Protein AF-A0A7D9E524-F1 (afdb_monomer)

Nearest PDB structures (foldseek):
  8x22-assembly1_A  TM=7.231E-01  e=3.777E-11  Human immunodeficiency virus 1
  7u5z-assembly1_A  TM=5.961E-01  e=2.155E-10  Human immunodeficiency virus type 1 BH10
  1ikv-assembly1_A  TM=5.485E-01  e=2.525E-10  Human immunodeficiency virus 1
  4mfb-assembly1_B  TM=3.963E-01  e=2.525E-10  Human immunodeficiency virus type 1 BH10
  8tcm-assembly1_B  TM=4.619E-01  e=2.538E-07  HIV whole-genome vector AA1305#18

Radius of gyration: 46.39 Å; Cα contacts (8 Å, |Δi|>4): 852; chains: 1; bounding box: 160×66×128 Å

Mean predicted aligned error: 16.32 Å

Sequence (674 aa):
MVETTDGSERTMAEVEASKTNEDISRMENSIKKEISKLKYYLEPADELIESKDYEEMAIVAQRTATICETLTDIILNAVELKIELNMTPRGVRQWRNDVKSSYSTLLEEREKIIEALRERDQEIKQYEEMKAIEAEKRQQERVERQQDEARARQEEIDELADYERLYSLDVLGIEDRKENDQDEVLLEFTENITRKADGRYEVNIPWIEGSKLRETNLEQSRRRLRNVEKRLSRDAELSKGYEEIVEEQLDTGIVEFAPEEPTGKRIFYMPHKPVIRQGATTTKIRMVFDASAKPKPLESSVNECMHTGPPLLPHLWDIMIRTRMCTNILLADIQKAFHQIGIKEEDRDAFRFLFNINGKDEHLRFTRVPFGAEASPFILGATLQHHYNQQPPCYEETVQSLRDNTYVDNLMTVSEDIEGLERFKVEATCILEDAKFPLHKWESNVEELDGEDTPNPSKILGHGWDKREDTLEVTVPEFPQSKPVTKKTVLSHLGSIYDPMGILSPTLATGKHIYREICEEKASWNEEVSPELKQKWFRWTGQLRNVKVPRSILKECRRTKGIHIHQFADASNLACSTATIALVEGKTGVIRGLLCSKSRISKRNLSIARLELVSGHMAANMVKNLETVLMDVERHDNLEAEDERETRDQRPTRDAAKRAKELVKIIAMDEEDN

Secondary structure (DSSP, 8-state):
----S-SSHHHHHHHHHHHHHHHHHHHHHHHHHHHHHHHHHHTTHHHHHHHT-HHHHHHHHHHHHHHHHHHHHHHHHHHHHHHHTT--HHHHHHHHHHHHHTTHHHHHHHHHHHHHHHHHHHHHHHHHHHHHHHHHHHHHHHHHHHHHHHHHHHHHHHHHHHHHHHHHHTTTT-S-------HHHHHHHHHH-EE-TTS-EEE---BPTT----S--HHHHHHHHHHHHHHHTT-HHHHHHHHHHHHHHHHTTSEEEPPSS-SSS---B--EEEEE-TT-SS-SEEEEE-TT--SSTTSPPSGGGB------SPPHHHHHHHHHT-SEEEEEEETTGGGGSEEPGGGGGGGEEEEEETTEEEEEEESBPPTT-TTHHHHHHHHHHHHHTTS-GGGHHHHHHHHHHEETTEEEEEES-HHHHHHHHHHHHHHHHHTT--EEEEEESSTTTSPTT--SSEEETTEEEETTTTEEEE------TTS--BHHHHHHHHHHS--TT-TTHHHHHHHHHHHHHHHHT---TTSBPPHHHHHHHHHHHHH---EEEES-TTTT-SS-SEEEEEEEEEE-SSEEEEEEEEEEE-SS-EEEEEEEEEEEEPPTT--HHHHHHHHHHHHHHHHHHHHHHHHHHHHHHHHHHHHHHTTS-----TTSTTTTT---------TT--

InterPro domains:
  IPR000477 Reverse transcriptase domain [PF00078] (307-437)
  IPR008042 Retrotransposon Pao-like, RNAseH-like domain [PF05380] (486-630)
  IPR043128 Reverse transcriptase/Diguanylate cyclase domain [G3DSA:3.30.70.270] (310-420)
  IPR043502 DNA/RNA polymerase superfamily [SSF56672] (235-619)

Foldseek 3Di:
DDDDPPPPPVVVVVVVLVVLVVVLVVLVVVLVVLLVVLCVLLVCLVVCLVVVVLVSLVVSLVVNVVSVVVSVVSLVVSLVSCVVVVDDPVRSVVVSVVSCVSCVVSVVSSVSSVVSNVVVVVVVVVVVVVVVVVVVVVVVVVVVVVVVVVVVVVVVVVVVVLVVVVQVLLVPFDDPDPPPPLVVLLVVFLVAWDADPQLAIETEFAFDPPDAPPDELVVVLVVLQVVQVVVCVVPVVQVVLVVVVVVVCPVVVQKDFQDPDQLARHAYAWRWHWDADPPDPPRRIDIDTAQQDASDPPGGGLLNRGDLGDQQFADPLLLLLLLQAFAKKKKWFFPVQQSSYFYPSHRFNNAWHWDQDPNDTTIMTGRTGDPPRSNSNVSSSSVLVSLLVPDDPVCVLLSVQQSNADGRGMGMGGDNDPVVVVVSVVSVQVSCVSNVRHIDQIDILDPVRGDPPHDAQDDDPRWTAGSPQQKTKQDQDADDLPDAAFLQSLSVNLVPRDDSQCPVQVLSLQSVLLSVVRVVVPDDRPDGGDPVSSVSNCVSRVPDDMDMDRSYLCNVAPDFPDKDWDKDWAFDQFKTKIWIKIWTDHPVGIGIDTSGMHIDGDDPPDDRVVSRVVRVVVRVSVVVSVVVSVVVVVVSVVVVVVVVPVVDDDDDDPCPVVVVDDDPDDDDDDPDDD

pLDDT: mean 80.14, std 16.94, range [26.39, 96.44]

Solvent-accessible surface area (backbone atoms only — not comparable to full-atom values): 37983 Å² total; per-residue (Å²): 138,90,81,82,94,78,71,72,67,62,57,53,54,54,53,52,53,54,52,52,52,52,52,49,53,52,47,54,51,48,48,53,51,48,52,52,51,47,47,63,64,50,68,56,44,68,62,39,61,74,70,62,42,62,71,60,45,51,53,41,55,52,55,45,48,56,49,51,51,53,45,49,53,54,50,51,54,49,49,53,56,42,48,75,70,69,50,50,75,67,56,54,51,51,51,52,49,55,56,49,63,73,46,46,68,58,52,53,52,53,49,54,52,53,49,56,53,52,54,50,53,52,52,51,51,52,51,51,52,54,51,50,54,53,51,51,50,55,51,50,53,51,51,49,52,52,51,50,54,51,48,53,52,50,48,55,52,50,47,54,51,51,52,50,44,60,61,48,63,72,44,81,86,76,67,83,73,79,84,65,88,34,61,64,58,52,48,55,49,66,72,57,50,41,72,45,96,86,32,30,41,34,33,74,75,60,60,41,85,91,58,71,61,85,66,68,28,51,69,62,27,51,58,47,44,56,56,43,47,64,50,31,80,75,31,68,68,59,35,52,58,52,52,52,52,50,50,52,29,44,76,69,56,40,31,46,76,50,62,94,68,73,78,23,91,37,49,31,39,37,35,62,45,85,45,74,39,95,87,46,93,84,62,44,66,44,85,44,46,40,34,71,58,49,74,42,98,93,44,72,21,64,40,78,31,37,47,50,62,56,88,69,57,42,58,68,63,50,44,52,52,51,53,26,70,28,68,36,45,44,37,32,35,35,59,61,50,53,59,38,32,32,42,40,68,57,54,22,38,50,44,19,29,75,48,74,57,96,89,38,85,40,54,33,21,34,39,20,44,60,77,61,44,65,34,44,66,27,54,49,36,53,52,51,52,57,53,53,76,68,55,60,79,91,44,47,68,54,46,50,48,49,58,61,30,33,49,93,41,41,38,41,48,69,42,88,48,67,68,58,53,53,51,39,55,54,51,52,41,54,58,32,41,56,43,48,40,46,66,42,76,40,39,35,61,44,77,91,65,29,39,87,93,63,69,79,62,37,71,56,100,86,31,40,27,32,43,88,78,40,28,33,31,45,66,57,79,84,78,62,89,87,56,76,53,16,59,51,53,49,51,54,52,59,70,61,46,73,53,91,50,17,85,56,23,80,64,47,46,55,56,55,47,54,51,51,56,57,64,69,68,73,64,55,57,85,41,69,55,57,73,67,58,43,51,52,50,51,56,56,55,72,67,63,66,65,47,77,43,65,39,29,65,36,70,85,49,92,48,79,76,47,76,44,80,48,75,43,56,45,47,46,93,65,33,23,27,25,39,34,35,40,37,38,34,34,88,90,50,72,44,75,38,80,70,36,30,45,54,45,74,40,72,82,98,59,54,62,73,57,36,37,51,51,8,47,50,53,29,54,52,50,50,56,53,48,51,57,51,50,53,56,54,54,49,62,62,47,58,58,53,49,65,66,45,77,78,54,98,75,84,88,74,89,61,65,83,70,64,81,76,77,77,92,76,87,75,84,80,75,98,79,87,128

Structure (mmCIF, N/CA/C/O backbone):
data_AF-A0A7D9E524-F1
#
_entry.id   AF-A0A7D9E524-F1
#
loop_
_atom_site.group_PDB
_atom_site.id
_atom_site.type_symbol
_atom_site.label_atom_id
_atom_site.label_alt_id
_atom_site.label_comp_id
_atom_site.label_asym_id
_atom_site.label_entity_id
_atom_site.label_seq_id
_atom_site.pdbx_PDB_ins_code
_atom_site.Cartn_x
_atom_site.Cartn_y
_atom_site.Cartn_z
_atom_site.occupancy
_atom_site.B_iso_or_equiv
_atom_site.auth_seq_id
_atom_site.auth_comp_id
_atom_site.auth_asym_id
_atom_site.auth_atom_id
_atom_site.pdbx_PDB_model_num
ATOM 1 N N . MET A 1 1 ? 108.276 16.975 -89.228 1.00 37.69 1 MET A N 1
ATOM 2 C CA . MET A 1 1 ? 108.351 18.094 -88.274 1.00 37.69 1 MET A CA 1
ATOM 3 C C . MET A 1 1 ? 107.163 17.959 -87.354 1.00 37.69 1 MET A C 1
ATOM 5 O O . MET A 1 1 ? 106.046 17.826 -87.833 1.00 37.69 1 MET A O 1
ATOM 9 N N . VAL A 1 2 ? 107.482 17.794 -86.079 1.00 45.78 2 VAL A N 1
ATOM 10 C CA . VAL A 1 2 ? 106.587 17.585 -84.943 1.00 45.78 2 VAL A CA 1
ATOM 11 C C . VAL A 1 2 ? 106.121 18.959 -84.480 1.00 45.78 2 VAL A C 1
ATOM 13 O O . VAL A 1 2 ? 106.980 19.804 -84.283 1.00 45.78 2 VAL A O 1
ATOM 16 N N . GLU A 1 3 ? 104.816 19.155 -84.314 1.00 36.53 3 GLU A N 1
ATOM 17 C CA . GLU A 1 3 ? 104.192 20.237 -83.526 1.00 36.53 3 GLU A CA 1
ATOM 18 C C . GLU A 1 3 ? 102.715 19.829 -83.314 1.00 36.53 3 GLU A C 1
ATOM 20 O O . GLU A 1 3 ? 101.890 19.933 -84.214 1.00 36.53 3 GLU A O 1
ATOM 25 N N . THR A 1 4 ? 102.437 18.951 -82.344 1.00 40.22 4 THR A N 1
ATOM 26 C CA . THR A 1 4 ? 101.894 19.268 -81.002 1.00 40.22 4 THR A CA 1
ATOM 27 C C . THR A 1 4 ? 100.544 19.995 -81.012 1.00 40.22 4 THR A C 1
ATOM 29 O O . THR A 1 4 ? 100.455 21.186 -80.728 1.00 40.22 4 THR A O 1
ATOM 32 N N . THR A 1 5 ? 99.468 19.243 -81.245 1.00 49.75 5 THR A N 1
ATOM 33 C CA . THR A 1 5 ? 98.129 19.546 -80.719 1.00 49.75 5 THR A CA 1
ATOM 34 C C . THR A 1 5 ? 98.062 19.098 -79.255 1.00 49.75 5 THR A C 1
ATOM 36 O O . THR A 1 5 ? 97.623 17.988 -78.977 1.00 49.75 5 THR A O 1
ATOM 39 N N . ASP A 1 6 ? 98.569 19.919 -78.332 1.00 50.31 6 ASP A N 1
ATOM 40 C CA . ASP A 1 6 ? 98.450 19.682 -76.874 1.00 50.31 6 ASP A CA 1
ATOM 41 C C . ASP A 1 6 ? 98.311 21.003 -76.076 1.00 50.31 6 ASP A C 1
ATOM 43 O O . ASP A 1 6 ? 98.692 21.113 -74.913 1.00 50.31 6 ASP A O 1
ATOM 47 N N . GLY A 1 7 ? 97.809 22.065 -76.728 1.00 49.06 7 GLY A N 1
ATOM 48 C CA . GLY A 1 7 ? 97.798 23.434 -76.182 1.00 49.06 7 GLY A CA 1
ATOM 49 C C . GLY A 1 7 ? 96.424 24.051 -75.888 1.00 49.06 7 GLY A C 1
ATOM 50 O O . GLY A 1 7 ? 96.368 25.088 -75.230 1.00 49.06 7 GLY A O 1
ATOM 51 N N . SER A 1 8 ? 95.316 23.458 -76.351 1.00 50.44 8 SER A N 1
ATOM 52 C CA . SER A 1 8 ? 93.974 24.064 -76.232 1.00 50.44 8 SER A CA 1
ATOM 53 C C . SER A 1 8 ? 93.054 23.425 -75.186 1.00 50.44 8 SER A C 1
ATOM 55 O O . SER A 1 8 ? 92.067 24.047 -74.811 1.00 50.44 8 SER A O 1
ATOM 57 N N . GLU A 1 9 ? 93.360 22.228 -74.671 1.00 50.00 9 GLU A N 1
ATOM 58 C CA . GLU A 1 9 ? 92.567 21.603 -73.591 1.00 50.00 9 GLU A CA 1
ATOM 59 C C . GLU A 1 9 ? 93.086 21.954 -72.185 1.00 50.00 9 GLU A C 1
ATOM 61 O O . GLU A 1 9 ? 92.294 22.065 -71.251 1.00 50.00 9 GLU A O 1
ATOM 66 N N . ARG A 1 10 ? 94.387 22.247 -72.021 1.00 49.34 10 ARG A N 1
ATOM 67 C CA . ARG A 1 10 ? 94.943 22.704 -70.729 1.00 49.34 10 ARG A CA 1
ATOM 68 C C . ARG A 1 10 ? 94.486 24.109 -70.329 1.00 49.34 10 ARG A C 1
ATOM 70 O O . ARG A 1 10 ? 94.294 24.366 -69.148 1.00 49.34 10 ARG A O 1
ATOM 77 N N . THR A 1 11 ? 94.240 24.994 -71.294 1.00 54.06 11 THR A N 1
ATOM 78 C CA . THR A 1 11 ? 93.845 26.385 -71.025 1.00 54.06 11 THR A CA 1
ATOM 79 C C . THR A 1 11 ? 92.368 26.540 -70.655 1.00 54.06 11 THR A C 1
ATOM 81 O O . THR A 1 11 ? 92.050 27.427 -69.871 1.00 54.06 11 THR A O 1
ATOM 84 N N . MET A 1 12 ? 91.460 25.671 -71.124 1.00 52.09 12 MET A N 1
ATOM 85 C CA . MET A 1 12 ? 90.067 25.683 -70.643 1.00 52.09 12 MET A CA 1
ATOM 86 C C . MET A 1 12 ? 89.923 25.049 -69.253 1.00 52.09 12 MET A C 1
ATOM 88 O O . MET A 1 12 ? 89.231 25.622 -68.416 1.00 52.09 12 MET A O 1
ATOM 92 N N . ALA A 1 13 ? 90.641 23.958 -68.961 1.00 53.66 13 ALA A N 1
ATOM 93 C CA . ALA A 1 13 ? 90.619 23.321 -67.641 1.00 53.66 13 ALA A CA 1
ATOM 94 C C . ALA A 1 13 ? 91.225 24.208 -66.529 1.00 53.66 13 ALA A C 1
ATOM 96 O O . ALA A 1 13 ? 90.711 24.235 -65.413 1.00 53.66 13 ALA A O 1
ATOM 97 N N . GLU A 1 14 ? 92.278 24.983 -66.822 1.00 53.31 14 GLU A N 1
ATOM 98 C CA . GLU A 1 14 ? 92.863 25.943 -65.866 1.00 53.31 14 GLU A CA 1
ATOM 99 C C . GLU A 1 14 ? 91.965 27.174 -65.633 1.00 53.31 14 GLU A C 1
ATOM 101 O O . GLU A 1 14 ? 91.897 27.688 -64.514 1.00 53.31 14 GLU A O 1
ATOM 106 N N . VAL A 1 15 ? 91.217 27.620 -66.651 1.00 56.31 15 VAL A N 1
ATOM 107 C CA . VAL A 1 15 ? 90.255 28.730 -66.523 1.00 56.31 15 VAL A CA 1
ATOM 108 C C . VAL A 1 15 ? 88.978 28.291 -65.794 1.00 56.31 15 VAL A C 1
ATOM 110 O O . VAL A 1 15 ? 88.473 29.052 -64.968 1.00 56.31 15 VAL A O 1
ATOM 113 N N . GLU A 1 16 ? 88.481 27.069 -66.018 1.00 56.06 16 GLU A N 1
ATOM 114 C CA . GLU A 1 16 ? 87.358 26.499 -65.254 1.00 56.06 16 GLU A CA 1
ATOM 115 C C . GLU A 1 16 ? 87.723 26.242 -63.787 1.00 56.06 16 GLU A C 1
ATOM 117 O O . GLU A 1 16 ? 86.950 26.633 -62.910 1.00 56.06 16 GLU A O 1
ATOM 122 N N . ALA A 1 17 ? 88.913 25.694 -63.500 1.00 55.66 17 ALA A N 1
ATOM 123 C CA . ALA A 1 17 ? 89.406 25.462 -62.135 1.00 55.66 17 ALA A CA 1
ATOM 124 C C . ALA A 1 17 ? 89.660 26.766 -61.348 1.00 55.66 17 ALA A C 1
ATOM 126 O O . ALA A 1 17 ? 89.469 26.818 -60.130 1.00 55.66 17 ALA A O 1
ATOM 127 N N . SER A 1 18 ? 90.068 27.848 -62.027 1.00 58.47 18 SER A N 1
ATOM 128 C CA . SER A 1 18 ? 90.209 29.175 -61.409 1.00 58.47 18 SER A CA 1
ATOM 129 C C . SER A 1 18 ? 88.853 29.801 -61.063 1.00 58.47 18 SER A C 1
ATOM 131 O O . SER A 1 18 ? 88.725 30.434 -60.015 1.00 58.47 18 SER A O 1
ATOM 133 N N . LYS A 1 19 ? 87.834 29.615 -61.913 1.00 59.66 19 LYS A N 1
ATOM 134 C CA . LYS A 1 19 ? 86.472 30.134 -61.695 1.00 59.66 19 LYS A CA 1
ATOM 135 C C . LYS A 1 19 ? 85.752 29.410 -60.552 1.00 59.66 19 LYS A C 1
ATOM 137 O O . LYS A 1 19 ? 85.165 30.051 -59.688 1.00 59.66 19 LYS A O 1
ATOM 142 N N . THR A 1 20 ? 85.886 28.087 -60.486 1.00 61.53 20 THR A N 1
ATOM 143 C CA . THR A 1 20 ? 85.305 27.262 -59.410 1.00 61.53 20 THR A CA 1
ATOM 144 C C . THR A 1 20 ? 85.963 27.500 -58.045 1.00 61.53 20 THR A C 1
ATOM 146 O O . THR A 1 20 ? 85.273 27.488 -57.026 1.00 61.53 20 T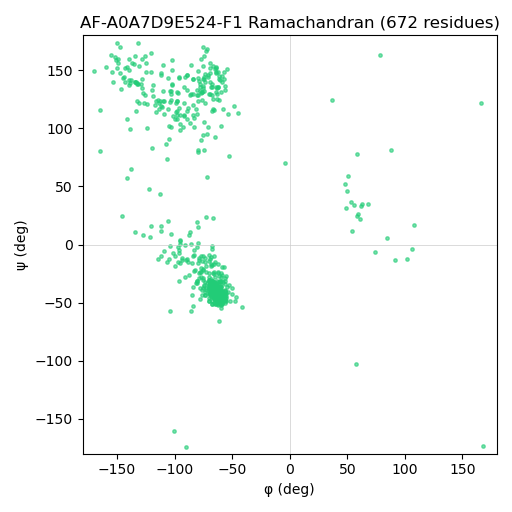HR A O 1
ATOM 149 N N . ASN A 1 21 ? 87.267 27.802 -57.989 1.00 65.12 21 ASN A N 1
ATOM 150 C CA . ASN A 1 21 ? 87.923 28.214 -56.737 1.00 65.12 21 ASN A CA 1
ATOM 151 C C . ASN A 1 21 ? 87.438 29.584 -56.222 1.00 65.12 21 ASN A C 1
ATOM 153 O O . ASN A 1 21 ? 87.295 29.769 -55.008 1.00 65.12 21 ASN A O 1
ATOM 157 N N . GLU A 1 22 ? 87.143 30.537 -57.114 1.00 68.69 22 GLU A N 1
ATOM 158 C CA . GLU A 1 22 ? 86.507 31.807 -56.728 1.00 68.69 22 GLU A CA 1
ATOM 159 C C . GLU A 1 22 ? 85.083 31.594 -56.192 1.00 68.69 22 GLU A C 1
ATOM 161 O O . GLU A 1 22 ? 84.702 32.214 -55.193 1.00 68.69 22 GLU A O 1
ATOM 166 N N . ASP A 1 23 ? 84.315 30.685 -56.795 1.00 70.44 23 ASP A N 1
ATOM 167 C CA . ASP A 1 23 ? 82.949 30.372 -56.365 1.00 70.44 23 ASP A CA 1
ATOM 168 C C . ASP A 1 23 ? 82.911 29.681 -54.987 1.00 70.44 23 ASP A C 1
ATOM 170 O O . ASP A 1 23 ? 82.072 30.022 -54.146 1.00 70.44 23 ASP A O 1
ATOM 174 N N . ILE A 1 24 ? 83.881 28.812 -54.672 1.00 71.44 24 ILE A N 1
ATOM 175 C CA . ILE A 1 24 ? 84.034 28.247 -53.318 1.00 71.44 24 ILE A CA 1
ATOM 176 C C . ILE A 1 24 ? 84.373 29.327 -52.293 1.00 71.44 24 ILE A C 1
ATOM 178 O O . ILE A 1 24 ? 83.778 29.354 -51.215 1.00 71.44 24 ILE A O 1
ATOM 182 N N . SER A 1 25 ? 85.277 30.253 -52.622 1.00 74.12 25 SER A N 1
ATOM 183 C CA . SER A 1 25 ? 85.619 31.360 -51.721 1.00 74.12 25 SER A CA 1
ATOM 184 C C . SER A 1 25 ? 84.412 32.273 -51.450 1.00 74.12 25 SER A C 1
ATOM 186 O O . SER A 1 25 ? 84.191 32.713 -50.318 1.00 74.12 25 SER A O 1
ATOM 188 N N . ARG A 1 26 ? 83.562 32.509 -52.460 1.00 78.69 26 ARG A N 1
ATOM 189 C CA . ARG A 1 26 ? 82.299 33.252 -52.302 1.00 78.69 26 ARG A CA 1
ATOM 190 C C . ARG A 1 26 ? 81.302 32.535 -51.394 1.00 78.69 26 ARG A C 1
ATOM 192 O O . ARG A 1 26 ? 80.674 33.191 -50.557 1.00 78.69 26 ARG A O 1
ATOM 199 N N . MET A 1 27 ? 81.169 31.216 -51.511 1.00 78.44 27 MET A N 1
ATOM 200 C CA . MET A 1 27 ? 80.306 30.435 -50.620 1.00 78.44 27 MET A CA 1
ATOM 201 C C . MET A 1 27 ? 80.846 30.392 -49.191 1.00 78.44 27 MET A C 1
ATOM 203 O O . MET A 1 27 ? 80.081 30.602 -48.259 1.00 78.44 27 MET A O 1
ATOM 207 N N . GLU A 1 28 ? 82.154 30.216 -48.990 1.00 79.19 28 GLU A N 1
ATOM 208 C CA . GLU A 1 28 ? 82.763 30.249 -47.652 1.00 79.19 28 GLU A CA 1
ATOM 209 C C . GLU A 1 28 ? 82.582 31.611 -46.967 1.00 79.19 28 GLU A C 1
ATOM 211 O O . GLU A 1 28 ? 82.301 31.677 -45.768 1.00 79.19 28 GLU A O 1
ATOM 216 N N . ASN A 1 29 ? 82.662 32.708 -47.724 1.00 82.06 29 ASN A N 1
ATOM 217 C CA . ASN A 1 29 ? 82.340 34.042 -47.216 1.00 82.06 29 ASN A CA 1
ATOM 218 C C . ASN A 1 29 ? 80.842 34.210 -46.914 1.00 82.06 29 ASN A C 1
ATOM 220 O O . ASN A 1 29 ? 80.486 34.879 -45.944 1.00 82.06 29 ASN A O 1
ATOM 224 N N . SER A 1 30 ? 79.965 33.573 -47.694 1.00 83.88 30 SER A N 1
ATOM 225 C CA . SER A 1 30 ? 78.519 33.562 -47.436 1.00 83.88 30 SER A CA 1
ATOM 226 C C . SER A 1 30 ? 78.175 32.763 -46.174 1.00 83.88 30 SER A C 1
ATOM 228 O O . SER A 1 30 ? 77.413 33.250 -45.346 1.00 83.88 30 SER A O 1
ATOM 230 N N . ILE A 1 31 ? 78.824 31.614 -45.951 1.00 84.69 31 ILE A N 1
ATOM 231 C CA . ILE A 1 31 ? 78.715 30.825 -44.712 1.00 84.69 31 ILE A CA 1
ATOM 232 C C . ILE A 1 31 ? 79.148 31.671 -43.511 1.00 84.69 31 ILE A C 1
ATOM 234 O O . ILE A 1 31 ? 78.406 31.787 -42.539 1.00 84.69 31 ILE A O 1
ATOM 238 N N . LYS A 1 32 ? 80.309 32.337 -43.583 1.00 83.94 32 LYS A N 1
ATOM 239 C CA . LYS A 1 32 ? 80.778 33.226 -42.503 1.00 83.94 32 LYS A CA 1
ATOM 240 C C . LYS A 1 32 ? 79.794 34.364 -42.214 1.00 83.94 32 LYS A C 1
ATOM 242 O O . LYS A 1 32 ? 79.567 34.696 -41.050 1.00 83.94 32 LYS A O 1
ATOM 247 N N . LYS A 1 33 ? 79.193 34.946 -43.258 1.00 86.44 33 LYS A N 1
ATOM 248 C CA . LYS A 1 33 ? 78.199 36.020 -43.136 1.00 86.44 33 LYS A CA 1
ATOM 249 C C . LYS A 1 33 ? 76.922 35.545 -42.444 1.00 86.44 33 LYS A C 1
ATOM 251 O O . LYS A 1 33 ? 76.428 36.242 -41.561 1.00 86.44 33 LYS A O 1
ATOM 256 N N . GLU A 1 34 ? 76.404 34.375 -42.808 1.00 86.81 34 GLU A N 1
ATOM 257 C CA . GLU A 1 34 ? 75.212 33.820 -42.161 1.00 86.81 34 GLU A CA 1
ATOM 258 C C . GLU A 1 34 ? 75.498 33.373 -40.716 1.00 86.81 34 GLU A C 1
ATOM 260 O O . GLU A 1 34 ? 74.679 33.629 -39.838 1.00 86.81 34 GLU A O 1
ATOM 265 N N . ILE A 1 35 ? 76.696 32.855 -40.410 1.00 85.81 35 ILE A N 1
ATOM 266 C CA . ILE A 1 35 ? 77.118 32.583 -39.020 1.00 85.81 35 ILE A CA 1
ATOM 267 C C . ILE A 1 35 ? 77.176 33.878 -38.193 1.00 85.81 35 ILE A C 1
ATOM 269 O O . ILE A 1 35 ? 76.741 33.898 -37.044 1.00 85.81 35 ILE A O 1
ATOM 273 N N . SER A 1 36 ? 77.661 34.987 -38.764 1.00 85.31 36 SER A N 1
ATOM 274 C CA . SER A 1 36 ? 77.656 36.286 -38.069 1.00 85.31 36 SER A CA 1
ATOM 275 C C . SER A 1 36 ? 76.245 36.813 -37.804 1.00 85.31 36 SER A C 1
ATOM 277 O O . SER A 1 36 ? 76.003 37.390 -36.747 1.00 85.31 36 SER A O 1
ATOM 279 N N . LYS A 1 37 ? 75.296 36.590 -38.721 1.00 86.31 37 LYS A N 1
ATOM 280 C CA . LYS A 1 37 ? 73.882 36.918 -38.481 1.00 86.31 37 LYS A CA 1
ATOM 281 C C . LYS A 1 37 ? 73.276 36.037 -37.395 1.00 86.31 37 LYS A C 1
ATOM 283 O O . LYS A 1 37 ? 72.564 36.551 -36.542 1.00 86.31 37 LYS A O 1
ATOM 288 N N . LEU A 1 38 ? 73.571 34.736 -37.415 1.00 86.38 38 LEU A N 1
ATOM 289 C CA . LEU A 1 38 ? 73.115 33.801 -36.390 1.00 86.38 38 LEU A CA 1
ATOM 290 C C . LEU A 1 38 ? 73.609 34.241 -35.004 1.00 86.38 38 LEU A C 1
ATOM 292 O O . LEU A 1 38 ? 72.822 34.298 -34.068 1.00 86.38 38 LEU A O 1
ATOM 296 N N . LYS A 1 39 ? 74.878 34.660 -34.910 1.00 86.94 39 LYS A N 1
ATOM 297 C CA . LYS A 1 39 ? 75.461 35.222 -33.688 1.00 86.94 39 LYS A CA 1
ATOM 298 C C . LYS A 1 39 ? 74.753 36.497 -33.223 1.00 86.94 39 LYS A C 1
ATOM 300 O O . LYS A 1 39 ? 74.468 36.616 -32.044 1.00 86.94 39 LYS A O 1
ATOM 305 N N . TYR A 1 40 ? 74.440 37.422 -34.130 1.00 88.38 40 TYR A N 1
ATOM 306 C CA . TYR A 1 40 ? 73.749 38.672 -33.785 1.00 88.38 40 TYR A CA 1
ATOM 307 C C . TYR A 1 40 ? 72.367 38.436 -33.159 1.00 88.38 40 TYR A C 1
ATOM 309 O O . TYR A 1 40 ? 72.014 39.081 -32.180 1.00 88.38 40 TYR A O 1
ATOM 317 N N . TYR A 1 41 ? 71.586 37.499 -33.704 1.00 86.25 41 TYR A N 1
ATOM 318 C CA . TYR A 1 41 ? 70.252 37.208 -33.168 1.00 86.25 41 TYR A CA 1
ATOM 319 C C . TYR A 1 41 ? 70.275 36.405 -31.864 1.00 86.25 41 TYR A C 1
ATOM 321 O O . TYR A 1 41 ? 69.293 36.443 -31.132 1.00 86.25 41 TYR A O 1
ATOM 329 N N . LEU A 1 42 ? 71.363 35.685 -31.581 1.00 86.75 42 LEU A N 1
ATOM 330 C CA . LEU A 1 42 ? 71.508 34.866 -30.374 1.00 86.75 42 LEU A CA 1
ATOM 331 C C . LEU A 1 42 ? 72.321 35.547 -29.266 1.00 86.75 42 LEU A C 1
ATOM 333 O O . LEU A 1 42 ? 72.295 35.084 -28.136 1.00 86.75 42 LEU A O 1
ATOM 337 N N . GLU A 1 43 ? 72.974 36.676 -29.547 1.00 84.44 43 GLU A N 1
ATOM 338 C CA . GLU A 1 43 ? 73.678 37.485 -28.545 1.00 84.44 43 GLU A CA 1
ATOM 339 C C . GLU A 1 43 ? 72.801 37.871 -27.332 1.00 84.44 43 GLU A C 1
ATOM 341 O O . GLU A 1 43 ? 73.291 37.741 -26.212 1.00 84.44 43 GLU A O 1
ATOM 346 N N . PRO A 1 44 ? 71.511 38.251 -27.485 1.00 84.50 44 PRO A N 1
ATOM 347 C CA . PRO A 1 44 ? 70.645 38.543 -26.341 1.00 84.50 44 PRO A CA 1
ATOM 348 C C . PRO A 1 44 ? 69.938 37.305 -25.750 1.00 84.50 44 PRO A C 1
ATOM 350 O O . PRO A 1 44 ? 69.023 37.464 -24.946 1.00 84.50 44 PRO A O 1
ATOM 353 N N . ALA A 1 45 ? 70.297 36.072 -26.137 1.00 80.19 45 ALA A N 1
ATOM 354 C CA . ALA A 1 45 ? 69.549 34.862 -25.769 1.00 80.19 45 ALA A CA 1
ATOM 355 C C . ALA A 1 45 ? 69.372 34.679 -24.254 1.00 80.19 45 ALA A C 1
ATOM 357 O O . ALA A 1 45 ? 68.257 34.445 -23.789 1.00 80.19 45 ALA A O 1
ATOM 358 N N . ASP A 1 46 ? 70.455 34.808 -23.484 1.00 82.00 46 ASP A N 1
ATOM 359 C CA . ASP A 1 46 ? 70.412 34.607 -22.033 1.00 82.00 46 ASP A CA 1
ATOM 360 C C . ASP A 1 46 ? 69.625 35.739 -21.327 1.00 82.00 46 ASP A C 1
ATOM 362 O O . ASP A 1 46 ? 68.853 35.465 -20.408 1.00 82.00 46 ASP A O 1
ATOM 366 N N . GLU A 1 47 ? 69.729 36.990 -21.801 1.00 84.81 47 GLU A N 1
ATOM 367 C CA . GLU A 1 47 ? 68.975 38.142 -21.263 1.00 84.81 47 GLU A CA 1
ATOM 368 C C . GLU A 1 47 ? 67.466 38.026 -21.532 1.00 84.81 47 GLU A C 1
ATOM 370 O O . GLU A 1 47 ? 66.638 38.337 -20.669 1.00 84.81 47 GLU A O 1
ATOM 375 N N . LEU A 1 48 ? 67.087 37.545 -22.720 1.00 85.25 48 LEU A N 1
ATOM 376 C CA . LEU A 1 48 ? 65.690 37.277 -23.057 1.00 85.25 48 LEU A CA 1
ATOM 377 C C . LEU A 1 48 ? 65.117 36.198 -22.135 1.00 85.25 48 LEU A C 1
ATOM 379 O O . LEU A 1 48 ? 64.030 36.379 -21.584 1.00 85.25 48 LEU A O 1
ATOM 383 N N . ILE A 1 4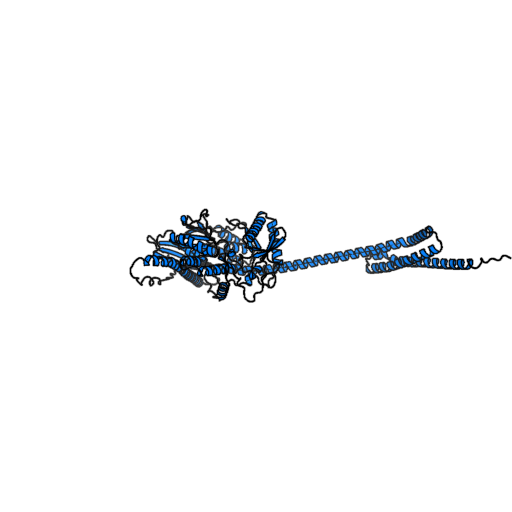9 ? 65.853 35.098 -21.929 1.00 85.25 49 ILE A N 1
ATOM 384 C CA . ILE A 1 49 ? 65.430 33.988 -21.059 1.00 85.25 49 ILE A CA 1
ATOM 385 C C . ILE A 1 49 ? 65.234 34.463 -19.614 1.00 85.25 49 ILE A C 1
ATOM 387 O O . ILE A 1 49 ? 64.221 34.128 -18.997 1.00 85.25 49 ILE A O 1
ATOM 391 N N . GLU A 1 50 ? 66.143 35.286 -19.086 1.00 85.69 50 GLU A N 1
ATOM 392 C CA . GLU A 1 50 ? 66.034 35.832 -17.727 1.00 85.69 50 GLU A CA 1
ATOM 393 C C . GLU A 1 50 ? 64.862 36.817 -17.580 1.00 85.69 50 GLU A C 1
ATOM 395 O O . GLU A 1 50 ? 64.133 36.783 -16.585 1.00 85.69 50 GLU A O 1
ATOM 400 N N . SER A 1 51 ? 64.632 37.658 -18.592 1.00 85.81 51 SER A N 1
ATOM 401 C CA . SER A 1 51 ? 63.525 38.627 -18.610 1.00 85.81 51 SER A CA 1
ATOM 402 C C . SER A 1 51 ? 62.157 38.014 -18.936 1.00 85.81 51 SER A C 1
ATOM 404 O O . SER A 1 51 ? 61.138 38.681 -18.748 1.00 85.81 51 SER A O 1
ATOM 406 N N . LYS A 1 52 ? 62.114 36.739 -19.357 1.00 83.62 52 LYS A N 1
ATOM 407 C CA . LYS A 1 52 ? 60.901 36.009 -19.769 1.00 83.62 52 LYS A CA 1
ATOM 408 C C . LYS A 1 52 ? 60.117 36.700 -20.891 1.00 83.62 52 LYS A C 1
ATOM 410 O O . LYS A 1 52 ? 58.887 36.614 -20.941 1.00 83.62 52 LYS A O 1
ATOM 415 N N . ASP A 1 53 ? 60.814 37.365 -21.806 1.00 86.12 53 ASP A N 1
ATOM 416 C CA . ASP A 1 53 ? 60.191 37.979 -22.981 1.00 86.12 53 ASP A CA 1
ATOM 417 C C . ASP A 1 53 ? 59.923 36.926 -24.071 1.00 86.12 53 ASP A C 1
ATOM 419 O O . ASP A 1 53 ? 60.691 36.732 -25.016 1.00 86.12 53 ASP A O 1
ATOM 423 N N . TYR A 1 54 ? 58.836 36.171 -23.893 1.00 86.56 54 TYR A N 1
ATOM 424 C CA . TYR A 1 54 ? 58.477 35.059 -24.776 1.00 86.56 54 TYR A CA 1
ATOM 425 C C . TYR A 1 54 ? 58.094 35.504 -26.199 1.00 86.56 54 TYR A C 1
ATOM 427 O O . TYR A 1 54 ? 58.226 34.713 -27.135 1.00 86.56 54 TYR A O 1
ATOM 435 N N . GLU A 1 55 ? 57.636 36.748 -26.387 1.00 84.19 55 GLU A N 1
ATOM 436 C CA . GLU A 1 55 ? 57.311 37.280 -27.717 1.00 84.19 55 GLU A CA 1
ATOM 437 C C . GLU A 1 55 ? 58.588 37.503 -28.532 1.00 84.19 55 GLU A C 1
ATOM 439 O O . GLU A 1 55 ? 58.702 37.001 -29.655 1.00 84.19 55 GLU A O 1
ATOM 444 N N . GLU A 1 56 ? 59.586 38.167 -27.944 1.00 84.50 56 GLU A N 1
ATOM 445 C CA . GLU A 1 56 ? 60.886 38.360 -28.591 1.00 84.50 56 GLU A CA 1
ATOM 446 C C . GLU A 1 56 ? 61.639 37.032 -28.770 1.00 84.50 56 GLU A C 1
ATOM 448 O O . GLU A 1 56 ? 62.196 36.779 -29.842 1.00 84.50 56 GLU A O 1
ATOM 453 N N . MET A 1 57 ? 61.576 36.109 -27.801 1.00 85.25 57 MET A N 1
ATOM 454 C CA . MET A 1 57 ? 62.125 34.754 -27.966 1.00 85.25 57 MET A CA 1
ATOM 455 C C . MET A 1 57 ? 61.543 34.019 -29.177 1.00 85.25 57 MET A C 1
ATOM 457 O O . MET A 1 57 ? 62.289 33.375 -29.918 1.00 85.25 57 MET A O 1
ATOM 461 N N . ALA A 1 58 ? 60.228 34.103 -29.406 1.00 85.94 58 ALA A N 1
ATOM 462 C CA . ALA A 1 58 ? 59.583 33.454 -30.545 1.00 85.94 58 ALA A CA 1
ATOM 463 C C . ALA A 1 58 ? 60.064 34.047 -31.881 1.00 85.94 58 ALA A C 1
ATOM 465 O O . ALA A 1 58 ? 60.347 33.308 -32.831 1.00 85.94 58 ALA A O 1
ATOM 466 N N . ILE A 1 59 ? 60.237 35.372 -31.938 1.00 86.88 59 ILE A N 1
ATOM 467 C CA . ILE A 1 59 ? 60.780 36.076 -33.108 1.00 86.88 59 ILE A CA 1
ATOM 468 C C . ILE A 1 59 ? 62.231 35.647 -33.370 1.00 86.88 59 ILE A C 1
ATOM 470 O O . ILE A 1 59 ? 62.591 35.338 -34.513 1.00 86.88 59 ILE A O 1
ATOM 474 N N . VAL A 1 60 ? 63.064 35.589 -32.327 1.00 86.75 60 VAL A N 1
ATOM 475 C CA . VAL A 1 60 ? 64.461 35.136 -32.407 1.00 86.75 60 VAL A CA 1
ATOM 476 C C . VAL A 1 60 ? 64.536 33.674 -32.858 1.00 86.75 60 VAL A C 1
ATOM 478 O O . VAL A 1 60 ? 65.297 33.350 -33.776 1.00 86.75 60 VAL A O 1
ATOM 481 N N . ALA A 1 61 ? 63.710 32.788 -32.301 1.00 87.31 61 ALA A N 1
ATOM 482 C CA . ALA A 1 61 ? 63.656 31.376 -32.680 1.00 87.31 61 ALA A CA 1
ATOM 483 C C . ALA A 1 61 ? 63.263 31.185 -34.156 1.00 87.31 61 ALA A C 1
ATOM 485 O O . ALA A 1 61 ? 63.876 30.374 -34.860 1.00 87.31 61 ALA A O 1
ATOM 486 N N . GLN A 1 62 ? 62.296 31.965 -34.652 1.00 88.50 62 GLN A N 1
ATOM 487 C CA . GLN A 1 62 ? 61.867 31.925 -36.051 1.00 88.50 62 GLN A CA 1
ATOM 488 C C . GLN A 1 62 ? 62.960 32.441 -36.996 1.00 88.50 62 GLN A C 1
ATOM 490 O O . GLN A 1 62 ? 63.302 31.774 -37.972 1.00 88.50 62 GLN A O 1
ATOM 495 N N . ARG A 1 63 ? 63.554 33.604 -36.700 1.00 88.44 63 ARG A N 1
ATOM 496 C CA . ARG A 1 63 ? 64.604 34.200 -37.543 1.00 88.44 63 ARG A CA 1
ATOM 497 C C . ARG A 1 63 ? 65.859 33.332 -37.594 1.00 88.44 63 ARG A C 1
ATOM 499 O O . ARG A 1 63 ? 66.430 33.144 -38.666 1.00 88.44 63 ARG A O 1
ATOM 506 N N . THR A 1 64 ? 66.269 32.768 -36.459 1.00 87.94 64 THR A N 1
ATOM 507 C CA . THR A 1 64 ? 67.420 31.854 -36.392 1.00 87.94 64 THR A CA 1
ATOM 508 C C . THR A 1 64 ? 67.138 30.521 -37.084 1.00 87.94 64 THR A C 1
ATOM 510 O O . THR A 1 64 ? 68.052 29.971 -37.688 1.00 87.94 64 THR A O 1
ATOM 513 N N . ALA A 1 65 ? 65.892 30.022 -37.084 1.00 87.44 65 ALA A N 1
ATOM 514 C CA . ALA A 1 65 ? 65.506 28.842 -37.866 1.00 87.44 65 ALA A CA 1
ATOM 515 C C . ALA A 1 65 ? 65.752 29.056 -39.366 1.00 87.44 65 ALA A C 1
ATOM 517 O O . ALA A 1 65 ? 66.441 28.257 -39.995 1.00 87.44 65 ALA A O 1
ATOM 518 N N . THR A 1 66 ? 65.274 30.178 -39.910 1.00 88.25 66 THR A N 1
ATOM 519 C CA . THR A 1 66 ? 65.463 30.522 -41.326 1.00 88.25 66 THR A CA 1
ATOM 520 C C . THR A 1 66 ? 66.942 30.681 -41.682 1.00 88.25 66 THR A C 1
ATOM 522 O O . THR A 1 66 ? 67.371 30.242 -42.743 1.00 88.25 66 THR A O 1
ATOM 525 N N . ILE A 1 67 ? 67.750 31.263 -40.788 1.00 86.50 67 ILE A N 1
ATOM 526 C CA . ILE A 1 67 ? 69.204 31.390 -40.993 1.00 86.50 67 ILE A CA 1
ATOM 527 C C . ILE A 1 67 ? 69.899 30.018 -40.941 1.00 86.50 67 ILE A C 1
ATOM 529 O O . ILE A 1 67 ? 70.834 29.768 -41.697 1.00 86.50 67 ILE A O 1
ATOM 533 N N . CYS A 1 68 ? 69.456 29.104 -40.075 1.00 85.62 68 CYS A N 1
ATOM 534 C CA . CYS A 1 68 ? 69.983 27.739 -40.025 1.00 85.62 68 CYS A CA 1
ATOM 535 C C . CYS A 1 68 ? 69.636 26.931 -41.287 1.00 85.62 68 CYS A C 1
ATOM 537 O O . CYS A 1 68 ? 70.470 26.154 -41.757 1.00 85.62 68 CYS A O 1
ATOM 539 N N . GLU A 1 69 ? 68.441 27.118 -41.852 1.00 85.88 69 GLU A N 1
ATOM 540 C CA . GLU A 1 69 ? 68.040 26.512 -43.130 1.00 85.88 69 GLU A CA 1
ATOM 541 C C . GLU A 1 69 ? 68.922 27.020 -44.276 1.00 85.88 69 GLU A C 1
ATOM 543 O O . GLU A 1 69 ? 69.554 26.217 -44.963 1.00 85.88 69 GLU A O 1
ATOM 548 N N . THR A 1 70 ? 69.090 28.341 -44.408 1.00 86.56 70 THR A N 1
ATOM 549 C CA . THR A 1 70 ? 69.959 28.915 -45.449 1.00 86.56 70 THR A CA 1
ATOM 550 C C . THR A 1 70 ? 71.423 28.512 -45.274 1.00 86.56 70 THR A C 1
ATOM 552 O O . THR A 1 70 ? 72.101 28.216 -46.257 1.00 86.56 70 THR A O 1
ATOM 555 N N . LEU A 1 71 ? 71.926 28.437 -44.036 1.00 85.31 71 LEU A N 1
ATOM 556 C CA . LEU A 1 71 ? 73.260 27.903 -43.741 1.00 85.31 71 LEU A CA 1
ATOM 557 C C . LEU A 1 71 ? 73.404 26.452 -44.194 1.00 85.31 71 LEU A C 1
ATOM 559 O O . LEU A 1 71 ? 74.437 26.090 -44.756 1.00 85.31 71 LEU A O 1
ATOM 563 N N . THR A 1 72 ? 72.385 25.627 -43.960 1.00 86.19 72 THR A N 1
ATOM 564 C CA . THR A 1 72 ? 72.393 24.215 -44.354 1.00 86.19 72 THR A CA 1
ATOM 565 C C . THR A 1 72 ? 72.465 24.077 -45.871 1.00 86.19 72 THR A C 1
ATOM 567 O O . THR A 1 72 ? 73.324 23.343 -46.362 1.00 86.19 72 THR A O 1
ATOM 570 N N . ASP A 1 73 ? 71.659 24.843 -46.605 1.00 85.12 73 ASP A N 1
ATOM 571 C CA . ASP A 1 73 ? 71.640 24.831 -48.071 1.00 85.12 73 ASP A CA 1
ATOM 572 C C . ASP A 1 73 ? 72.971 25.303 -48.669 1.00 85.12 73 ASP A C 1
ATOM 574 O O . ASP A 1 73 ? 73.530 24.655 -49.557 1.00 85.12 73 ASP A O 1
ATOM 578 N N . ILE A 1 74 ? 73.543 26.396 -48.146 1.00 84.44 74 ILE A N 1
ATOM 579 C CA . ILE A 1 74 ? 74.840 26.905 -48.618 1.00 84.44 74 ILE A CA 1
ATOM 580 C C . ILE A 1 74 ? 75.957 25.892 -48.323 1.00 84.44 74 ILE A C 1
ATOM 582 O O . ILE A 1 74 ? 76.839 25.689 -49.159 1.00 84.44 74 ILE A O 1
ATOM 586 N N . ILE A 1 75 ? 75.932 25.229 -47.161 1.00 84.56 75 ILE A N 1
ATOM 587 C CA . ILE A 1 75 ? 76.917 24.196 -46.809 1.00 84.56 75 ILE A CA 1
ATOM 588 C C . ILE A 1 75 ? 76.778 22.971 -47.721 1.00 84.56 75 ILE A C 1
ATOM 590 O O . ILE A 1 75 ? 77.801 22.420 -48.124 1.00 84.56 75 ILE A O 1
ATOM 594 N N . LEU A 1 76 ? 75.558 22.541 -48.058 1.00 84.19 76 LEU A N 1
ATOM 595 C CA . LEU A 1 76 ? 75.325 21.419 -48.976 1.00 84.19 76 LEU A CA 1
ATOM 596 C C . LEU A 1 76 ? 75.872 21.722 -50.376 1.00 84.19 76 LEU A C 1
ATOM 598 O O . LEU A 1 76 ? 76.683 20.947 -50.882 1.00 84.19 76 LEU A O 1
ATOM 602 N N . ASN A 1 77 ? 75.550 22.893 -50.929 1.00 83.38 77 ASN A N 1
ATOM 603 C CA . ASN A 1 77 ? 76.067 23.329 -52.230 1.00 83.38 77 ASN A CA 1
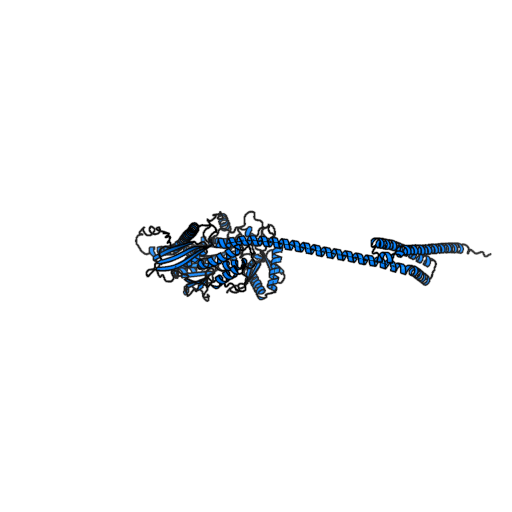ATOM 604 C C . ASN A 1 77 ? 77.603 23.455 -52.227 1.00 83.38 77 ASN A C 1
ATOM 606 O O . ASN A 1 77 ? 78.280 23.063 -53.177 1.00 83.38 77 ASN A O 1
ATOM 610 N N . ALA A 1 78 ? 78.185 23.946 -51.126 1.00 80.81 78 ALA A N 1
ATOM 611 C CA . ALA A 1 78 ? 79.635 24.034 -50.972 1.00 80.81 78 ALA A CA 1
ATOM 612 C C . ALA A 1 78 ? 80.313 22.658 -50.859 1.00 80.81 78 ALA A C 1
ATOM 614 O O . ALA A 1 78 ? 81.456 22.503 -51.292 1.00 80.81 78 ALA A O 1
ATOM 615 N N . VAL A 1 79 ? 79.634 21.658 -50.290 1.00 81.75 79 VAL A N 1
ATOM 616 C CA . VAL A 1 79 ? 80.112 20.269 -50.255 1.00 81.75 79 VAL A CA 1
ATOM 617 C C . VAL A 1 79 ? 80.118 19.664 -51.657 1.00 81.75 79 VAL A C 1
ATOM 619 O O . VAL A 1 79 ? 81.119 19.052 -52.021 1.00 81.75 79 VAL A O 1
ATOM 622 N N . GLU A 1 80 ? 79.053 19.852 -52.438 1.00 80.88 80 GLU A N 1
ATOM 623 C CA . GLU A 1 80 ? 78.953 19.341 -53.813 1.00 80.88 80 GLU A CA 1
ATOM 624 C C . GLU A 1 80 ? 80.072 19.900 -54.699 1.00 80.88 80 GLU A C 1
ATOM 626 O O . GLU A 1 80 ? 80.857 19.133 -55.258 1.00 80.88 80 GLU A O 1
ATOM 631 N N . LEU A 1 81 ? 80.259 21.222 -54.700 1.00 78.25 81 LEU A N 1
ATOM 632 C CA . LEU A 1 81 ? 81.319 21.879 -55.475 1.00 78.25 81 LEU A CA 1
ATOM 633 C C . LEU A 1 81 ? 82.735 21.475 -55.024 1.00 78.25 81 LEU A C 1
ATOM 635 O O . LEU A 1 81 ? 83.644 21.338 -55.842 1.00 78.25 81 LEU A O 1
ATOM 639 N N . LYS A 1 82 ? 82.949 21.222 -53.725 1.00 76.31 82 LYS A N 1
ATOM 640 C CA . LYS A 1 82 ? 84.237 20.707 -53.219 1.00 76.31 82 LYS A CA 1
ATOM 641 C C . LYS A 1 82 ? 84.499 19.257 -53.642 1.00 76.31 82 LYS A C 1
ATOM 643 O O . LYS A 1 82 ? 85.661 18.887 -53.813 1.00 76.31 82 LYS A O 1
ATOM 648 N N . ILE A 1 83 ? 83.456 18.440 -53.806 1.00 77.62 83 ILE A N 1
ATOM 649 C CA . ILE A 1 83 ? 83.570 17.068 -54.326 1.00 77.62 83 ILE A CA 1
ATOM 650 C C . ILE A 1 83 ? 83.920 17.092 -55.820 1.00 77.62 83 ILE A C 1
ATOM 652 O O . ILE A 1 83 ? 84.801 16.340 -56.237 1.00 77.62 83 ILE A O 1
ATOM 656 N N . GLU A 1 84 ? 83.301 17.980 -56.603 1.00 76.38 84 GLU A N 1
ATOM 657 C CA . GLU A 1 84 ? 83.582 18.148 -58.039 1.00 76.38 84 GLU A CA 1
ATOM 658 C C . GLU A 1 84 ? 85.041 18.555 -58.320 1.00 76.38 84 GLU A C 1
ATOM 660 O O . GLU A 1 84 ? 85.631 18.114 -59.305 1.00 76.38 84 GLU A O 1
ATOM 665 N N . LEU A 1 85 ? 85.679 19.295 -57.406 1.00 71.19 85 LEU A N 1
ATOM 666 C CA . LEU A 1 85 ? 87.103 19.657 -57.474 1.00 71.19 85 LEU A CA 1
ATOM 667 C C . LEU A 1 85 ? 88.078 18.559 -56.999 1.00 71.19 85 LEU A C 1
ATOM 669 O O . LEU A 1 85 ? 89.231 18.848 -56.672 1.00 71.19 85 LEU A O 1
ATOM 673 N N . ASN A 1 86 ? 87.648 17.294 -56.951 1.00 68.81 86 ASN A N 1
ATOM 674 C CA . ASN A 1 86 ? 88.460 16.141 -56.540 1.00 68.81 86 ASN A CA 1
ATOM 675 C C . ASN A 1 86 ? 89.051 16.237 -55.115 1.00 68.81 86 ASN A C 1
ATOM 677 O O . ASN A 1 86 ? 90.049 15.571 -54.807 1.00 68.81 86 ASN A O 1
ATOM 681 N N . MET A 1 87 ? 88.446 17.009 -54.198 1.00 74.38 87 MET A N 1
ATOM 682 C CA . MET A 1 87 ? 88.831 16.920 -52.785 1.00 74.38 87 MET A CA 1
ATOM 683 C C . MET A 1 87 ? 88.539 15.514 -52.256 1.00 74.38 87 MET A C 1
ATOM 685 O O . MET A 1 87 ? 87.469 14.945 -52.469 1.00 74.38 87 MET A O 1
ATOM 689 N N . THR A 1 88 ? 89.482 14.947 -51.501 1.00 73.75 88 THR A N 1
ATOM 690 C CA . THR A 1 88 ? 89.270 13.615 -50.924 1.00 73.75 88 THR A CA 1
ATOM 691 C C . THR A 1 88 ? 88.064 13.618 -49.969 1.00 73.75 88 THR A C 1
ATOM 693 O O . THR A 1 88 ? 87.881 14.580 -49.213 1.00 73.75 88 THR A O 1
ATOM 696 N N . PRO A 1 89 ? 87.278 12.525 -49.892 1.00 73.88 89 PRO A N 1
ATOM 697 C CA . PRO A 1 89 ? 86.136 12.434 -48.977 1.00 73.88 89 PRO A CA 1
ATOM 698 C C . PRO A 1 89 ? 86.487 12.702 -47.503 1.00 73.88 89 PRO A C 1
ATOM 700 O O . PRO A 1 89 ? 85.640 13.158 -46.736 1.00 73.88 89 PRO A O 1
ATOM 703 N N . ARG A 1 90 ? 87.740 12.444 -47.091 1.00 74.19 90 ARG A N 1
ATOM 704 C CA . ARG A 1 90 ? 88.244 12.812 -45.756 1.00 74.19 90 ARG A CA 1
ATOM 705 C C . ARG A 1 90 ? 88.401 14.327 -45.592 1.00 74.19 90 ARG A C 1
ATOM 707 O O . ARG A 1 90 ? 87.989 14.845 -44.560 1.00 74.19 90 ARG A O 1
ATOM 714 N N . GLY A 1 91 ? 88.924 15.028 -46.598 1.00 76.19 91 GLY A N 1
ATOM 715 C CA . GLY A 1 91 ? 89.086 16.486 -46.574 1.00 76.19 91 GLY A CA 1
ATOM 716 C C . GLY A 1 91 ? 87.755 17.239 -46.533 1.00 76.19 91 GLY A C 1
ATOM 717 O O . GLY A 1 91 ? 87.604 18.178 -45.758 1.00 76.19 91 GLY A O 1
ATOM 718 N N . VAL A 1 92 ? 86.751 16.778 -47.287 1.00 78.25 92 VAL A N 1
ATOM 719 C CA . VAL A 1 92 ? 85.397 17.366 -47.261 1.00 78.25 92 VAL A CA 1
ATOM 720 C C . VAL A 1 92 ? 84.720 17.153 -45.901 1.00 78.25 92 VAL A C 1
ATOM 722 O O . VAL A 1 92 ? 84.098 18.070 -45.367 1.00 78.25 92 VAL A O 1
ATOM 725 N N . ARG A 1 93 ? 84.880 15.967 -45.291 1.00 77.06 93 ARG A N 1
ATOM 726 C CA . ARG A 1 93 ? 84.373 15.699 -43.932 1.00 77.06 93 ARG A CA 1
ATOM 727 C C . ARG A 1 93 ? 85.045 16.575 -42.880 1.00 77.06 93 ARG A C 1
ATOM 729 O O . ARG A 1 93 ? 84.354 17.073 -41.999 1.00 77.06 93 ARG A O 1
ATOM 736 N N . GLN A 1 94 ? 86.360 16.762 -42.972 1.00 80.19 94 GLN A N 1
ATOM 737 C CA . GLN A 1 94 ? 87.097 17.605 -42.035 1.00 80.19 94 GLN A CA 1
ATOM 738 C C . GLN A 1 94 ? 86.645 19.067 -42.135 1.00 80.19 94 GLN A C 1
ATOM 740 O O . GLN A 1 94 ? 86.243 19.634 -41.128 1.00 80.19 94 GLN A O 1
ATOM 745 N N . TRP A 1 95 ? 86.545 19.617 -43.348 1.00 83.56 95 TRP A N 1
ATOM 746 C CA . TRP A 1 95 ? 86.024 20.971 -43.564 1.00 83.56 95 TRP A CA 1
ATOM 747 C C . TRP A 1 95 ? 84.590 21.145 -43.044 1.00 83.56 95 TRP A C 1
ATOM 749 O O . TRP A 1 95 ? 84.288 22.125 -42.368 1.00 83.56 95 TRP A O 1
ATOM 759 N N . ARG A 1 96 ? 83.702 20.174 -43.295 1.00 81.56 96 ARG A N 1
ATOM 760 C CA . ARG A 1 96 ? 82.325 20.219 -42.781 1.00 81.56 96 ARG A CA 1
ATOM 761 C C . ARG A 1 96 ? 82.290 20.211 -41.251 1.00 81.56 96 ARG A C 1
ATOM 763 O O . ARG A 1 96 ? 81.454 20.897 -40.668 1.00 81.56 96 ARG A O 1
ATOM 770 N N . ASN A 1 97 ? 83.178 19.454 -40.608 1.00 82.12 97 ASN A N 1
ATOM 771 C CA . ASN A 1 97 ? 83.295 19.432 -39.152 1.00 82.12 97 ASN A CA 1
ATOM 772 C C . ASN A 1 97 ? 83.838 20.758 -38.607 1.00 82.12 97 ASN A C 1
ATOM 774 O O . ASN A 1 97 ? 83.295 21.255 -37.626 1.00 82.12 97 ASN A O 1
ATOM 778 N N . ASP A 1 98 ? 84.827 21.360 -39.267 1.00 82.38 98 ASP A N 1
ATOM 779 C CA . ASP A 1 98 ? 85.391 22.656 -38.871 1.00 82.38 98 ASP A CA 1
ATOM 780 C C . ASP A 1 98 ? 84.345 23.775 -39.001 1.00 82.38 98 ASP A C 1
ATOM 782 O O . ASP A 1 98 ? 84.148 24.572 -38.082 1.00 82.38 98 ASP A O 1
ATOM 786 N N . VAL A 1 99 ? 83.589 23.781 -40.105 1.00 81.19 99 VAL A N 1
ATOM 787 C CA . VAL A 1 99 ? 82.467 24.706 -40.310 1.00 81.19 99 VAL A CA 1
ATOM 788 C C . VAL A 1 99 ? 81.380 24.467 -39.264 1.00 81.19 99 VAL A C 1
ATOM 790 O O . VAL A 1 99 ? 80.943 25.420 -38.630 1.00 81.19 99 VAL A O 1
ATOM 793 N N . LYS A 1 100 ? 80.982 23.219 -38.998 1.00 81.44 100 LYS A N 1
ATOM 794 C CA . LYS A 1 100 ? 79.982 22.905 -37.964 1.00 81.44 100 LYS A CA 1
ATOM 795 C C . LYS A 1 100 ? 80.439 23.318 -36.560 1.00 81.44 100 LYS A C 1
ATOM 797 O O . LYS A 1 100 ? 79.637 23.839 -35.795 1.00 81.44 100 LYS A O 1
ATOM 802 N N . SER A 1 101 ? 81.720 23.142 -36.239 1.00 82.38 101 SER A N 1
ATOM 803 C CA . SER A 1 101 ? 82.301 23.567 -34.962 1.00 82.38 101 SER A CA 1
ATOM 804 C C . SER A 1 101 ? 82.313 25.088 -34.800 1.00 82.38 101 SER A C 1
ATOM 806 O O . SER A 1 101 ? 82.303 25.571 -33.674 1.00 82.38 101 SER A O 1
ATOM 808 N N . SER A 1 102 ? 82.327 25.851 -35.900 1.00 81.44 102 SER A N 1
ATOM 809 C CA . SER A 1 102 ? 82.356 27.320 -35.855 1.00 81.44 102 SER A CA 1
ATOM 810 C C . SER A 1 102 ? 81.030 27.970 -35.435 1.00 81.44 102 SER A C 1
ATOM 812 O O . SER A 1 102 ? 81.030 29.142 -35.067 1.00 81.44 102 SER A O 1
ATOM 814 N N . TYR A 1 103 ? 79.917 27.224 -35.451 1.00 82.88 103 TYR A N 1
ATOM 815 C CA . TYR A 1 103 ? 78.599 27.706 -35.011 1.00 82.88 103 TYR A CA 1
ATOM 816 C C . TYR A 1 103 ? 77.841 26.716 -34.109 1.00 82.88 103 TYR A C 1
ATOM 818 O O . TYR A 1 103 ? 76.667 26.931 -33.821 1.00 82.88 103 TYR A O 1
ATOM 826 N N . SER A 1 104 ? 78.482 25.647 -33.625 1.00 83.44 104 SER A N 1
ATOM 827 C CA . SER A 1 104 ? 77.828 24.648 -32.768 1.00 83.44 104 SER A CA 1
ATOM 828 C C . SER A 1 104 ? 77.365 25.220 -31.429 1.00 83.44 104 SER A C 1
ATOM 830 O O . SER A 1 104 ? 76.279 24.881 -30.977 1.00 83.44 104 SER A O 1
ATOM 832 N N . THR A 1 105 ? 78.137 26.131 -30.832 1.00 83.12 105 THR A N 1
ATOM 833 C CA . THR A 1 105 ? 77.761 26.812 -29.581 1.00 83.12 105 THR A CA 1
ATOM 834 C C . THR A 1 105 ? 76.533 27.707 -29.764 1.00 83.12 105 THR A C 1
ATOM 836 O O . THR A 1 105 ? 75.687 27.784 -28.884 1.00 83.12 105 THR A O 1
ATOM 839 N N . LEU A 1 106 ? 76.377 28.315 -30.945 1.00 85.75 106 LEU A N 1
ATOM 840 C CA . LEU A 1 106 ? 75.194 29.109 -31.291 1.00 85.75 106 LEU A CA 1
ATOM 841 C C . LEU A 1 106 ? 73.950 28.218 -31.451 1.00 85.75 106 LEU A C 1
ATOM 843 O O . LEU A 1 106 ? 72.842 28.613 -31.109 1.00 85.75 106 LEU A O 1
ATOM 847 N N . LEU A 1 107 ? 74.109 26.984 -31.940 1.00 83.06 107 LEU A N 1
ATOM 848 C CA . LEU A 1 107 ? 72.994 26.032 -31.979 1.00 83.06 107 LEU A CA 1
ATOM 849 C C . LEU A 1 107 ? 72.541 25.619 -30.574 1.00 83.06 107 LEU A C 1
ATOM 851 O O . LEU A 1 107 ? 71.345 25.443 -30.363 1.00 83.06 107 LEU A O 1
ATOM 855 N N . GLU A 1 108 ? 73.471 25.494 -29.625 1.00 84.06 108 GLU A N 1
ATOM 856 C CA . GLU A 1 108 ? 73.148 25.221 -28.220 1.00 84.06 108 GLU A CA 1
ATOM 857 C C . GLU A 1 108 ? 72.391 26.395 -27.579 1.00 84.06 108 GLU A C 1
ATOM 859 O O . GLU A 1 108 ? 71.381 26.178 -26.914 1.00 84.06 108 GLU A O 1
ATOM 864 N N . GLU A 1 109 ? 72.810 27.641 -27.830 1.00 84.38 109 GLU A N 1
ATOM 865 C CA . GLU A 1 109 ? 72.097 28.847 -27.370 1.00 84.38 109 GLU A CA 1
ATOM 866 C C . GLU A 1 109 ? 70.684 28.949 -27.957 1.00 84.38 109 GLU A C 1
ATOM 868 O O . GLU A 1 109 ? 69.726 29.253 -27.245 1.00 84.38 109 GLU A O 1
ATOM 873 N N . ARG A 1 110 ? 70.522 28.619 -29.241 1.00 86.12 110 ARG A N 1
ATOM 874 C CA . ARG A 1 110 ? 69.206 28.553 -29.883 1.00 86.12 110 ARG A CA 1
ATOM 875 C C . ARG A 1 110 ? 68.300 27.504 -29.236 1.00 86.12 110 ARG A C 1
ATOM 877 O O . ARG A 1 110 ? 67.106 27.756 -29.076 1.00 86.12 110 ARG A O 1
ATOM 884 N N . GLU A 1 111 ? 68.839 26.339 -28.884 1.00 87.19 111 GLU A N 1
ATOM 885 C CA . GLU A 1 111 ? 68.046 25.275 -28.260 1.00 87.19 111 GLU A CA 1
ATOM 886 C C . GLU A 1 111 ? 67.543 25.689 -26.870 1.00 87.19 111 GLU A C 1
ATOM 888 O O . GLU A 1 111 ? 66.405 25.380 -26.529 1.00 87.19 111 GLU A O 1
ATOM 893 N N . LYS A 1 112 ? 68.318 26.479 -26.109 1.00 86.25 112 LYS A N 1
ATOM 894 C CA . LYS A 1 112 ? 67.857 27.042 -24.825 1.00 86.25 112 LYS A CA 1
ATOM 895 C C . LYS A 1 112 ? 66.613 27.925 -24.981 1.00 86.25 112 LYS A C 1
ATOM 897 O O . LYS A 1 112 ? 65.678 27.789 -24.197 1.00 86.25 112 LYS A O 1
ATOM 902 N N . ILE A 1 113 ? 66.578 28.801 -25.993 1.00 86.19 113 ILE A N 1
ATOM 903 C CA . ILE A 1 113 ? 65.407 29.656 -26.272 1.00 86.19 113 ILE A CA 1
ATOM 904 C C . ILE A 1 113 ? 64.186 28.798 -26.628 1.00 86.19 113 ILE A C 1
ATOM 906 O O . ILE A 1 113 ? 63.075 29.058 -26.169 1.00 86.19 113 ILE A O 1
ATOM 910 N N . ILE A 1 114 ? 64.383 27.760 -27.444 1.00 85.88 114 ILE A N 1
ATOM 911 C CA . ILE A 1 114 ? 63.301 26.860 -27.862 1.00 85.88 114 ILE A CA 1
ATOM 912 C C . ILE A 1 114 ? 62.744 26.080 -26.672 1.00 85.88 114 ILE A C 1
ATOM 914 O O . ILE A 1 114 ? 61.528 25.926 -26.567 1.00 85.88 114 ILE A O 1
ATOM 918 N N . GLU A 1 115 ? 63.606 25.608 -25.774 1.00 87.62 115 GLU A N 1
ATOM 919 C CA . GLU A 1 115 ? 63.169 24.883 -24.584 1.00 87.62 115 GLU A CA 1
ATOM 920 C C . GLU A 1 115 ? 62.388 25.796 -23.627 1.00 87.62 115 GLU A C 1
ATOM 922 O O . GLU A 1 115 ? 61.305 25.420 -23.181 1.00 87.62 115 GLU A O 1
ATOM 927 N N . ALA A 1 116 ? 62.834 27.041 -23.425 1.00 85.69 116 ALA A N 1
ATOM 928 C CA . ALA A 1 116 ? 62.106 28.029 -22.622 1.00 85.69 116 ALA A CA 1
ATOM 929 C C . ALA A 1 116 ? 60.700 28.341 -23.181 1.00 85.69 116 ALA A C 1
ATOM 931 O O . ALA A 1 116 ? 59.741 28.500 -22.420 1.00 85.69 116 ALA A O 1
ATOM 932 N N . LEU A 1 117 ? 60.548 28.388 -24.511 1.00 86.88 117 LEU A N 1
ATOM 933 C CA . LEU A 1 117 ? 59.241 28.537 -25.165 1.00 86.88 117 LEU A CA 1
ATOM 934 C C . LEU A 1 117 ? 58.355 27.292 -24.980 1.00 86.88 117 LEU A C 1
ATOM 936 O O . LEU A 1 117 ? 57.156 27.425 -24.733 1.00 86.88 117 LEU A O 1
ATOM 940 N N . ARG A 1 118 ? 58.927 26.080 -25.046 1.00 87.31 118 ARG A N 1
ATOM 941 C CA . ARG A 1 118 ? 58.182 24.827 -24.811 1.00 87.31 118 ARG A CA 1
ATOM 942 C C . ARG A 1 118 ? 57.674 24.713 -23.377 1.00 87.31 118 ARG A C 1
ATOM 944 O O . ARG A 1 118 ? 56.532 24.300 -23.182 1.00 87.31 118 ARG A O 1
ATOM 951 N N . GLU A 1 119 ? 58.496 25.066 -22.391 1.00 86.94 119 GLU A N 1
ATOM 952 C CA . GLU A 1 119 ? 58.096 25.071 -20.979 1.00 86.94 119 GLU A CA 1
ATOM 953 C C . GLU A 1 119 ? 56.917 26.026 -20.752 1.00 86.94 119 GLU A C 1
ATOM 955 O O . GLU A 1 119 ? 55.911 25.650 -20.145 1.00 86.94 119 GLU A O 1
ATOM 960 N N . ARG A 1 120 ? 56.972 27.225 -21.343 1.00 87.38 120 ARG A N 1
ATOM 961 C CA . ARG A 1 120 ? 55.882 28.205 -21.276 1.00 87.38 120 ARG A CA 1
ATOM 962 C C . ARG A 1 120 ? 54.577 27.686 -21.883 1.00 87.38 120 ARG A C 1
ATOM 964 O O . ARG A 1 120 ? 53.516 27.876 -21.287 1.00 87.38 120 ARG A O 1
ATOM 971 N N . ASP A 1 121 ? 54.635 27.019 -23.032 1.00 84.56 121 ASP A N 1
ATOM 972 C CA . ASP A 1 121 ? 53.453 26.424 -23.670 1.00 84.56 121 ASP A CA 1
ATOM 973 C C . ASP A 1 121 ? 52.833 25.300 -22.825 1.00 84.56 121 ASP A C 1
ATOM 975 O O . ASP A 1 121 ? 51.607 25.150 -22.784 1.00 84.56 121 ASP A O 1
ATOM 979 N N . GLN A 1 122 ? 53.656 24.513 -22.125 1.00 83.56 122 GLN A N 1
ATOM 980 C CA . GLN A 1 122 ? 53.164 23.500 -21.188 1.00 83.56 122 GLN A CA 1
ATOM 981 C C . GLN A 1 122 ? 52.456 24.138 -19.987 1.00 83.56 122 GLN A C 1
ATOM 983 O O . GLN A 1 122 ? 51.380 23.674 -19.607 1.00 83.56 122 GLN A O 1
ATOM 988 N N . GLU A 1 123 ? 52.996 25.227 -19.435 1.00 85.06 123 GLU A N 1
ATOM 989 C CA . GLU A 1 123 ? 52.349 25.973 -18.348 1.00 85.06 123 GLU A CA 1
ATOM 990 C C . GLU A 1 123 ? 50.991 26.558 -18.767 1.00 85.06 123 GLU A C 1
ATOM 992 O O . GLU A 1 123 ? 50.029 26.498 -17.997 1.00 85.06 123 GLU A O 1
ATOM 997 N N . ILE A 1 124 ? 50.877 27.096 -19.990 1.00 83.75 124 ILE A N 1
ATOM 998 C CA . ILE A 1 124 ? 49.602 27.619 -20.517 1.00 83.75 124 ILE A CA 1
ATOM 999 C C . ILE A 1 124 ? 48.559 26.504 -20.585 1.00 83.75 124 ILE A C 1
ATOM 1001 O O . ILE A 1 124 ? 47.448 26.677 -20.085 1.00 83.75 124 ILE A O 1
ATOM 1005 N N . LYS A 1 125 ? 48.925 25.343 -21.141 1.00 81.94 125 LYS A N 1
ATOM 1006 C CA . LYS A 1 125 ? 48.013 24.195 -21.250 1.00 81.94 125 LYS A CA 1
ATOM 1007 C C . LYS A 1 125 ? 47.541 23.701 -19.884 1.00 81.94 125 LYS A C 1
ATOM 1009 O O . LYS A 1 125 ? 46.346 23.497 -19.695 1.00 81.94 125 LYS A O 1
ATOM 1014 N N . GLN A 1 126 ? 48.450 23.578 -18.915 1.00 83.12 126 GLN A N 1
ATOM 1015 C CA . GLN A 1 126 ? 48.093 23.178 -17.549 1.00 83.12 126 GLN A CA 1
ATOM 1016 C C . GLN A 1 126 ? 47.147 24.187 -16.881 1.00 83.12 126 GLN A C 1
ATOM 1018 O O . GLN A 1 126 ? 46.205 23.798 -16.188 1.00 83.12 126 GLN A O 1
ATOM 1023 N N . TYR A 1 127 ? 47.363 25.486 -17.103 1.00 81.31 127 TYR A N 1
ATOM 1024 C CA . TYR A 1 127 ? 46.485 26.532 -16.583 1.00 81.31 127 TYR A CA 1
ATOM 1025 C C . TYR A 1 127 ? 45.076 26.472 -17.198 1.00 81.31 127 TYR A C 1
ATOM 1027 O O . TYR A 1 127 ? 44.080 26.618 -16.484 1.00 81.31 127 TYR A O 1
ATOM 1035 N N . GLU A 1 128 ? 44.970 26.226 -18.504 1.00 82.31 128 GLU A N 1
ATOM 1036 C CA . GLU A 1 128 ? 43.686 26.074 -19.196 1.00 82.31 128 GLU A CA 1
ATOM 1037 C C . GLU A 1 128 ? 42.919 24.825 -18.740 1.00 82.31 128 GLU A C 1
ATOM 1039 O O . GLU A 1 128 ? 41.719 24.918 -18.469 1.00 82.31 128 GLU A O 1
ATOM 1044 N N . GLU A 1 129 ? 43.603 23.689 -18.569 1.00 84.81 129 GLU A N 1
ATOM 1045 C CA . GLU A 1 129 ? 43.015 22.456 -18.028 1.00 84.81 129 GLU A CA 1
ATOM 1046 C C . GLU A 1 129 ? 42.487 22.658 -16.600 1.00 84.81 129 GLU A C 1
ATOM 1048 O O . GLU A 1 129 ? 41.339 22.320 -16.303 1.00 84.81 129 GLU A O 1
ATOM 1053 N N . MET A 1 130 ? 43.274 23.288 -15.723 1.00 79.69 130 MET A N 1
ATOM 1054 C CA . MET A 1 130 ? 42.847 23.606 -14.356 1.00 79.69 130 MET A CA 1
ATOM 1055 C C . MET A 1 130 ? 41.619 24.523 -14.328 1.00 79.69 130 MET A C 1
ATOM 1057 O O . MET A 1 130 ? 40.688 24.302 -13.550 1.00 79.69 130 MET A O 1
ATOM 1061 N N . LYS A 1 131 ? 41.580 25.532 -15.204 1.00 85.88 131 LYS A N 1
ATOM 1062 C CA . LYS A 1 131 ? 40.441 26.450 -15.323 1.00 85.88 131 LYS A CA 1
ATOM 1063 C C . LYS A 1 131 ? 39.186 25.744 -15.846 1.00 85.88 131 LYS A C 1
ATOM 1065 O O . LYS A 1 131 ? 38.084 26.072 -15.402 1.00 85.88 131 LYS A O 1
ATOM 1070 N N . ALA A 1 132 ? 39.335 24.776 -16.752 1.00 82.19 132 ALA A N 1
ATOM 1071 C CA . ALA A 1 132 ? 38.231 23.954 -17.244 1.00 82.19 132 ALA A CA 1
ATOM 1072 C C . ALA A 1 132 ? 37.644 23.070 -16.130 1.00 82.19 132 ALA A C 1
ATOM 1074 O O . ALA A 1 132 ? 36.428 23.066 -15.939 1.00 82.19 132 ALA A O 1
ATOM 1075 N N . ILE A 1 133 ? 38.499 22.419 -15.333 1.00 80.81 133 ILE A N 1
ATOM 1076 C CA . ILE A 1 133 ? 38.083 21.602 -14.180 1.00 80.81 133 ILE A CA 1
ATOM 1077 C C . ILE A 1 133 ? 37.347 22.457 -13.138 1.00 80.81 133 ILE A C 1
ATOM 1079 O O . ILE A 1 133 ? 36.306 22.056 -12.614 1.00 80.81 133 ILE A O 1
ATOM 1083 N N . GLU A 1 134 ? 37.846 23.659 -12.835 1.00 80.00 134 GLU A N 1
ATOM 1084 C CA . GLU A 1 134 ? 37.189 24.548 -11.871 1.00 80.00 134 GLU A CA 1
ATOM 1085 C C . GLU A 1 134 ? 35.829 25.054 -12.385 1.00 80.00 134 GLU A C 1
ATOM 1087 O O . GLU A 1 134 ? 34.866 25.150 -11.617 1.00 80.00 134 GLU A O 1
ATOM 1092 N N . ALA A 1 135 ? 35.715 25.339 -13.686 1.00 81.31 135 ALA A N 1
ATOM 1093 C CA . ALA A 1 135 ? 34.449 25.716 -14.311 1.00 81.31 135 ALA A CA 1
ATOM 1094 C C . ALA A 1 135 ? 33.427 24.568 -14.279 1.00 81.31 135 ALA A C 1
ATOM 1096 O O . ALA A 1 135 ? 32.258 24.801 -13.959 1.00 81.31 135 ALA A O 1
ATOM 1097 N N . GLU A 1 136 ? 33.864 23.335 -14.546 1.00 81.62 136 GLU A N 1
ATOM 1098 C CA . GLU A 1 136 ? 33.025 22.139 -14.462 1.00 81.62 136 GLU A CA 1
ATOM 1099 C C . GLU A 1 136 ? 32.536 21.905 -13.027 1.00 81.62 136 GLU A C 1
ATOM 1101 O O . GLU A 1 136 ? 31.338 21.719 -12.805 1.00 81.62 136 GLU A O 1
ATOM 1106 N N . LYS A 1 137 ? 33.420 22.049 -12.032 1.00 79.31 137 LYS A N 1
ATOM 1107 C CA . LYS A 1 137 ? 33.059 21.942 -10.612 1.00 79.31 137 LYS A CA 1
ATOM 1108 C C . LYS A 1 137 ? 32.031 22.999 -10.192 1.00 79.31 137 LYS A C 1
ATOM 1110 O O . LYS A 1 137 ? 31.044 22.667 -9.539 1.00 79.31 137 LYS A O 1
ATOM 1115 N N . ARG A 1 138 ? 32.196 24.260 -10.617 1.00 76.88 138 ARG A N 1
ATOM 1116 C CA . ARG A 1 138 ? 31.209 25.331 -10.358 1.00 76.88 138 ARG A CA 1
ATOM 1117 C C . ARG A 1 138 ? 29.861 25.051 -11.020 1.00 76.88 138 ARG A C 1
ATOM 1119 O O . ARG A 1 138 ? 28.819 25.354 -10.438 1.00 76.88 138 ARG A O 1
ATOM 1126 N N . GLN A 1 139 ? 29.865 24.485 -12.226 1.00 76.94 139 GLN A N 1
ATOM 1127 C CA . GLN A 1 139 ? 28.637 24.095 -12.915 1.00 76.94 139 GLN A CA 1
ATOM 1128 C C . GLN A 1 139 ? 27.941 22.939 -12.186 1.00 76.94 139 GLN A C 1
ATOM 1130 O O . GLN A 1 139 ? 26.722 22.971 -12.013 1.00 76.94 139 GLN A O 1
ATOM 1135 N N . GLN A 1 140 ? 28.708 21.963 -11.704 1.00 74.06 140 GLN A N 1
ATOM 1136 C CA . GLN A 1 140 ? 28.201 20.826 -10.945 1.00 74.06 140 GLN A CA 1
ATOM 1137 C C . GLN A 1 140 ? 27.572 21.265 -9.613 1.00 74.06 140 GLN A C 1
ATOM 1139 O O . GLN A 1 140 ? 26.433 20.898 -9.337 1.00 74.06 140 GLN A O 1
ATOM 1144 N N . GLU A 1 141 ? 28.236 22.146 -8.857 1.00 76.62 141 GLU A N 1
ATOM 1145 C CA . GLU A 1 141 ? 27.690 22.735 -7.623 1.00 76.62 141 GLU A CA 1
ATOM 1146 C C . GLU A 1 141 ? 26.398 23.534 -7.872 1.00 76.62 141 GLU A C 1
ATOM 1148 O O . GLU A 1 141 ? 25.487 23.542 -7.043 1.00 76.62 141 GLU A O 1
ATOM 1153 N N . ARG A 1 142 ? 26.285 24.217 -9.020 1.00 75.88 142 ARG A N 1
ATOM 1154 C CA . ARG A 1 142 ? 25.076 24.972 -9.384 1.00 75.88 142 ARG A CA 1
ATOM 1155 C C . ARG A 1 142 ? 23.898 24.050 -9.700 1.00 75.88 142 ARG A C 1
ATOM 1157 O O . ARG A 1 142 ? 22.774 24.358 -9.307 1.00 75.88 142 ARG A O 1
ATOM 1164 N N . VAL A 1 143 ? 24.150 22.936 -10.390 1.00 76.94 143 VAL A N 1
ATOM 1165 C CA . VAL A 1 143 ? 23.134 21.908 -10.670 1.00 76.94 143 VAL A CA 1
ATOM 1166 C C . VAL A 1 143 ? 22.693 21.221 -9.379 1.00 76.94 143 VAL A C 1
ATOM 1168 O O . VAL A 1 143 ? 21.497 21.016 -9.193 1.00 76.94 143 VAL A O 1
ATOM 1171 N N . GLU A 1 144 ? 23.624 20.913 -8.476 1.00 73.50 144 GLU A N 1
ATOM 1172 C CA . GLU A 1 144 ? 23.318 20.309 -7.174 1.00 73.50 144 GLU A CA 1
ATOM 1173 C C . GLU A 1 144 ? 22.425 21.227 -6.327 1.00 73.50 144 GLU A C 1
ATOM 1175 O O . GLU A 1 144 ? 21.355 20.800 -5.905 1.00 73.50 144 GLU A O 1
ATOM 1180 N N . ARG A 1 145 ? 22.749 22.526 -6.219 1.00 72.69 145 ARG A N 1
ATOM 1181 C CA . ARG A 1 145 ? 21.878 23.498 -5.526 1.00 72.69 145 ARG A CA 1
ATOM 1182 C C . ARG A 1 145 ? 20.481 23.594 -6.134 1.00 72.69 145 ARG A C 1
ATOM 1184 O O . ARG A 1 145 ? 19.503 23.637 -5.399 1.00 72.69 145 ARG A O 1
ATOM 1191 N N . GLN A 1 146 ? 20.367 23.614 -7.464 1.00 70.06 146 GLN A N 1
ATOM 1192 C CA . GLN A 1 146 ? 19.056 23.633 -8.125 1.00 70.06 146 GLN A CA 1
ATOM 1193 C C . GLN A 1 146 ? 18.260 22.348 -7.870 1.00 70.06 146 GLN A C 1
ATOM 1195 O O . GLN A 1 146 ? 17.039 22.401 -7.730 1.00 70.06 146 GLN A O 1
ATOM 1200 N N . GLN A 1 147 ? 18.932 21.196 -7.804 1.00 63.25 147 GLN A N 1
ATOM 1201 C CA . GLN A 1 147 ? 18.298 19.925 -7.454 1.00 63.25 147 GLN A CA 1
ATOM 1202 C C . GLN A 1 147 ? 17.851 19.892 -5.993 1.00 63.25 147 GLN A C 1
ATOM 1204 O O . GLN A 1 147 ? 16.765 19.384 -5.721 1.00 63.25 147 GLN A O 1
ATOM 1209 N N . ASP A 1 148 ? 18.640 20.448 -5.077 1.00 65.19 148 ASP A N 1
ATOM 1210 C CA . ASP A 1 148 ? 18.291 20.538 -3.660 1.00 65.19 148 ASP A CA 1
ATOM 1211 C C . ASP A 1 148 ? 17.117 21.499 -3.431 1.00 65.19 148 ASP A C 1
ATOM 1213 O O . ASP A 1 148 ? 16.173 21.149 -2.727 1.00 65.19 148 ASP A O 1
ATOM 1217 N N . GLU A 1 149 ? 17.099 22.659 -4.096 1.00 69.81 149 GLU A N 1
ATOM 1218 C CA . GLU A 1 149 ? 15.962 23.593 -4.063 1.00 69.81 149 GLU A CA 1
ATOM 1219 C C . GLU A 1 149 ? 14.684 22.968 -4.644 1.00 69.81 149 GLU A C 1
ATOM 1221 O O . GLU A 1 149 ? 13.597 23.124 -4.082 1.00 69.81 149 GLU A O 1
ATOM 1226 N N . ALA A 1 150 ? 14.793 22.237 -5.759 1.00 63.19 150 ALA A N 1
ATOM 1227 C CA . ALA A 1 150 ? 13.660 21.531 -6.352 1.00 63.19 150 ALA A CA 1
ATOM 1228 C C . ALA A 1 150 ? 13.159 20.393 -5.450 1.00 63.19 150 ALA A C 1
ATOM 1230 O O . ALA A 1 150 ? 11.950 20.201 -5.327 1.00 63.19 150 ALA A O 1
ATOM 1231 N N . ARG A 1 151 ? 14.072 19.665 -4.793 1.00 63.56 151 ARG A N 1
ATOM 1232 C CA . ARG A 1 151 ? 13.724 18.618 -3.827 1.00 63.56 151 ARG A CA 1
ATOM 1233 C C . ARG A 1 151 ? 13.024 19.207 -2.610 1.00 63.56 151 ARG A C 1
ATOM 1235 O O . ARG A 1 151 ? 11.992 18.676 -2.235 1.00 63.56 151 ARG A O 1
ATOM 1242 N N . ALA A 1 152 ? 13.517 20.316 -2.062 1.00 62.81 152 ALA A N 1
ATOM 1243 C CA . ALA A 1 152 ? 12.888 20.997 -0.933 1.00 62.81 152 ALA A CA 1
ATOM 1244 C C . ALA A 1 152 ? 11.464 21.476 -1.265 1.00 62.81 152 ALA A C 1
ATOM 1246 O O . ALA A 1 152 ? 10.553 21.287 -0.469 1.00 62.81 152 ALA A O 1
ATOM 1247 N N . ARG A 1 153 ? 11.239 22.026 -2.469 1.00 65.56 153 ARG A N 1
ATOM 1248 C CA . ARG A 1 153 ? 9.885 22.396 -2.923 1.00 65.56 153 ARG A CA 1
ATOM 1249 C C . ARG A 1 153 ? 8.970 21.192 -3.116 1.00 65.56 153 ARG A C 1
ATOM 1251 O O . ARG A 1 153 ? 7.791 21.275 -2.796 1.00 65.56 153 ARG A O 1
ATOM 1258 N N . GLN A 1 154 ? 9.487 20.096 -3.672 1.00 57.09 154 GLN A N 1
ATOM 1259 C CA . GLN A 1 154 ? 8.701 18.872 -3.821 1.00 57.09 154 GLN A CA 1
ATOM 1260 C C . GLN A 1 154 ? 8.362 18.273 -2.454 1.00 57.09 154 GLN A C 1
ATOM 1262 O O . GLN A 1 154 ? 7.230 17.855 -2.254 1.00 57.09 154 GLN A O 1
ATOM 1267 N N . GLU A 1 155 ? 9.308 18.289 -1.514 1.00 58.56 155 GLU A N 1
ATOM 1268 C CA . GLU A 1 155 ? 9.073 17.891 -0.128 1.00 58.56 155 GLU A CA 1
ATOM 1269 C C . GLU A 1 155 ? 7.975 18.756 0.503 1.00 58.56 155 GLU A C 1
ATOM 1271 O O . GLU A 1 155 ? 7.049 18.189 1.054 1.00 58.56 155 GLU A O 1
ATOM 1276 N N . GLU A 1 156 ? 7.972 20.081 0.330 1.00 60.97 156 GLU A N 1
ATOM 1277 C CA . GLU A 1 156 ? 6.913 20.968 0.850 1.00 60.97 156 GLU A CA 1
ATOM 1278 C C . GLU A 1 156 ? 5.516 20.676 0.248 1.00 60.97 156 GLU A C 1
ATOM 1280 O O . GLU A 1 156 ? 4.494 20.750 0.935 1.00 60.97 156 GLU A O 1
ATOM 1285 N N . ILE A 1 157 ? 5.452 20.295 -1.033 1.00 60.53 157 ILE A N 1
ATOM 1286 C CA . ILE A 1 157 ? 4.203 19.868 -1.690 1.00 60.53 157 ILE A CA 1
ATOM 1287 C C . ILE A 1 157 ? 3.745 18.506 -1.153 1.00 60.53 157 ILE A C 1
ATOM 1289 O O . ILE A 1 157 ? 2.570 18.337 -0.821 1.00 60.53 157 ILE A O 1
ATOM 1293 N N . ASP A 1 158 ? 4.665 17.548 -1.044 1.00 54.03 158 ASP A N 1
ATOM 1294 C CA . ASP A 1 158 ? 4.392 16.226 -0.483 1.00 54.03 158 ASP A CA 1
ATOM 1295 C C . ASP A 1 158 ? 4.004 16.338 1.007 1.00 54.03 158 ASP A C 1
ATOM 1297 O O . ASP A 1 158 ? 3.143 15.596 1.468 1.00 54.03 158 ASP A O 1
ATOM 1301 N N . GLU A 1 159 ? 4.560 17.306 1.746 1.00 58.50 159 GLU A N 1
ATOM 1302 C CA . GLU A 1 159 ? 4.236 17.627 3.142 1.00 58.50 159 GLU A CA 1
ATOM 1303 C C . GLU A 1 159 ? 2.781 18.072 3.299 1.00 58.50 159 GLU A C 1
ATOM 1305 O O . GLU A 1 159 ? 2.069 17.564 4.170 1.00 58.50 159 GLU A O 1
ATOM 1310 N N . LEU A 1 160 ? 2.325 19.001 2.453 1.00 59.06 160 LEU A N 1
ATOM 1311 C CA . LEU A 1 160 ? 0.930 19.443 2.423 1.00 59.06 160 LEU A CA 1
ATOM 1312 C C . LEU A 1 160 ? 0.001 18.287 2.047 1.00 59.06 160 LEU A C 1
ATOM 1314 O O . LEU A 1 160 ? -1.009 18.085 2.717 1.00 59.06 160 LEU A O 1
ATOM 1318 N N . ALA A 1 161 ? 0.373 17.490 1.045 1.00 56.50 161 ALA A N 1
ATOM 1319 C CA . ALA A 1 161 ? -0.416 16.347 0.603 1.00 56.50 161 ALA A CA 1
ATOM 1320 C C . ALA A 1 161 ? -0.481 15.225 1.653 1.00 56.50 161 ALA A C 1
ATOM 1322 O O . ALA A 1 161 ? -1.531 14.618 1.832 1.00 56.50 161 ALA A O 1
ATOM 1323 N N . ASP A 1 162 ? 0.604 14.928 2.370 1.00 55.41 162 ASP A N 1
ATOM 1324 C CA . ASP A 1 162 ? 0.638 13.910 3.429 1.00 55.41 162 ASP A CA 1
ATOM 1325 C C . ASP A 1 162 ? -0.103 14.369 4.686 1.00 55.41 162 ASP A C 1
ATOM 1327 O O . ASP A 1 162 ? -0.814 13.579 5.314 1.00 55.41 162 ASP A O 1
ATOM 1331 N N . TYR A 1 163 ? 0.010 15.656 5.030 1.00 58.50 163 TYR A N 1
ATOM 1332 C CA . TYR A 1 163 ? -0.790 16.275 6.080 1.00 58.50 163 TYR A CA 1
ATOM 1333 C C . TYR A 1 163 ? -2.281 16.230 5.722 1.00 58.50 163 TYR A C 1
ATOM 1335 O O . TYR A 1 163 ? -3.087 15.733 6.508 1.00 58.50 163 TYR A O 1
ATOM 1343 N N . GLU A 1 164 ? -2.663 16.676 4.525 1.00 56.56 164 GLU A N 1
ATOM 1344 C CA . GLU A 1 164 ? -4.044 16.587 4.047 1.00 56.56 164 GLU A CA 1
ATOM 1345 C C . GLU A 1 164 ? -4.524 15.138 3.988 1.00 56.56 164 GLU A C 1
ATOM 1347 O O . GLU A 1 164 ? -5.623 14.858 4.460 1.00 56.56 164 GLU A O 1
ATOM 1352 N N . ARG A 1 165 ? -3.690 14.194 3.532 1.00 53.84 165 ARG A N 1
ATOM 1353 C CA . ARG A 1 165 ? -4.008 12.761 3.530 1.00 53.84 165 ARG A CA 1
ATOM 1354 C C . ARG A 1 165 ? -4.293 12.240 4.930 1.00 53.84 165 ARG A C 1
ATOM 1356 O O . ARG A 1 165 ? -5.341 11.632 5.114 1.00 53.84 165 ARG A O 1
ATOM 1363 N N . LEU A 1 166 ? -3.456 12.533 5.928 1.00 53.25 166 LEU A N 1
ATOM 1364 C CA . LEU A 1 166 ? -3.704 12.135 7.321 1.00 53.25 166 LEU A CA 1
ATOM 1365 C C . LEU A 1 166 ? -5.068 12.636 7.822 1.00 53.25 166 LEU A C 1
ATOM 1367 O O . LEU A 1 166 ? -5.823 11.885 8.437 1.00 53.25 166 LEU A O 1
ATOM 1371 N N . TYR A 1 167 ? -5.402 13.895 7.532 1.00 52.62 167 TYR A N 1
ATOM 1372 C CA . TYR A 1 167 ? -6.672 14.487 7.953 1.00 52.62 167 TYR A CA 1
ATOM 1373 C C . TYR A 1 167 ? -7.865 14.068 7.082 1.00 52.62 167 TYR A C 1
ATOM 1375 O O . TYR A 1 167 ? -8.985 14.108 7.582 1.00 52.62 167 TYR A O 1
ATOM 1383 N N . SER A 1 168 ? -7.652 13.665 5.827 1.00 46.84 168 SER A N 1
ATOM 1384 C CA . SER A 1 168 ? -8.677 13.130 4.915 1.00 46.84 168 SER A CA 1
ATOM 1385 C C . SER A 1 168 ? -8.982 11.652 5.179 1.00 46.84 168 SER A C 1
ATOM 1387 O O . SER A 1 168 ? -10.127 11.237 5.060 1.00 46.84 168 SER A O 1
ATOM 1389 N N . LEU A 1 169 ? -8.005 10.863 5.642 1.00 43.47 169 LEU A N 1
ATOM 1390 C CA . LEU A 1 169 ? -8.207 9.487 6.113 1.00 43.47 169 LEU A CA 1
ATOM 1391 C C . LEU A 1 169 ? -9.040 9.469 7.407 1.00 43.47 169 LEU A C 1
ATOM 1393 O O . LEU A 1 169 ? -9.894 8.604 7.603 1.00 43.47 169 LEU A O 1
ATOM 1397 N N . ASP A 1 170 ? -8.912 10.513 8.231 1.00 46.53 170 ASP A N 1
ATOM 1398 C CA . ASP A 1 170 ? -9.847 10.819 9.321 1.00 46.53 170 ASP A CA 1
ATOM 1399 C C . ASP A 1 170 ? -11.247 11.244 8.820 1.00 46.53 170 ASP A C 1
ATOM 1401 O O . ASP A 1 170 ? -12.155 11.458 9.622 1.00 46.53 170 ASP A O 1
ATOM 1405 N N . VAL A 1 171 ? -11.469 11.319 7.504 1.00 43.25 171 VAL A N 1
ATOM 1406 C CA . VAL A 1 171 ? -12.758 11.518 6.818 1.00 43.25 171 VAL A CA 1
ATOM 1407 C C . VAL A 1 171 ? -13.135 10.254 6.032 1.00 43.25 171 VAL A C 1
ATOM 1409 O O . VAL A 1 171 ? -13.649 10.319 4.928 1.00 43.25 171 VAL A O 1
ATOM 1412 N N . LEU A 1 172 ? -12.974 9.055 6.602 1.00 41.12 172 LEU A N 1
ATOM 1413 C CA . LEU A 1 172 ? -13.797 7.930 6.128 1.00 41.12 172 LEU A CA 1
ATOM 1414 C C . LEU A 1 172 ? -15.294 8.269 6.329 1.00 41.12 172 LEU A C 1
ATOM 1416 O O . LEU A 1 172 ? -15.778 8.258 7.466 1.00 41.12 172 LEU A O 1
ATOM 1420 N N . GLY A 1 173 ? -15.970 8.650 5.236 1.00 40.66 173 GLY A N 1
ATOM 1421 C CA . GLY A 1 173 ? -17.431 8.708 5.098 1.00 40.66 173 GLY A CA 1
ATOM 1422 C C . GLY A 1 173 ? -18.126 10.080 5.061 1.00 40.66 173 GLY A C 1
ATOM 1423 O O . GLY A 1 173 ? -19.329 10.108 5.292 1.00 40.66 173 GLY A O 1
ATOM 1424 N N . ILE A 1 174 ? -17.440 11.209 4.825 1.00 41.88 174 ILE A N 1
ATOM 1425 C CA . ILE A 1 174 ? -18.112 12.520 4.636 1.00 41.88 174 ILE A CA 1
ATOM 1426 C C . ILE A 1 174 ? -17.413 13.334 3.535 1.00 41.88 174 ILE A C 1
ATOM 1428 O O . ILE A 1 174 ? -16.943 14.449 3.760 1.00 41.88 174 ILE A O 1
ATOM 1432 N N . GLU A 1 175 ? -17.316 12.768 2.341 1.00 34.56 175 GLU A N 1
ATOM 1433 C CA . GLU A 1 175 ? -17.398 13.596 1.141 1.00 34.56 175 GLU A CA 1
ATOM 1434 C C . GLU A 1 175 ? -18.798 13.396 0.572 1.00 34.56 175 GLU A C 1
ATOM 1436 O O . GLU A 1 175 ? -19.242 12.258 0.403 1.00 34.56 175 GLU A O 1
ATOM 1441 N N . ASP A 1 176 ? -19.495 14.499 0.285 1.00 34.16 176 ASP A N 1
ATOM 1442 C CA . ASP A 1 176 ? -20.517 14.466 -0.753 1.00 34.16 176 ASP A CA 1
ATOM 1443 C C . ASP A 1 176 ? -19.807 13.914 -1.985 1.00 34.16 176 ASP A C 1
ATOM 1445 O O . ASP A 1 176 ? -18.859 14.534 -2.481 1.00 34.16 176 ASP A O 1
ATOM 1449 N N . ARG A 1 177 ? -20.189 12.702 -2.409 1.00 36.22 177 ARG A N 1
ATOM 1450 C CA . ARG A 1 177 ? -19.656 12.101 -3.627 1.00 36.22 177 ARG A CA 1
ATOM 1451 C C . ARG A 1 177 ? -19.772 13.172 -4.703 1.00 36.22 177 ARG A C 1
ATOM 1453 O O . ARG A 1 177 ? -20.876 13.601 -5.034 1.00 36.22 177 ARG A O 1
ATOM 1460 N N . LYS A 1 178 ? -18.643 13.590 -5.275 1.00 36.81 178 LYS A N 1
ATOM 1461 C CA . LYS A 1 178 ? -18.696 13.994 -6.672 1.00 36.81 178 LYS A CA 1
ATOM 1462 C C . LYS A 1 178 ? -19.049 12.710 -7.405 1.00 36.81 178 LYS A C 1
ATOM 1464 O O . LYS A 1 178 ? -18.171 11.896 -7.675 1.00 36.81 178 LYS A O 1
ATOM 1469 N N . GLU A 1 179 ? -20.344 12.500 -7.621 1.00 38.91 179 GLU A N 1
ATOM 1470 C CA . GLU A 1 179 ? -20.859 11.762 -8.770 1.00 38.91 179 GLU A CA 1
ATOM 1471 C C . GLU A 1 179 ? -20.245 12.421 -10.009 1.00 38.91 179 GLU A C 1
ATOM 1473 O O . GLU A 1 179 ? -20.839 13.276 -10.651 1.00 38.91 179 GLU A O 1
ATOM 1478 N N . ASN A 1 180 ? -18.973 12.146 -10.266 1.00 41.84 180 ASN A N 1
ATOM 1479 C CA . ASN A 1 180 ? -18.366 12.454 -11.537 1.00 41.84 180 ASN A CA 1
ATOM 1480 C C . ASN A 1 180 ? -18.535 11.181 -12.352 1.00 41.84 180 ASN A C 1
ATOM 1482 O O . ASN A 1 180 ? -17.804 10.224 -12.109 1.00 41.84 180 ASN A O 1
ATOM 1486 N N . ASP A 1 181 ? -19.534 11.200 -13.234 1.00 51.53 181 ASP A N 1
ATOM 1487 C CA . ASP A 1 181 ? -19.673 10.486 -14.513 1.00 51.53 181 ASP A CA 1
ATOM 1488 C C . ASP A 1 181 ? -18.442 9.655 -14.944 1.00 51.53 181 ASP A C 1
ATOM 1490 O O . ASP A 1 181 ? -17.740 9.998 -15.892 1.00 51.53 181 ASP A O 1
ATOM 1494 N N . GLN A 1 182 ? -18.139 8.553 -14.256 1.00 62.28 182 GLN A N 1
ATOM 1495 C CA . GLN A 1 182 ? -17.200 7.530 -14.744 1.00 62.28 182 GLN A CA 1
ATOM 1496 C C . GLN A 1 182 ? -17.918 6.218 -15.069 1.00 62.28 182 GLN A C 1
ATOM 1498 O O . GLN A 1 182 ? -17.271 5.205 -15.334 1.00 62.28 182 GLN A O 1
ATOM 1503 N N . ASP A 1 183 ? -19.250 6.247 -15.113 1.00 70.56 183 ASP A N 1
ATOM 1504 C CA . ASP A 1 183 ? -20.067 5.140 -15.606 1.00 70.56 183 ASP A CA 1
ATOM 1505 C C . ASP A 1 183 ? -19.740 4.836 -17.075 1.00 70.56 183 ASP A C 1
ATOM 1507 O O . ASP A 1 183 ? -19.719 3.673 -17.466 1.00 70.56 183 ASP A O 1
ATOM 1511 N N . GLU A 1 184 ? -19.379 5.852 -17.868 1.00 78.75 184 GLU A N 1
ATOM 1512 C CA . GLU A 1 184 ? -18.895 5.677 -19.245 1.00 78.75 184 GLU A CA 1
ATOM 1513 C C . GLU A 1 184 ? -17.633 4.801 -19.306 1.00 78.75 184 GLU A C 1
ATOM 1515 O O . GLU A 1 184 ? -17.546 3.907 -20.145 1.00 78.75 184 GLU A O 1
ATOM 1520 N N . VAL A 1 185 ? -16.697 4.979 -18.362 1.00 82.56 185 VAL A N 1
ATOM 1521 C CA . VAL A 1 185 ? -15.468 4.167 -18.273 1.00 82.56 185 VAL A CA 1
ATOM 1522 C C . VAL A 1 185 ? -15.804 2.714 -17.930 1.00 82.56 185 VAL A C 1
ATOM 1524 O O . VAL A 1 185 ? -15.200 1.788 -18.471 1.00 82.56 185 VAL A O 1
ATOM 1527 N N . LEU A 1 186 ? -16.776 2.491 -17.038 1.00 84.44 186 LEU A N 1
ATOM 1528 C CA . LEU A 1 186 ? -17.242 1.145 -16.698 1.00 84.44 186 LEU A CA 1
ATOM 1529 C C . LEU A 1 186 ? -17.956 0.473 -17.876 1.00 84.44 186 LEU A C 1
ATOM 1531 O O . LEU A 1 186 ? -17.741 -0.717 -18.120 1.00 84.44 186 LEU A O 1
ATOM 1535 N N . LEU A 1 187 ? -18.783 1.216 -18.611 1.00 84.75 187 LEU A N 1
ATOM 1536 C CA . LEU A 1 187 ? -19.464 0.724 -19.807 1.00 84.75 187 LEU A CA 1
ATOM 1537 C C . LEU A 1 187 ? -18.451 0.320 -20.883 1.00 84.75 187 LEU A C 1
ATOM 1539 O O . LEU A 1 187 ? -18.463 -0.830 -21.317 1.00 84.75 187 LEU A O 1
ATOM 1543 N N . GLU A 1 188 ? -17.514 1.205 -21.232 1.00 86.12 188 GLU A N 1
ATOM 1544 C CA . GLU A 1 188 ? -16.463 0.922 -22.217 1.00 86.12 188 GLU A CA 1
ATOM 1545 C C . GLU A 1 188 ? -15.604 -0.285 -21.804 1.00 86.12 188 GLU A C 1
ATOM 1547 O O . GLU A 1 188 ? -15.275 -1.144 -22.627 1.00 86.12 188 GLU A O 1
ATOM 1552 N N . PHE A 1 189 ? -15.268 -0.400 -20.516 1.00 89.50 189 PHE A N 1
ATOM 1553 C CA . PHE A 1 189 ? -14.541 -1.557 -19.996 1.00 89.50 189 PHE A CA 1
ATOM 1554 C C . PHE A 1 189 ? -15.340 -2.859 -20.167 1.00 89.50 189 PHE A C 1
ATOM 1556 O O . PHE A 1 189 ? -14.796 -3.875 -20.605 1.00 89.50 189 PHE A O 1
ATOM 1563 N N . THR A 1 190 ? -16.636 -2.824 -19.850 1.00 87.00 190 THR A N 1
ATOM 1564 C CA . THR A 1 190 ? -17.541 -3.983 -19.915 1.00 87.00 190 THR A CA 1
ATOM 1565 C C . THR A 1 190 ? -17.810 -4.433 -21.354 1.00 87.00 190 THR A C 1
ATOM 1567 O O . THR A 1 190 ? -18.026 -5.619 -21.592 1.00 87.00 190 THR A O 1
ATOM 1570 N N . GLU A 1 191 ? -17.767 -3.520 -22.324 1.00 87.06 191 GLU A N 1
ATOM 1571 C CA . GLU A 1 191 ? -17.891 -3.850 -23.749 1.00 87.06 191 GLU A CA 1
ATOM 1572 C C . GLU A 1 191 ? -16.612 -4.475 -24.326 1.00 87.06 191 GLU A C 1
ATOM 1574 O O . GLU A 1 191 ? -16.677 -5.306 -25.234 1.00 87.06 191 GLU A O 1
ATOM 1579 N N . ASN A 1 192 ? -15.443 -4.106 -23.793 1.00 88.56 192 ASN A N 1
ATOM 1580 C CA . ASN A 1 192 ? -14.145 -4.519 -24.328 1.00 88.56 192 ASN A CA 1
ATOM 1581 C C . ASN A 1 192 ? -13.513 -5.725 -23.621 1.00 88.56 192 ASN A C 1
ATOM 1583 O O . ASN A 1 192 ? -12.562 -6.311 -24.155 1.00 88.56 192 ASN A O 1
ATOM 1587 N N . ILE A 1 193 ? -13.994 -6.104 -22.436 1.00 93.75 193 ILE A N 1
ATOM 1588 C CA . ILE A 1 193 ? -13.517 -7.290 -21.719 1.00 93.75 193 ILE A CA 1
ATOM 1589 C C . ILE A 1 193 ? -13.834 -8.568 -22.505 1.00 93.75 193 ILE A C 1
ATOM 1591 O O . ILE A 1 193 ? -14.924 -8.764 -23.037 1.00 93.75 193 ILE A O 1
ATOM 1595 N N . THR A 1 194 ? -12.855 -9.467 -22.586 1.00 93.38 194 THR A N 1
ATOM 1596 C CA . THR A 1 194 ? -12.984 -10.731 -23.323 1.00 93.38 194 THR A CA 1
ATOM 1597 C C . THR A 1 194 ? -12.596 -11.906 -22.442 1.00 93.38 194 THR A C 1
ATOM 1599 O O . THR A 1 194 ? -11.661 -11.806 -21.651 1.00 93.38 194 THR A O 1
ATOM 1602 N N . ARG A 1 195 ? -13.302 -13.033 -22.566 1.00 94.06 195 ARG A N 1
ATOM 1603 C CA . ARG A 1 195 ? -12.984 -14.270 -21.841 1.00 94.06 195 ARG A CA 1
ATOM 1604 C C . ARG A 1 195 ? -12.295 -15.259 -22.778 1.00 94.06 195 ARG A C 1
ATOM 1606 O O . ARG A 1 195 ? -12.825 -15.590 -23.837 1.00 94.06 195 ARG A O 1
ATOM 1613 N N . LYS A 1 196 ? -11.105 -15.720 -22.399 1.00 92.06 196 LYS A N 1
ATOM 1614 C CA . LYS A 1 196 ? -10.329 -16.723 -23.137 1.00 92.06 196 LYS A CA 1
ATOM 1615 C C . LYS A 1 196 ? -10.926 -18.117 -22.964 1.00 92.06 196 LYS A C 1
ATOM 1617 O O . LYS A 1 196 ? -11.671 -18.386 -22.025 1.00 92.06 196 LYS A O 1
ATOM 1622 N N . ALA A 1 197 ? -10.543 -19.030 -23.857 1.00 87.50 197 ALA A N 1
ATOM 1623 C CA . ALA A 1 197 ? -10.976 -20.428 -23.816 1.00 87.50 197 ALA A CA 1
ATOM 1624 C C . ALA A 1 197 ? -10.519 -21.171 -22.547 1.00 87.50 197 ALA A C 1
ATOM 1626 O O . ALA A 1 197 ? -11.151 -22.142 -22.146 1.00 87.50 197 ALA A O 1
ATOM 1627 N N . ASP A 1 198 ? -9.440 -20.714 -21.905 1.00 88.25 198 ASP A N 1
ATOM 1628 C CA . ASP A 1 198 ? -8.987 -21.236 -20.615 1.00 88.25 198 ASP A CA 1
ATOM 1629 C C . ASP A 1 198 ? -9.782 -20.665 -19.429 1.00 88.25 198 ASP A C 1
ATOM 1631 O O . ASP A 1 198 ? -9.469 -21.002 -18.296 1.00 88.25 198 ASP A O 1
ATOM 1635 N N . GLY A 1 199 ? -10.786 -19.814 -19.659 1.00 89.56 199 GLY A N 1
ATOM 1636 C CA . GLY A 1 199 ? -11.620 -19.188 -18.633 1.00 89.56 199 GLY A CA 1
ATOM 1637 C C . GLY A 1 199 ? -11.111 -17.831 -18.139 1.00 89.56 199 GLY A C 1
ATOM 1638 O O . GLY A 1 199 ? -11.884 -17.107 -17.515 1.00 89.56 199 GLY A O 1
ATOM 1639 N N . ARG A 1 200 ? -9.864 -17.449 -18.450 1.00 93.75 200 ARG A N 1
ATOM 1640 C CA . ARG A 1 200 ? -9.250 -16.196 -17.986 1.00 93.75 200 ARG A CA 1
ATOM 1641 C C . ARG A 1 200 ? -9.801 -14.975 -18.727 1.00 93.75 200 ARG A C 1
ATOM 1643 O O . ARG A 1 200 ? -9.972 -15.013 -19.944 1.00 93.75 200 ARG A O 1
ATOM 1650 N N . TYR A 1 201 ? -9.983 -13.859 -18.026 1.00 96.19 201 TYR A N 1
ATOM 1651 C CA . TYR A 1 201 ? -10.343 -12.584 -18.651 1.00 96.19 201 TYR A CA 1
ATOM 1652 C C . TYR A 1 201 ? -9.125 -11.819 -19.185 1.00 96.19 201 TYR A C 1
ATOM 1654 O O . TYR A 1 201 ? -8.054 -11.809 -18.574 1.00 96.19 201 TYR A O 1
ATOM 1662 N N . GLU A 1 202 ? -9.300 -11.162 -20.328 1.00 95.19 202 GLU A N 1
ATOM 1663 C CA . GLU A 1 202 ? -8.337 -10.262 -20.951 1.00 95.19 202 GLU A CA 1
ATOM 1664 C C . GLU A 1 202 ? -8.988 -8.904 -21.222 1.00 95.19 202 GLU A C 1
ATOM 1666 O O . GLU A 1 202 ? -10.077 -8.824 -21.804 1.00 95.19 202 GLU A O 1
ATOM 1671 N N . VAL A 1 203 ? -8.318 -7.845 -20.769 1.00 94.69 203 VAL A N 1
ATOM 1672 C CA . VAL A 1 203 ? -8.874 -6.490 -20.687 1.00 94.69 203 VAL A CA 1
ATOM 1673 C C . VAL A 1 203 ? -8.003 -5.481 -21.423 1.00 94.69 203 VAL A C 1
ATOM 1675 O O . VAL A 1 203 ? -6.794 -5.676 -21.592 1.00 94.69 203 VAL A O 1
ATOM 1678 N N . ASN A 1 204 ? -8.636 -4.385 -21.828 1.00 91.69 204 ASN A N 1
ATOM 1679 C CA . ASN A 1 204 ? -7.947 -3.161 -22.204 1.00 91.69 204 ASN A CA 1
ATOM 1680 C C . ASN A 1 204 ? -7.683 -2.298 -20.977 1.00 91.69 204 ASN A C 1
ATOM 1682 O O . ASN A 1 204 ? -8.403 -2.357 -19.978 1.00 91.69 204 ASN A O 1
ATOM 1686 N N . ILE A 1 205 ? -6.653 -1.470 -21.076 1.00 90.69 205 ILE A N 1
ATOM 1687 C CA . ILE A 1 205 ? -6.385 -0.456 -20.066 1.00 90.69 205 ILE A CA 1
ATOM 1688 C C . ILE A 1 205 ? -7.297 0.750 -20.321 1.00 90.69 205 ILE A C 1
ATOM 1690 O O . ILE A 1 205 ? -7.371 1.206 -21.464 1.00 90.69 205 ILE A O 1
ATOM 1694 N N . PRO A 1 206 ? -7.973 1.292 -19.289 1.00 89.50 206 PRO A N 1
ATOM 1695 C CA . PRO A 1 206 ? -8.869 2.433 -19.448 1.00 89.50 206 PRO A CA 1
ATOM 1696 C C . PRO A 1 206 ? -8.053 3.718 -19.654 1.00 89.50 206 PRO A C 1
ATOM 1698 O O . PRO A 1 206 ? -7.766 4.461 -18.717 1.00 89.50 206 PRO A O 1
ATOM 1701 N N . TRP A 1 207 ? -7.599 3.956 -20.882 1.00 88.69 207 TRP A N 1
ATOM 1702 C CA . TRP A 1 207 ? -6.800 5.129 -21.230 1.00 88.69 207 TRP A CA 1
ATOM 1703 C C . TRP A 1 207 ? -7.652 6.396 -21.277 1.00 88.69 207 TRP A C 1
ATOM 1705 O O . TRP A 1 207 ? -8.726 6.401 -21.862 1.00 88.69 207 TRP A O 1
ATOM 1715 N N . ILE A 1 208 ? -7.116 7.507 -20.772 1.00 85.50 208 ILE A N 1
ATOM 1716 C CA . ILE A 1 208 ? -7.731 8.825 -20.952 1.00 85.50 208 ILE A CA 1
ATOM 1717 C C . ILE A 1 208 ? -7.600 9.239 -22.420 1.00 85.50 208 ILE A C 1
ATOM 1719 O O . ILE A 1 208 ? -6.495 9.214 -22.984 1.00 85.50 208 ILE A O 1
ATOM 1723 N N . GLU A 1 209 ? -8.703 9.648 -23.047 1.00 79.88 209 GLU A N 1
ATOM 1724 C CA . GLU A 1 209 ? -8.694 10.110 -24.434 1.00 79.88 209 GLU A CA 1
ATOM 1725 C C . GLU A 1 209 ? -7.711 11.272 -24.647 1.00 79.88 209 GLU A C 1
ATOM 1727 O O . GLU A 1 209 ? -7.585 12.198 -23.847 1.00 79.88 209 GLU A O 1
ATOM 1732 N N . GLY A 1 210 ? -6.952 11.217 -25.743 1.00 74.38 21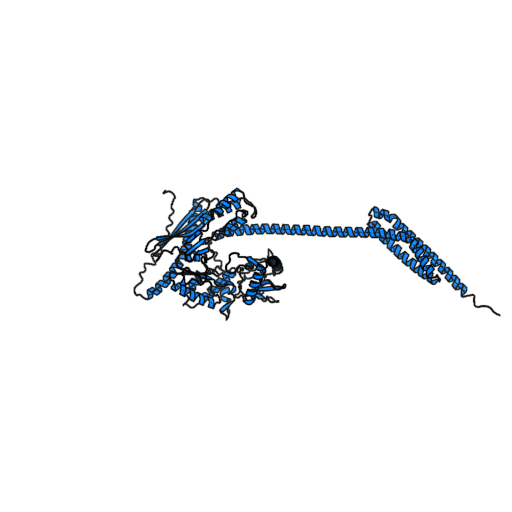0 GLY A N 1
ATOM 1733 C CA . GLY A 1 210 ? -5.939 12.229 -26.059 1.00 74.38 210 GLY A CA 1
ATOM 1734 C C . GLY A 1 210 ? -4.657 12.163 -25.214 1.00 74.38 210 GLY A C 1
ATOM 1735 O O . GLY A 1 210 ? -3.688 12.853 -25.555 1.00 74.38 210 GLY A O 1
ATOM 1736 N N . SER A 1 211 ? -4.592 11.308 -24.184 1.00 78.75 211 SER A N 1
ATOM 1737 C CA . SER A 1 211 ? -3.362 11.064 -23.423 1.00 78.75 211 SER A CA 1
ATOM 1738 C C . SER A 1 211 ? -2.276 10.458 -24.317 1.00 78.75 21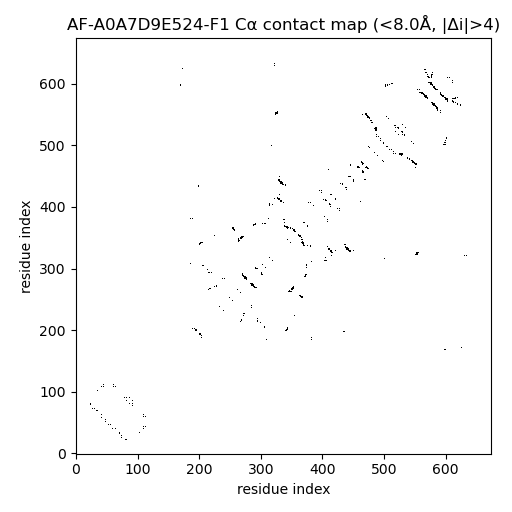1 SER A C 1
ATOM 1740 O O . SER A 1 211 ? -2.509 9.544 -25.119 1.00 78.75 211 SER A O 1
ATOM 1742 N N . LYS A 1 212 ? -1.055 10.986 -24.195 1.00 72.00 212 LYS A N 1
ATOM 1743 C CA . LYS A 1 212 ? 0.118 10.493 -24.921 1.00 72.00 212 LYS A CA 1
ATOM 1744 C C . LYS A 1 212 ? 1.284 10.332 -23.959 1.00 72.00 212 LYS A C 1
ATOM 1746 O O . LYS A 1 212 ? 1.743 11.315 -23.385 1.00 72.00 212 LYS A O 1
ATOM 1751 N N . LEU A 1 213 ? 1.826 9.121 -23.895 1.00 71.81 213 LEU A N 1
ATOM 1752 C CA . LEU A 1 213 ? 3.163 8.858 -23.368 1.00 71.81 213 LEU A CA 1
ATOM 1753 C C . LEU A 1 213 ? 4.160 9.266 -24.461 1.00 71.81 213 LEU A C 1
ATOM 1755 O O . LEU A 1 213 ? 4.419 8.507 -25.390 1.00 71.81 213 LEU A O 1
ATOM 1759 N N . ARG A 1 214 ? 4.584 10.538 -24.437 1.00 56.94 214 ARG A N 1
ATOM 1760 C CA . ARG A 1 214 ? 5.324 11.173 -25.545 1.00 56.94 214 ARG A CA 1
ATOM 1761 C C . ARG A 1 214 ? 6.784 10.729 -25.646 1.00 56.94 214 ARG A C 1
ATOM 1763 O O . ARG A 1 214 ? 7.321 10.741 -26.748 1.00 56.94 214 ARG A O 1
ATOM 1770 N N . GLU A 1 215 ? 7.407 10.351 -24.534 1.00 62.53 215 GLU A N 1
ATOM 1771 C CA . GLU A 1 215 ? 8.811 9.940 -24.481 1.00 62.53 215 GLU A CA 1
ATOM 1772 C C . GLU A 1 215 ? 8.991 8.717 -23.575 1.00 62.53 215 GLU A C 1
ATOM 1774 O O . GLU A 1 215 ? 8.359 8.592 -22.525 1.00 62.53 215 GLU A O 1
ATOM 1779 N N . THR A 1 216 ? 9.868 7.796 -23.978 1.00 68.00 216 THR A N 1
ATOM 1780 C CA . THR A 1 216 ? 10.186 6.612 -23.175 1.00 68.00 216 THR A CA 1
ATOM 1781 C C . THR A 1 216 ? 11.111 6.992 -22.021 1.00 68.00 216 THR A C 1
ATOM 1783 O O . THR A 1 216 ? 12.229 7.450 -22.250 1.00 68.00 216 THR A O 1
ATOM 1786 N N . ASN A 1 217 ? 10.724 6.699 -20.781 1.00 84.19 217 ASN A N 1
ATOM 1787 C CA . ASN A 1 217 ? 11.542 6.896 -19.572 1.00 84.19 217 ASN A CA 1
ATOM 1788 C C . ASN A 1 217 ? 12.707 5.889 -19.411 1.00 84.19 217 ASN A C 1
ATOM 1790 O O . ASN A 1 217 ? 13.194 5.661 -18.302 1.00 84.19 217 ASN A O 1
ATOM 1794 N N . LEU A 1 218 ? 13.174 5.287 -20.507 1.00 86.94 218 LEU A N 1
ATOM 1795 C CA . LEU A 1 218 ? 14.125 4.176 -20.513 1.00 86.94 218 LEU A CA 1
ATOM 1796 C C . LEU A 1 218 ? 15.424 4.498 -19.755 1.00 86.94 218 LEU A C 1
ATOM 1798 O O . LEU A 1 218 ? 15.853 3.723 -18.900 1.00 86.94 218 LEU A O 1
ATOM 1802 N N . GLU A 1 219 ? 16.045 5.649 -20.028 1.00 85.25 219 GLU A N 1
ATOM 1803 C CA . GLU A 1 219 ? 17.312 6.037 -19.390 1.00 85.25 219 GLU A CA 1
ATOM 1804 C C . GLU A 1 219 ? 17.166 6.254 -17.879 1.00 85.25 219 GLU A C 1
ATOM 1806 O O . GLU A 1 219 ? 18.025 5.848 -17.087 1.00 85.25 219 GLU A O 1
ATOM 1811 N N . GLN A 1 220 ? 16.052 6.865 -17.466 1.00 84.88 220 GLN A N 1
ATOM 1812 C CA . GLN A 1 220 ? 15.737 7.102 -16.062 1.00 84.88 220 GLN A CA 1
ATOM 1813 C C . GLN A 1 220 ? 15.531 5.771 -15.329 1.00 84.88 220 GLN A C 1
ATOM 1815 O O . GLN A 1 220 ? 16.102 5.561 -14.252 1.00 84.88 220 GLN A O 1
ATOM 1820 N N . SER A 1 221 ? 14.777 4.852 -15.932 1.00 87.06 221 SER A N 1
ATOM 1821 C CA . SER A 1 221 ? 14.540 3.513 -15.394 1.00 87.06 221 SER A CA 1
ATOM 1822 C C . SER A 1 221 ? 15.832 2.701 -15.322 1.00 87.06 221 SER A C 1
ATOM 1824 O O . SER A 1 221 ? 16.096 2.087 -14.290 1.00 87.06 221 SER A O 1
ATOM 1826 N N . ARG A 1 222 ? 16.723 2.804 -16.319 1.00 89.94 222 ARG A N 1
ATOM 1827 C CA . ARG A 1 222 ? 18.055 2.170 -16.291 1.00 89.94 222 ARG A CA 1
ATOM 1828 C C . ARG A 1 222 ? 18.950 2.743 -15.190 1.00 89.94 222 ARG A C 1
ATOM 1830 O O . ARG A 1 222 ? 19.683 2.014 -14.523 1.00 89.94 222 ARG A O 1
ATOM 1837 N N . ARG A 1 223 ? 18.899 4.057 -14.936 1.00 87.62 223 ARG A N 1
ATOM 1838 C CA . ARG A 1 223 ? 19.620 4.666 -13.802 1.00 87.62 223 ARG A CA 1
ATOM 1839 C C . ARG A 1 223 ? 19.108 4.140 -12.459 1.00 87.62 223 ARG A C 1
ATOM 1841 O O . ARG A 1 223 ? 19.921 3.893 -11.570 1.00 87.62 223 ARG A O 1
ATOM 1848 N N . ARG A 1 224 ? 17.793 3.957 -12.312 1.00 88.12 224 ARG A N 1
ATOM 1849 C CA . ARG A 1 224 ? 17.197 3.367 -11.104 1.00 88.12 224 ARG A CA 1
ATOM 1850 C C . ARG A 1 224 ? 17.552 1.885 -10.961 1.00 88.12 224 ARG A C 1
ATOM 1852 O O . ARG A 1 224 ? 17.927 1.490 -9.860 1.00 88.12 224 ARG A O 1
ATOM 1859 N N . LEU A 1 225 ? 17.552 1.116 -12.053 1.00 90.25 225 LEU A N 1
ATOM 1860 C CA . LEU A 1 225 ? 17.993 -0.282 -12.061 1.00 90.25 225 LEU A CA 1
ATOM 1861 C C . LEU A 1 225 ? 19.429 -0.419 -11.542 1.00 90.25 225 LEU A C 1
ATOM 1863 O O . LEU A 1 225 ? 19.651 -1.173 -10.605 1.00 90.25 225 LEU A O 1
ATOM 1867 N N . ARG A 1 226 ? 20.371 0.409 -12.015 1.00 89.31 226 ARG A N 1
ATOM 1868 C CA . ARG A 1 226 ? 21.763 0.403 -11.514 1.00 89.31 226 ARG A CA 1
ATOM 1869 C C . ARG A 1 226 ? 21.878 0.616 -10.002 1.00 89.31 226 ARG A C 1
ATOM 1871 O O . ARG A 1 226 ? 22.802 0.115 -9.365 1.00 89.31 226 ARG A O 1
ATOM 1878 N N . ASN A 1 227 ? 20.966 1.378 -9.400 1.00 87.62 227 ASN A N 1
ATOM 1879 C CA . ASN A 1 227 ? 20.938 1.547 -7.945 1.00 87.62 227 ASN A CA 1
ATOM 1880 C C . ASN A 1 227 ? 20.390 0.305 -7.233 1.00 87.62 227 ASN A C 1
ATOM 1882 O O . ASN A 1 227 ? 20.867 -0.029 -6.148 1.00 87.62 227 ASN A O 1
ATOM 1886 N N . VAL A 1 228 ? 19.410 -0.372 -7.836 1.00 87.75 228 VAL A N 1
ATOM 1887 C CA . VAL A 1 228 ? 18.899 -1.659 -7.351 1.00 87.75 228 VAL A CA 1
ATOM 1888 C C . VAL A 1 228 ? 19.990 -2.721 -7.448 1.00 87.75 228 VAL A C 1
ATOM 1890 O O . VAL A 1 228 ? 20.283 -3.350 -6.440 1.00 87.75 228 VAL A O 1
ATOM 1893 N N . GLU A 1 229 ? 20.679 -2.841 -8.580 1.00 87.44 229 GLU A N 1
ATOM 1894 C CA . GLU A 1 229 ? 21.792 -3.779 -8.783 1.00 87.44 229 GLU A CA 1
ATOM 1895 C C . GLU A 1 229 ? 22.911 -3.584 -7.760 1.00 87.44 229 GLU A C 1
ATOM 1897 O O . GLU A 1 229 ? 23.351 -4.544 -7.139 1.00 87.44 229 GLU A O 1
ATOM 1902 N N . LYS A 1 230 ? 23.315 -2.334 -7.487 1.00 87.94 230 LYS A N 1
ATOM 1903 C CA . LYS A 1 230 ? 24.289 -2.022 -6.420 1.00 87.94 230 LYS A CA 1
ATOM 1904 C C . LYS A 1 230 ? 23.843 -2.487 -5.035 1.00 87.94 230 LYS A C 1
ATOM 1906 O O . LYS A 1 230 ? 24.681 -2.650 -4.149 1.00 87.94 230 LYS A O 1
ATOM 1911 N N . ARG A 1 231 ? 22.534 -2.597 -4.803 1.00 84.94 231 ARG A N 1
ATOM 1912 C CA . ARG A 1 231 ? 21.970 -3.102 -3.550 1.00 84.94 231 ARG A CA 1
ATOM 1913 C C . ARG A 1 231 ? 21.904 -4.629 -3.560 1.00 84.94 231 ARG A C 1
ATOM 1915 O O . ARG A 1 231 ? 22.295 -5.221 -2.562 1.00 84.94 231 ARG A O 1
ATOM 1922 N N . LEU A 1 232 ? 21.480 -5.239 -4.667 1.00 84.81 232 LEU A N 1
ATOM 1923 C CA . LEU A 1 232 ? 21.464 -6.695 -4.856 1.00 84.81 232 LEU A CA 1
ATOM 1924 C C . LEU A 1 232 ? 22.880 -7.283 -4.757 1.00 84.81 232 LEU A C 1
ATOM 1926 O O . LEU A 1 232 ? 23.090 -8.269 -4.066 1.00 84.81 232 LEU A O 1
ATOM 1930 N N . SER A 1 233 ? 23.891 -6.606 -5.311 1.00 84.94 233 SER A N 1
ATOM 1931 C CA . SER A 1 233 ? 25.290 -7.050 -5.252 1.00 84.94 233 SER A CA 1
ATOM 1932 C C . SER A 1 233 ? 25.882 -7.068 -3.836 1.00 84.94 233 SER A C 1
ATOM 1934 O O . SER A 1 233 ? 26.968 -7.604 -3.632 1.00 84.94 233 SER A O 1
ATOM 1936 N N . ARG A 1 234 ? 25.229 -6.418 -2.865 1.00 87.00 234 ARG A N 1
ATOM 1937 C CA . ARG A 1 234 ? 25.656 -6.380 -1.456 1.00 87.00 234 ARG A CA 1
ATOM 1938 C C . ARG A 1 234 ? 24.963 -7.443 -0.604 1.00 87.00 234 ARG A C 1
ATOM 1940 O O . ARG A 1 234 ? 25.419 -7.683 0.508 1.00 87.00 234 ARG A O 1
ATOM 1947 N N . ASP A 1 235 ? 23.878 -8.034 -1.096 1.00 85.56 235 ASP A N 1
ATOM 1948 C CA . ASP A 1 235 ? 23.014 -8.946 -0.350 1.00 85.56 235 ASP A CA 1
ATOM 1949 C C . ASP A 1 235 ? 22.610 -10.129 -1.243 1.00 85.56 235 ASP A C 1
ATOM 1951 O O . ASP A 1 235 ? 21.713 -10.032 -2.082 1.00 85.56 235 ASP A O 1
ATOM 1955 N N . ALA A 1 236 ? 23.309 -11.251 -1.062 1.00 85.19 236 ALA A N 1
ATOM 1956 C CA . ALA A 1 236 ? 23.130 -12.445 -1.883 1.00 85.19 236 ALA A CA 1
ATOM 1957 C C . ALA A 1 236 ? 21.743 -13.090 -1.712 1.00 85.19 236 ALA A C 1
ATOM 1959 O O . ALA A 1 236 ? 21.208 -13.638 -2.674 1.00 85.19 236 ALA A O 1
ATOM 1960 N N . GLU A 1 237 ? 21.144 -13.008 -0.518 1.00 84.44 237 GLU A N 1
ATOM 1961 C CA . GLU A 1 237 ? 19.793 -13.530 -0.273 1.00 84.44 237 GLU A CA 1
ATOM 1962 C C . GLU A 1 237 ? 18.759 -12.684 -1.020 1.00 84.44 237 GLU A C 1
ATOM 1964 O O . GLU A 1 237 ? 17.859 -13.219 -1.671 1.00 84.44 237 GLU A O 1
ATOM 1969 N N . LEU A 1 238 ? 18.938 -11.358 -1.000 1.00 84.00 238 LEU A N 1
ATOM 1970 C CA . LEU A 1 238 ? 18.086 -10.442 -1.747 1.00 84.00 238 LEU A CA 1
ATOM 1971 C C . LEU A 1 238 ? 18.204 -10.639 -3.263 1.00 84.00 238 LEU A C 1
ATOM 1973 O O . LEU A 1 238 ? 17.175 -10.606 -3.933 1.00 84.00 238 LEU A O 1
ATOM 1977 N N . SER A 1 239 ? 19.418 -10.845 -3.791 1.00 85.88 239 SER A N 1
ATOM 1978 C CA . SER A 1 239 ? 19.644 -11.117 -5.222 1.00 85.88 239 SER A CA 1
ATOM 1979 C C . SER A 1 239 ? 18.917 -12.378 -5.670 1.00 85.88 239 SER A C 1
ATOM 1981 O O . SER A 1 239 ? 18.101 -12.316 -6.586 1.00 85.88 239 SER A O 1
ATOM 1983 N N . LYS A 1 240 ? 19.131 -13.491 -4.956 1.00 86.44 240 LYS A N 1
ATOM 1984 C CA . LYS A 1 240 ? 18.506 -14.776 -5.280 1.00 86.44 240 LYS A CA 1
ATOM 1985 C C . LYS A 1 240 ? 16.981 -14.689 -5.243 1.00 86.44 240 LYS A C 1
ATOM 1987 O O . LYS A 1 240 ? 16.321 -15.117 -6.178 1.00 86.44 240 LYS A O 1
ATOM 1992 N N . GLY A 1 241 ? 16.421 -14.069 -4.202 1.00 86.12 241 GLY A N 1
ATOM 1993 C CA . GLY A 1 241 ? 14.973 -13.890 -4.105 1.00 86.12 241 GLY A CA 1
ATOM 1994 C C . GLY A 1 241 ? 14.396 -12.986 -5.200 1.00 86.12 241 GLY A C 1
ATOM 1995 O O . GLY A 1 241 ? 13.238 -13.136 -5.566 1.00 86.12 241 GLY A O 1
ATOM 1996 N N . TYR A 1 242 ? 15.178 -12.046 -5.737 1.00 87.38 242 TYR A N 1
ATOM 1997 C CA . TYR A 1 242 ? 14.763 -11.206 -6.864 1.00 87.38 242 TYR A CA 1
ATOM 1998 C C . TYR A 1 242 ? 14.749 -11.975 -8.189 1.00 87.38 242 TYR A C 1
ATOM 2000 O O . TYR A 1 242 ? 13.799 -11.830 -8.956 1.00 87.38 242 TYR A O 1
ATOM 2008 N N . GLU A 1 243 ? 15.782 -12.782 -8.437 1.00 88.69 243 GLU A N 1
ATOM 2009 C CA . GLU A 1 243 ? 15.891 -13.653 -9.613 1.00 88.69 243 GLU A CA 1
ATOM 2010 C C . GLU A 1 243 ? 14.761 -14.691 -9.627 1.00 88.69 243 GLU A C 1
ATOM 2012 O O . GLU A 1 243 ? 14.022 -14.758 -10.606 1.00 88.69 243 GLU A O 1
ATOM 2017 N N . GLU A 1 244 ? 14.524 -15.377 -8.502 1.00 89.94 244 GLU A N 1
ATOM 2018 C CA . GLU A 1 244 ? 13.438 -16.359 -8.349 1.00 89.94 244 GLU A CA 1
ATOM 2019 C C . GLU A 1 244 ? 12.054 -15.757 -8.658 1.00 89.94 244 GLU A C 1
ATOM 2021 O O . GLU A 1 244 ? 11.228 -16.402 -9.298 1.00 89.94 244 GLU A O 1
ATOM 2026 N N . ILE A 1 245 ? 11.795 -14.504 -8.253 1.00 89.62 245 ILE A N 1
ATOM 2027 C CA . ILE A 1 245 ? 10.524 -13.819 -8.550 1.00 89.62 245 ILE A CA 1
ATOM 2028 C C . ILE A 1 245 ? 10.343 -13.611 -10.057 1.00 89.62 245 ILE A C 1
ATOM 2030 O O . ILE A 1 245 ? 9.232 -13.770 -10.563 1.00 89.62 245 ILE A O 1
ATOM 2034 N N . VAL A 1 246 ? 11.397 -13.201 -10.768 1.00 90.88 246 VAL A N 1
ATOM 2035 C CA . VAL A 1 246 ? 11.317 -12.942 -12.214 1.00 90.88 246 VAL A CA 1
ATOM 2036 C C . VAL A 1 246 ? 11.226 -14.250 -12.991 1.00 90.88 246 VAL A C 1
ATOM 2038 O O . VAL A 1 246 ? 10.411 -14.336 -13.905 1.00 90.88 246 VAL A O 1
ATOM 2041 N N . GLU A 1 247 ? 11.988 -15.272 -12.600 1.00 91.69 247 GLU A N 1
ATOM 2042 C CA . GLU A 1 247 ? 11.901 -16.618 -13.177 1.00 91.69 247 GLU A CA 1
ATOM 2043 C C . GLU A 1 247 ? 10.497 -17.207 -13.000 1.00 91.69 247 GLU A C 1
ATOM 2045 O O . GLU A 1 247 ? 9.869 -17.591 -13.983 1.00 91.69 247 GLU A O 1
ATOM 2050 N N . GLU A 1 248 ? 9.930 -17.159 -11.788 1.00 91.62 248 GLU A N 1
ATOM 2051 C CA . GLU A 1 248 ? 8.558 -17.619 -11.535 1.00 91.62 248 GLU A CA 1
ATOM 2052 C C . GLU A 1 248 ? 7.538 -16.846 -12.390 1.00 91.62 248 GLU A C 1
ATOM 2054 O O . GLU A 1 248 ? 6.583 -17.424 -12.918 1.00 91.62 248 GLU A O 1
ATOM 2059 N N . GLN A 1 249 ? 7.714 -15.530 -12.548 1.00 92.06 249 GLN A N 1
ATOM 2060 C CA . GLN A 1 249 ? 6.827 -14.705 -13.372 1.00 92.06 249 GLN A CA 1
ATOM 2061 C C . GLN A 1 249 ? 6.953 -14.999 -14.870 1.00 92.06 249 GLN A C 1
ATOM 2063 O O . GLN A 1 249 ? 5.943 -14.918 -15.570 1.00 92.06 249 GLN A O 1
ATOM 2068 N N . LEU A 1 250 ? 8.141 -15.351 -15.362 1.00 93.50 250 LEU A N 1
ATOM 2069 C CA . LEU A 1 250 ? 8.351 -15.788 -16.743 1.00 93.50 250 LEU A CA 1
ATOM 2070 C C . LEU A 1 250 ? 7.723 -17.168 -16.976 1.00 93.50 250 LEU A C 1
ATOM 2072 O O . LEU A 1 250 ? 6.935 -17.331 -17.907 1.00 93.50 250 LEU A O 1
ATOM 2076 N N . ASP A 1 251 ? 7.981 -18.128 -16.086 1.00 93.19 251 ASP A N 1
ATOM 2077 C CA . ASP A 1 251 ? 7.478 -19.504 -16.189 1.00 93.19 251 ASP A CA 1
ATOM 2078 C C . ASP A 1 251 ? 5.948 -19.573 -16.117 1.00 93.19 251 ASP A C 1
ATOM 2080 O O . ASP A 1 251 ? 5.300 -20.329 -16.842 1.00 93.19 251 ASP A O 1
ATOM 2084 N N . THR A 1 252 ? 5.340 -18.745 -15.264 1.00 90.31 252 THR A N 1
ATOM 2085 C CA . THR A 1 252 ? 3.877 -18.643 -15.151 1.00 90.31 252 THR A CA 1
ATOM 2086 C C . THR A 1 252 ? 3.248 -17.768 -16.240 1.00 90.31 252 THR A C 1
ATOM 2088 O O . THR A 1 252 ? 2.020 -17.631 -16.288 1.00 90.31 252 THR A O 1
ATOM 2091 N N . GLY A 1 253 ? 4.053 -17.163 -17.118 1.00 91.94 253 GLY A N 1
ATOM 2092 C CA . GLY A 1 253 ? 3.589 -16.271 -18.176 1.00 91.94 253 GLY A CA 1
ATOM 2093 C C . GLY A 1 253 ? 2.904 -15.016 -17.633 1.00 91.94 253 GLY A C 1
ATOM 2094 O O . GLY A 1 253 ? 1.904 -14.573 -18.200 1.00 91.94 253 GLY A O 1
ATOM 2095 N N . ILE A 1 254 ? 3.364 -14.493 -16.491 1.00 93.12 254 ILE A N 1
ATOM 2096 C CA . ILE A 1 254 ? 2.981 -13.170 -15.970 1.00 93.12 254 ILE A CA 1
ATOM 2097 C C . ILE A 1 254 ? 3.766 -12.050 -16.637 1.00 93.12 254 ILE A C 1
ATOM 2099 O O . ILE A 1 254 ? 3.253 -10.946 -16.848 1.00 93.12 254 ILE A O 1
ATOM 2103 N N . VAL A 1 255 ? 5.005 -12.361 -16.979 1.00 94.94 255 VAL A N 1
ATOM 2104 C CA . VAL A 1 255 ? 5.921 -11.488 -17.685 1.00 94.94 255 VAL A CA 1
ATOM 2105 C C . VAL A 1 255 ? 6.401 -12.223 -18.928 1.00 94.94 255 VAL A C 1
ATOM 2107 O O . VAL A 1 255 ? 6.517 -13.445 -18.929 1.00 94.94 255 VAL A O 1
ATOM 2110 N N . GLU A 1 256 ? 6.681 -11.474 -19.986 1.00 95.00 256 GLU A N 1
ATOM 2111 C CA . GLU A 1 256 ? 7.329 -11.978 -21.194 1.00 95.00 256 GLU A CA 1
ATOM 2112 C C . GLU A 1 256 ? 8.446 -11.027 -21.638 1.00 95.00 256 GLU A C 1
ATOM 2114 O O . GLU A 1 256 ? 8.492 -9.859 -21.233 1.00 95.00 256 GLU A O 1
ATOM 2119 N N . PHE A 1 257 ? 9.348 -11.519 -22.488 1.00 94.38 257 PHE A N 1
ATOM 2120 C CA . PHE A 1 257 ? 10.322 -10.663 -23.158 1.00 94.38 257 PHE A CA 1
ATOM 2121 C C . PHE A 1 257 ? 9.594 -9.678 -24.070 1.00 94.38 257 PHE A C 1
ATOM 2123 O O . PHE A 1 257 ? 8.737 -10.061 -24.868 1.00 94.38 257 PHE A O 1
ATOM 2130 N N . ALA A 1 258 ? 9.922 -8.395 -23.936 1.00 90.94 258 ALA A N 1
ATOM 2131 C CA . ALA A 1 258 ? 9.353 -7.375 -24.794 1.00 90.94 258 ALA A CA 1
ATOM 2132 C C . ALA A 1 258 ? 9.889 -7.555 -26.228 1.00 90.94 258 ALA A C 1
ATOM 2134 O O . ALA A 1 258 ? 11.095 -7.739 -26.403 1.00 90.94 258 ALA A O 1
ATOM 2135 N N . PRO A 1 259 ? 9.028 -7.475 -27.255 1.00 89.12 259 PRO A N 1
ATOM 2136 C CA . PRO A 1 259 ? 9.467 -7.566 -28.641 1.00 89.12 259 PRO A CA 1
ATOM 2137 C C . PRO A 1 259 ? 10.367 -6.379 -29.012 1.00 89.12 259 PRO A C 1
ATOM 2139 O O . PRO A 1 259 ? 10.216 -5.277 -28.464 1.00 89.12 259 PRO A O 1
ATOM 2142 N N . GLU A 1 260 ? 11.289 -6.610 -29.958 1.00 82.38 260 GLU A N 1
ATOM 2143 C CA . GLU A 1 260 ? 12.182 -5.569 -30.496 1.00 82.38 260 GLU A CA 1
ATOM 2144 C C . GLU A 1 260 ? 11.372 -4.389 -31.043 1.00 82.38 260 GLU A C 1
ATOM 2146 O O . GLU A 1 260 ? 11.640 -3.233 -30.705 1.00 82.38 260 GLU A O 1
ATOM 2151 N N . GLU A 1 261 ? 10.327 -4.693 -31.816 1.00 83.81 261 GLU A N 1
ATOM 2152 C CA . GLU A 1 261 ? 9.333 -3.722 -32.257 1.00 83.81 261 GLU A CA 1
ATOM 2153 C C . GLU A 1 261 ? 8.153 -3.681 -31.272 1.00 83.81 261 GLU A C 1
ATOM 2155 O O . GLU A 1 261 ? 7.515 -4.707 -31.028 1.00 83.81 261 GLU A O 1
ATOM 2160 N N . PRO A 1 262 ? 7.840 -2.514 -30.683 1.00 83.50 262 PRO A N 1
ATOM 2161 C CA . PRO A 1 262 ? 6.670 -2.351 -29.831 1.00 83.50 262 PRO A CA 1
ATOM 2162 C C . PRO A 1 262 ? 5.373 -2.668 -30.579 1.00 83.50 262 PRO A C 1
ATOM 2164 O O . PRO A 1 262 ? 5.114 -2.141 -31.657 1.00 83.50 262 PRO A O 1
ATOM 2167 N N . THR A 1 263 ? 4.536 -3.494 -29.963 1.00 80.75 263 THR A N 1
ATOM 2168 C CA . THR A 1 263 ? 3.182 -3.818 -30.430 1.00 80.75 263 THR A CA 1
ATOM 2169 C C . THR A 1 263 ? 2.188 -2.690 -30.139 1.00 80.75 263 THR A C 1
ATOM 2171 O O . THR A 1 263 ? 1.208 -2.519 -30.859 1.00 80.75 263 THR A O 1
ATOM 2174 N N . GLY A 1 264 ? 2.444 -1.904 -29.090 1.00 77.75 264 GLY A N 1
ATOM 2175 C CA . GLY A 1 264 ? 1.592 -0.812 -28.632 1.00 77.75 264 GLY A CA 1
ATOM 2176 C C . GLY A 1 264 ? 2.094 0.579 -29.022 1.00 77.75 264 GLY A C 1
ATOM 2177 O O . GLY A 1 264 ? 3.278 0.814 -29.255 1.00 77.75 264 GLY A O 1
ATOM 2178 N N . LYS A 1 265 ? 1.176 1.555 -29.020 1.00 80.25 265 LYS A N 1
ATOM 2179 C CA . LYS A 1 265 ? 1.495 2.984 -29.246 1.00 80.25 265 LYS A CA 1
ATOM 2180 C C . LYS A 1 265 ? 2.118 3.664 -28.023 1.00 80.25 265 LYS A C 1
ATOM 2182 O O . LYS A 1 265 ? 2.704 4.737 -28.151 1.00 80.25 265 LYS A O 1
ATOM 2187 N N . ARG A 1 266 ? 1.925 3.086 -26.836 1.00 86.06 266 ARG A N 1
ATOM 2188 C CA . ARG A 1 266 ? 2.343 3.626 -25.539 1.00 86.06 266 ARG A CA 1
ATOM 2189 C C . ARG A 1 266 ? 3.439 2.736 -24.975 1.00 86.06 266 ARG A C 1
ATOM 2191 O O . ARG A 1 266 ? 3.231 1.539 -24.826 1.00 86.06 266 ARG A O 1
ATOM 2198 N N . ILE A 1 267 ? 4.594 3.325 -24.676 1.00 88.06 267 ILE A N 1
ATOM 2199 C CA . ILE A 1 267 ? 5.761 2.593 -24.181 1.00 88.06 267 ILE A CA 1
ATOM 2200 C C . ILE A 1 267 ? 6.227 3.245 -22.889 1.00 88.06 267 ILE A C 1
ATOM 2202 O O . ILE A 1 267 ? 6.574 4.427 -22.880 1.00 88.06 267 ILE A O 1
ATOM 2206 N N . PHE A 1 268 ? 6.269 2.471 -21.809 1.00 89.25 268 PHE A N 1
ATOM 2207 C CA . PHE A 1 268 ? 6.714 2.967 -20.513 1.00 89.25 268 PHE A CA 1
ATOM 2208 C C . PHE A 1 268 ? 7.441 1.876 -19.726 1.00 89.25 268 PHE A C 1
ATOM 2210 O O . PHE A 1 268 ? 6.989 0.737 -19.658 1.00 89.25 268 PHE A O 1
ATOM 2217 N N . TYR A 1 269 ? 8.586 2.234 -19.142 1.00 89.94 269 TYR A N 1
ATOM 2218 C CA . TYR A 1 269 ? 9.438 1.353 -18.349 1.00 89.94 269 TYR A CA 1
ATOM 2219 C C . TYR A 1 269 ? 9.249 1.656 -16.866 1.00 89.94 269 TYR A C 1
ATOM 2221 O O . TYR A 1 269 ? 9.833 2.608 -16.356 1.00 89.94 269 TYR A O 1
ATOM 2229 N N . MET A 1 270 ? 8.478 0.848 -16.150 1.00 90.69 270 MET A N 1
ATOM 2230 C CA . MET A 1 270 ? 8.270 0.983 -14.713 1.00 90.69 270 MET A CA 1
ATOM 2231 C C . MET A 1 270 ? 9.574 0.700 -13.951 1.00 90.69 270 MET A C 1
ATOM 2233 O O . MET A 1 270 ? 10.086 -0.424 -13.992 1.00 90.69 270 MET A O 1
ATOM 2237 N N . PRO A 1 271 ? 10.135 1.682 -13.221 1.00 90.50 271 PRO A N 1
ATOM 2238 C CA . PRO A 1 271 ? 11.207 1.403 -12.281 1.00 90.50 271 PRO A CA 1
ATOM 2239 C C . PRO A 1 271 ? 10.697 0.504 -11.157 1.00 90.50 271 PRO A C 1
ATOM 2241 O O . PRO A 1 271 ? 9.552 0.636 -10.730 1.00 90.50 271 PRO A O 1
ATOM 2244 N N . HIS A 1 272 ? 11.560 -0.351 -10.616 1.00 91.50 272 HIS A N 1
ATOM 2245 C CA . HIS A 1 272 ? 11.215 -1.205 -9.481 1.00 91.50 272 HIS A CA 1
ATOM 2246 C C . HIS A 1 272 ? 12.197 -1.051 -8.321 1.00 91.50 272 HIS A C 1
ATOM 2248 O O . HIS A 1 272 ? 13.289 -0.500 -8.475 1.00 91.50 272 HIS A O 1
ATOM 2254 N N . LYS A 1 273 ? 11.783 -1.489 -7.128 1.00 88.62 273 LYS A N 1
ATOM 2255 C CA . LYS A 1 273 ? 12.629 -1.527 -5.929 1.00 88.62 273 LYS A CA 1
ATOM 2256 C C . LYS A 1 273 ? 12.279 -2.703 -5.006 1.00 88.62 273 LYS A C 1
ATOM 2258 O O . LYS A 1 273 ? 11.097 -3.035 -4.878 1.00 88.62 273 LYS A O 1
ATOM 2263 N N . PRO A 1 274 ? 13.276 -3.273 -4.301 1.00 86.19 274 PRO A N 1
ATOM 2264 C CA . PRO A 1 274 ? 13.037 -4.350 -3.352 1.00 86.19 274 PRO A CA 1
ATOM 2265 C C . PRO A 1 274 ? 12.434 -3.821 -2.051 1.00 86.19 274 PRO A C 1
ATOM 2267 O O . PRO A 1 274 ? 12.970 -2.892 -1.430 1.00 86.19 274 PRO A O 1
ATOM 2270 N N . VAL A 1 275 ? 11.359 -4.468 -1.602 1.00 82.25 275 VAL A N 1
ATOM 2271 C CA . VAL A 1 275 ? 10.766 -4.285 -0.272 1.00 82.25 275 VAL A CA 1
ATOM 2272 C C . VAL A 1 275 ? 10.864 -5.595 0.502 1.00 82.25 275 VAL A C 1
ATOM 2274 O O . VAL A 1 275 ? 10.312 -6.611 0.085 1.00 82.25 275 VAL A O 1
ATOM 2277 N N . ILE A 1 276 ? 11.554 -5.557 1.643 1.00 78.25 276 ILE A N 1
ATOM 2278 C CA . ILE A 1 276 ? 11.736 -6.713 2.527 1.00 78.25 276 ILE A CA 1
ATOM 2279 C C . ILE A 1 276 ? 10.723 -6.613 3.667 1.00 78.25 276 ILE A C 1
ATOM 2281 O O . ILE A 1 276 ? 10.709 -5.629 4.408 1.00 78.25 276 ILE A O 1
ATOM 2285 N N . ARG A 1 277 ? 9.876 -7.630 3.820 1.00 70.00 277 ARG A N 1
ATOM 2286 C CA . ARG A 1 277 ? 8.911 -7.755 4.916 1.00 70.00 277 ARG A CA 1
ATOM 2287 C C . ARG A 1 277 ? 9.419 -8.804 5.902 1.00 70.00 277 ARG A C 1
ATOM 2289 O O . ARG A 1 277 ? 9.113 -9.983 5.764 1.00 70.00 277 ARG A O 1
ATOM 2296 N N . GLN A 1 278 ? 10.177 -8.371 6.911 1.00 56.50 278 GLN A N 1
ATOM 2297 C CA . GLN A 1 278 ? 10.834 -9.276 7.871 1.00 56.50 278 GLN A CA 1
ATOM 2298 C C . GLN A 1 278 ? 9.864 -10.138 8.713 1.00 56.50 278 GLN A C 1
ATOM 2300 O O . GLN A 1 278 ? 10.291 -11.146 9.260 1.00 56.50 278 GLN A O 1
ATOM 2305 N N . GLY A 1 279 ? 8.569 -9.793 8.775 1.00 54.09 279 GLY A N 1
ATOM 2306 C CA . GLY A 1 279 ? 7.527 -10.557 9.482 1.00 54.09 279 GLY A CA 1
ATOM 2307 C C . GLY A 1 279 ? 6.480 -11.236 8.586 1.00 54.09 279 GLY A C 1
ATOM 2308 O O . GLY A 1 279 ? 5.396 -11.552 9.070 1.00 54.09 279 GLY A O 1
ATOM 2309 N N . ALA A 1 280 ? 6.727 -11.383 7.278 1.00 59.06 280 ALA A N 1
ATOM 2310 C CA . ALA A 1 280 ? 5.793 -12.060 6.374 1.00 59.06 280 ALA A CA 1
ATOM 2311 C C . ALA A 1 280 ? 6.013 -13.582 6.375 1.00 59.06 280 ALA A C 1
ATOM 2313 O O . ALA A 1 280 ? 7.130 -14.042 6.150 1.00 59.06 280 ALA A O 1
ATOM 2314 N N . THR A 1 281 ? 4.935 -14.347 6.564 1.00 49.50 281 THR A N 1
ATOM 2315 C CA . THR A 1 281 ? 4.961 -15.820 6.571 1.00 49.50 281 THR A CA 1
ATOM 2316 C C . THR A 1 281 ? 5.234 -16.414 5.185 1.00 49.50 281 THR A C 1
ATOM 2318 O O . THR A 1 281 ? 5.886 -17.445 5.088 1.00 49.50 281 THR A O 1
ATOM 2321 N N . THR A 1 282 ? 4.773 -15.765 4.106 1.00 51.38 282 THR A N 1
ATOM 2322 C CA . THR A 1 282 ? 4.846 -16.315 2.738 1.00 51.38 282 THR A CA 1
ATOM 2323 C C . THR A 1 282 ? 5.943 -15.687 1.879 1.00 51.38 282 THR A C 1
ATOM 2325 O O . THR A 1 282 ? 6.811 -16.391 1.380 1.00 51.38 282 THR A O 1
ATOM 2328 N N . THR A 1 283 ? 5.940 -14.362 1.698 1.00 59.94 283 THR A N 1
ATOM 2329 C CA . THR A 1 283 ? 6.872 -13.685 0.776 1.00 59.94 283 THR A CA 1
ATOM 2330 C C . THR A 1 283 ? 7.670 -12.612 1.506 1.00 59.94 283 THR A C 1
ATOM 2332 O O . THR A 1 283 ? 7.179 -11.501 1.742 1.00 59.94 283 THR A O 1
ATOM 2335 N N . LYS A 1 284 ? 8.912 -12.950 1.868 1.00 65.44 284 LYS A N 1
ATOM 2336 C CA . LYS A 1 284 ? 9.840 -12.049 2.569 1.00 65.44 284 LYS A CA 1
ATOM 2337 C C . LYS A 1 284 ? 10.333 -10.902 1.685 1.00 65.44 284 LYS A C 1
ATOM 2339 O O . LYS A 1 284 ? 10.581 -9.817 2.203 1.00 65.44 284 LYS A O 1
ATOM 2344 N N . ILE A 1 285 ? 10.437 -11.111 0.373 1.00 81.31 285 ILE A N 1
ATOM 2345 C CA . ILE A 1 285 ? 10.924 -10.126 -0.603 1.00 81.31 285 ILE A CA 1
ATOM 2346 C C . ILE A 1 285 ? 9.816 -9.840 -1.619 1.00 81.31 285 ILE A C 1
ATOM 2348 O O . ILE A 1 285 ? 9.182 -10.758 -2.122 1.00 81.31 285 ILE A O 1
ATOM 2352 N N . ARG A 1 286 ? 9.557 -8.565 -1.920 1.00 82.56 286 ARG A N 1
ATOM 2353 C CA . ARG A 1 286 ? 8.625 -8.153 -2.980 1.00 82.56 286 ARG A CA 1
ATOM 2354 C C . ARG A 1 286 ? 9.284 -7.148 -3.913 1.00 82.56 286 ARG A C 1
ATOM 2356 O O . ARG A 1 286 ? 9.947 -6.218 -3.449 1.00 82.56 286 ARG A O 1
ATOM 2363 N N . MET A 1 287 ? 9.040 -7.315 -5.208 1.00 87.19 287 MET A N 1
ATOM 2364 C CA . MET A 1 287 ? 9.346 -6.314 -6.224 1.00 87.19 287 MET A CA 1
ATOM 2365 C C . MET A 1 287 ? 8.191 -5.312 -6.287 1.00 87.19 287 MET A C 1
ATOM 2367 O O . MET A 1 287 ? 7.046 -5.698 -6.508 1.00 87.19 287 MET A O 1
ATOM 2371 N N . VAL A 1 288 ? 8.475 -4.034 -6.032 1.00 87.25 288 VAL A N 1
ATOM 2372 C CA . VAL A 1 288 ? 7.474 -2.960 -6.104 1.00 87.25 288 VAL A CA 1
ATOM 2373 C C . VAL A 1 288 ? 7.782 -2.075 -7.297 1.00 87.25 288 VAL A C 1
ATOM 2375 O O . VAL A 1 288 ? 8.877 -1.517 -7.362 1.00 87.25 288 VAL A O 1
ATOM 2378 N N . PHE A 1 289 ? 6.811 -1.934 -8.195 1.00 88.62 289 PHE A N 1
ATOM 2379 C CA . PHE A 1 289 ? 6.894 -1.094 -9.385 1.00 88.62 289 PHE A CA 1
ATOM 2380 C C . PHE A 1 289 ? 6.377 0.319 -9.103 1.00 88.62 289 PHE A C 1
ATOM 2382 O O . PHE A 1 289 ? 5.444 0.512 -8.327 1.00 88.62 289 PHE A O 1
ATOM 2389 N N . ASP A 1 290 ? 7.012 1.308 -9.722 1.00 85.88 290 ASP A N 1
ATOM 2390 C CA . ASP A 1 290 ? 6.665 2.724 -9.623 1.00 85.88 290 ASP A CA 1
ATOM 2391 C C . ASP A 1 290 ? 6.023 3.199 -10.933 1.00 85.88 290 ASP A C 1
ATOM 2393 O O . ASP A 1 290 ? 6.696 3.707 -11.832 1.00 85.88 290 ASP A O 1
ATOM 2397 N N . ALA A 1 291 ? 4.706 3.014 -11.041 1.00 83.75 291 ALA A N 1
ATOM 2398 C CA . ALA A 1 291 ? 3.900 3.488 -12.169 1.00 83.75 291 ALA A CA 1
ATOM 2399 C C . ALA A 1 291 ? 3.645 5.013 -12.131 1.00 83.75 291 ALA A C 1
ATOM 2401 O O . ALA A 1 291 ? 3.193 5.606 -13.110 1.00 83.75 291 ALA A O 1
ATOM 2402 N N . SER A 1 292 ? 3.988 5.679 -11.026 1.00 83.00 292 SER A N 1
ATOM 2403 C CA . SER A 1 292 ? 3.885 7.136 -10.887 1.00 83.00 292 SER A CA 1
ATOM 2404 C C . SER A 1 292 ? 5.173 7.859 -11.292 1.00 83.00 292 SER A C 1
ATOM 2406 O O . SER A 1 292 ? 5.230 9.089 -11.251 1.00 83.00 292 SER A O 1
ATOM 2408 N N . ALA A 1 293 ? 6.213 7.124 -11.703 1.00 79.19 293 ALA A N 1
ATOM 2409 C CA . ALA A 1 293 ? 7.472 7.708 -12.139 1.00 79.19 293 ALA A CA 1
ATOM 2410 C C . ALA A 1 293 ? 7.270 8.604 -13.372 1.00 79.19 293 ALA A C 1
ATOM 2412 O O . ALA A 1 293 ? 6.779 8.165 -14.410 1.00 79.19 293 ALA A O 1
ATOM 2413 N N . LYS A 1 294 ? 7.701 9.863 -13.268 1.00 80.00 294 LYS A N 1
ATOM 2414 C CA . LYS A 1 294 ? 7.671 10.814 -14.382 1.00 80.00 294 LYS A CA 1
ATOM 2415 C C . LYS A 1 294 ? 9.033 10.866 -15.083 1.00 80.00 294 LYS A C 1
ATOM 2417 O O . LYS A 1 294 ? 10.036 11.054 -14.379 1.00 80.00 294 LYS A O 1
ATOM 2422 N N . PRO A 1 295 ? 9.088 10.747 -16.427 1.00 72.00 295 PRO A N 1
ATOM 2423 C CA . PRO A 1 295 ? 10.330 10.886 -17.192 1.00 72.00 295 PRO A CA 1
ATOM 2424 C C . PRO A 1 295 ? 10.976 12.264 -16.984 1.00 72.00 295 PRO A C 1
ATOM 2426 O O . PRO A 1 295 ? 12.183 12.366 -16.757 1.00 72.00 295 PRO A O 1
ATOM 2429 N N . LYS A 1 296 ? 10.150 13.320 -16.982 1.00 70.62 296 LYS A N 1
ATOM 2430 C CA . LYS A 1 296 ? 10.518 14.708 -16.661 1.00 70.62 296 LYS A CA 1
ATOM 2431 C C . LYS A 1 296 ? 9.417 15.374 -15.821 1.00 70.62 296 LYS A C 1
ATOM 2433 O O . LYS A 1 296 ? 8.274 14.933 -15.891 1.00 70.62 296 LYS A O 1
ATOM 2438 N N . PRO A 1 297 ? 9.703 16.462 -15.076 1.00 67.81 297 PRO A N 1
ATOM 2439 C CA . PRO A 1 297 ? 8.707 17.129 -14.223 1.00 67.81 297 PRO A CA 1
ATOM 2440 C C . PRO A 1 297 ? 7.428 17.587 -14.943 1.00 67.81 297 PRO A C 1
ATOM 2442 O O . PRO A 1 297 ? 6.373 17.655 -14.325 1.00 67.81 297 PRO A O 1
ATOM 2445 N N . LEU A 1 298 ? 7.524 17.901 -16.240 1.00 69.12 298 LEU A N 1
ATOM 2446 C CA . LEU A 1 298 ? 6.412 18.371 -17.079 1.00 69.12 298 LEU A CA 1
ATOM 2447 C C . LEU A 1 298 ? 5.731 17.248 -17.881 1.00 69.12 298 LEU A C 1
ATOM 2449 O O . LEU A 1 298 ? 4.827 17.527 -18.665 1.00 69.12 298 LEU A O 1
ATOM 2453 N N . GLU A 1 299 ? 6.186 16.004 -17.741 1.00 75.44 299 GLU A N 1
ATOM 2454 C CA . GLU A 1 299 ? 5.652 14.860 -18.480 1.00 75.44 299 GLU A CA 1
ATOM 2455 C C . GLU A 1 299 ? 4.728 14.016 -17.606 1.00 75.44 299 GLU A C 1
ATOM 2457 O O . GLU A 1 299 ? 4.897 13.936 -16.387 1.00 75.44 299 GLU A O 1
ATOM 2462 N N . SER A 1 300 ? 3.751 13.380 -18.252 1.00 75.25 300 SER A N 1
ATOM 2463 C CA . SER A 1 300 ? 2.777 12.529 -17.578 1.00 75.25 300 SER A CA 1
ATOM 2464 C C . SER A 1 300 ? 3.386 11.186 -17.178 1.00 75.25 300 SER A C 1
ATOM 2466 O O . SER A 1 300 ? 4.181 10.606 -17.924 1.00 75.25 300 SER A O 1
ATOM 2468 N N . SER A 1 301 ? 3.000 10.676 -16.009 1.00 81.75 301 SER A N 1
ATOM 2469 C CA . SER A 1 301 ? 3.244 9.273 -15.645 1.00 81.75 301 SER A CA 1
ATOM 2470 C C . SER A 1 301 ? 2.270 8.342 -16.382 1.00 81.75 301 SER A C 1
ATOM 2472 O O . SER A 1 301 ? 1.309 8.804 -17.005 1.00 81.75 301 SER A O 1
ATOM 2474 N N . VAL A 1 302 ? 2.489 7.022 -16.314 1.00 83.25 302 VAL A N 1
ATOM 2475 C CA . VAL A 1 302 ? 1.516 6.071 -16.881 1.00 83.25 302 VAL A CA 1
ATOM 2476 C C . VAL A 1 302 ? 0.189 6.136 -16.123 1.00 83.25 302 VAL A C 1
ATOM 2478 O O . VAL A 1 302 ? -0.858 6.120 -16.763 1.00 83.25 302 VAL A O 1
ATOM 2481 N N . ASN A 1 303 ? 0.221 6.324 -14.797 1.00 85.81 303 ASN A N 1
ATOM 2482 C CA . ASN A 1 303 ? -0.985 6.511 -13.982 1.00 85.81 303 ASN A CA 1
ATOM 2483 C C . ASN A 1 303 ? -1.793 7.743 -14.420 1.00 85.81 303 ASN A C 1
ATOM 2485 O O . ASN A 1 303 ? -2.995 7.634 -14.610 1.00 85.81 303 ASN A O 1
ATOM 2489 N N . GLU A 1 304 ? -1.139 8.872 -14.709 1.00 83.75 304 GLU A N 1
ATOM 2490 C CA . GLU A 1 304 ? -1.816 10.090 -15.196 1.00 83.75 304 GLU A CA 1
ATOM 2491 C C . GLU A 1 304 ? -2.410 9.955 -16.608 1.00 83.75 304 GLU A C 1
ATOM 2493 O O . GLU A 1 304 ? -3.139 10.838 -17.056 1.00 83.75 304 GLU A O 1
ATOM 2498 N N . CYS A 1 305 ? -2.088 8.879 -17.331 1.00 84.94 305 CYS A N 1
ATOM 2499 C CA . CYS A 1 305 ? -2.671 8.579 -18.638 1.00 84.94 305 CYS A CA 1
ATOM 2500 C C . CYS A 1 305 ? -3.860 7.609 -18.561 1.00 84.94 305 CYS A C 1
ATOM 2502 O O . CYS A 1 305 ? -4.502 7.382 -19.587 1.00 84.94 305 CYS A O 1
ATOM 2504 N N . MET A 1 306 ? -4.147 7.026 -17.395 1.00 87.31 306 MET A N 1
ATOM 2505 C CA . MET A 1 306 ? -5.216 6.045 -17.192 1.00 87.31 306 MET A CA 1
ATOM 2506 C C . MET A 1 306 ? -6.323 6.635 -16.319 1.00 87.31 306 MET A C 1
ATOM 2508 O O . MET A 1 306 ? -6.057 7.401 -15.396 1.00 87.31 306 MET A O 1
ATOM 2512 N N . HIS A 1 307 ? -7.571 6.254 -16.576 1.00 84.19 307 HIS A N 1
ATOM 2513 C CA . HIS A 1 307 ? -8.652 6.510 -15.637 1.00 84.19 307 HIS A CA 1
ATOM 2514 C C . HIS A 1 307 ? -8.469 5.621 -14.405 1.00 84.19 307 HIS A C 1
ATOM 2516 O O . HIS A 1 307 ? -8.336 4.403 -14.521 1.00 84.19 307 HIS A O 1
ATOM 2522 N N . THR A 1 308 ? -8.518 6.225 -13.217 1.00 80.38 308 THR A N 1
ATOM 2523 C CA . THR A 1 308 ? -8.577 5.496 -11.939 1.00 80.38 308 THR A CA 1
ATOM 2524 C C . THR A 1 308 ? -9.818 4.595 -11.866 1.00 80.38 308 THR A C 1
ATOM 2526 O O . THR A 1 308 ? -9.772 3.542 -11.234 1.00 80.38 308 THR A O 1
ATOM 2529 N N . GLY A 1 309 ? -10.890 4.982 -12.568 1.00 79.44 309 GLY A N 1
ATOM 2530 C CA . GLY A 1 309 ? -12.173 4.291 -12.603 1.00 79.44 309 GLY A CA 1
ATOM 2531 C C . GLY A 1 309 ? -13.030 4.573 -11.362 1.00 79.44 309 GLY A C 1
ATOM 2532 O O . GLY A 1 309 ? -12.520 5.056 -10.343 1.00 79.44 309 GLY A O 1
ATOM 2533 N N . PRO A 1 310 ? -14.342 4.285 -11.423 1.00 79.88 310 PRO A N 1
ATOM 2534 C CA . PRO A 1 310 ? -15.214 4.404 -10.266 1.00 79.88 310 PRO A CA 1
ATOM 2535 C C . PRO A 1 310 ? -14.784 3.440 -9.144 1.00 79.88 310 PRO A C 1
ATOM 2537 O O . PRO A 1 310 ? -14.294 2.336 -9.412 1.00 79.88 310 PRO A O 1
ATOM 2540 N N . PRO A 1 311 ? -14.984 3.812 -7.868 1.00 77.50 311 PRO A N 1
ATOM 2541 C CA . PRO A 1 311 ? -14.708 2.927 -6.743 1.00 77.50 311 PRO A CA 1
ATOM 2542 C C . PRO A 1 311 ? -15.756 1.805 -6.687 1.00 77.50 311 PRO A C 1
ATOM 2544 O O . PRO A 1 311 ? -16.836 1.980 -6.131 1.00 77.50 311 PRO A O 1
ATOM 2547 N N . LEU A 1 312 ? -15.431 0.650 -7.273 1.00 81.75 312 LEU A N 1
ATOM 2548 C CA . LEU A 1 312 ? -16.309 -0.531 -7.310 1.00 81.75 312 LEU A CA 1
ATOM 2549 C C . LEU A 1 312 ? -16.142 -1.472 -6.114 1.00 81.75 312 LEU A C 1
ATOM 2551 O O . LEU A 1 312 ? -16.936 -2.394 -5.939 1.00 81.75 312 LEU A O 1
ATOM 2555 N N . LEU A 1 313 ? -15.086 -1.280 -5.324 1.00 77.81 313 LEU A N 1
ATOM 2556 C CA . LEU A 1 313 ? -14.815 -2.122 -4.168 1.00 77.81 313 LEU A CA 1
ATOM 2557 C C . LEU A 1 313 ? -15.728 -1.727 -3.000 1.00 77.81 313 LEU A C 1
ATOM 2559 O O . LEU A 1 313 ? -15.875 -0.527 -2.738 1.00 77.81 313 LEU A O 1
ATOM 2563 N N . PRO A 1 314 ? -16.282 -2.705 -2.262 1.00 80.19 314 PRO A N 1
ATOM 2564 C CA . PRO A 1 314 ? -17.022 -2.424 -1.041 1.00 80.19 314 PRO A CA 1
ATOM 2565 C C . PRO A 1 314 ? -16.145 -1.657 -0.051 1.00 80.19 314 PRO A C 1
ATOM 2567 O O . PRO A 1 314 ? -14.918 -1.813 0.000 1.00 80.19 314 PRO A O 1
ATOM 2570 N N . HIS A 1 315 ? -16.772 -0.806 0.758 1.00 81.88 315 HIS A N 1
ATOM 2571 C CA . HIS A 1 315 ? -16.037 -0.050 1.756 1.00 81.88 315 HIS A CA 1
ATOM 2572 C C . HIS A 1 315 ? -15.480 -0.999 2.820 1.00 81.88 315 HIS A C 1
ATOM 2574 O O . HIS A 1 315 ? -16.211 -1.735 3.481 1.00 81.88 315 HIS A O 1
ATOM 2580 N N . LEU A 1 316 ? -14.163 -0.931 3.023 1.00 85.00 316 LEU A N 1
ATOM 2581 C CA . LEU A 1 316 ? -13.451 -1.717 4.028 1.00 85.00 316 LEU A CA 1
ATOM 2582 C C . LEU A 1 316 ? -14.104 -1.618 5.416 1.00 85.00 316 LEU A C 1
ATOM 2584 O O . LEU A 1 316 ? -14.227 -2.612 6.127 1.00 85.00 316 LEU A O 1
ATOM 2588 N N . TRP A 1 317 ? -14.508 -0.406 5.801 1.00 86.88 317 TRP A N 1
ATOM 2589 C CA . TRP A 1 317 ? -15.137 -0.153 7.092 1.00 86.88 317 TRP A CA 1
ATOM 2590 C C . TRP A 1 317 ? -16.458 -0.918 7.237 1.00 86.88 317 TRP A C 1
ATOM 2592 O O . TRP A 1 317 ? -16.675 -1.538 8.273 1.00 86.88 317 TRP A O 1
ATOM 2602 N N . ASP A 1 318 ? -17.283 -0.956 6.189 1.00 85.94 318 ASP A N 1
ATOM 2603 C CA . ASP A 1 318 ? -18.564 -1.667 6.183 1.00 85.94 318 ASP A CA 1
ATOM 2604 C C . ASP A 1 318 ? -18.355 -3.166 6.425 1.00 85.94 318 ASP A C 1
ATOM 2606 O O . ASP A 1 318 ? -19.001 -3.749 7.297 1.00 85.94 318 ASP A O 1
ATOM 2610 N N . ILE A 1 319 ? -17.385 -3.770 5.726 1.00 86.94 319 ILE A N 1
ATOM 2611 C CA . ILE A 1 319 ? -17.012 -5.181 5.910 1.00 86.94 319 ILE A CA 1
ATOM 2612 C C . ILE A 1 319 ? -16.607 -5.426 7.362 1.00 86.94 319 ILE A C 1
ATOM 2614 O O . ILE A 1 319 ? -17.103 -6.351 8.002 1.00 86.94 319 ILE A O 1
ATOM 2618 N N . MET A 1 320 ? -15.751 -4.568 7.922 1.00 88.81 320 MET A N 1
ATOM 2619 C CA . MET A 1 320 ? -15.325 -4.696 9.314 1.00 88.81 320 MET A CA 1
ATOM 2620 C C . MET A 1 320 ? -16.499 -4.603 10.291 1.00 88.81 320 MET A C 1
ATOM 2622 O O . MET A 1 320 ? -16.580 -5.414 11.209 1.00 88.81 320 MET A O 1
ATOM 2626 N N . ILE A 1 321 ? -17.441 -3.681 10.093 1.00 89.19 321 ILE 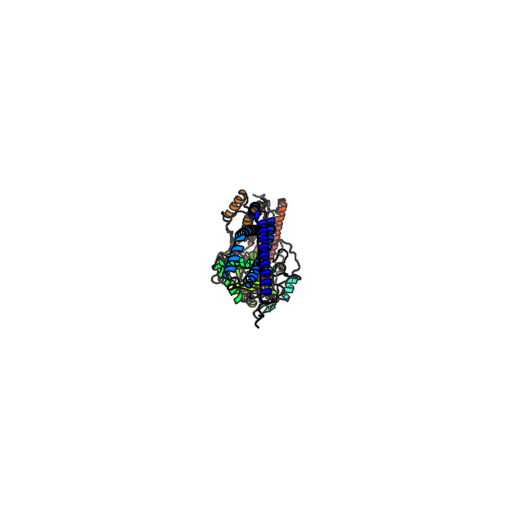A N 1
ATOM 2627 C CA . ILE A 1 321 ? -18.639 -3.588 10.937 1.00 89.19 321 ILE A CA 1
ATOM 2628 C C . ILE A 1 321 ? -19.500 -4.852 10.823 1.00 89.19 321 ILE A C 1
ATOM 2630 O O . ILE A 1 321 ? -19.867 -5.406 11.862 1.00 89.19 321 ILE A O 1
ATOM 2634 N N . ARG A 1 322 ? -19.745 -5.369 9.608 1.00 87.75 322 ARG A N 1
ATOM 2635 C CA . ARG A 1 322 ? -20.462 -6.643 9.400 1.00 87.75 322 ARG A CA 1
ATOM 2636 C C . ARG A 1 322 ? -19.792 -7.792 10.145 1.00 87.75 322 ARG A C 1
ATOM 2638 O O . ARG A 1 322 ? -20.463 -8.528 10.866 1.00 87.75 322 ARG A O 1
ATOM 2645 N N . THR A 1 323 ? -18.458 -7.876 10.104 1.00 88.62 323 THR A N 1
ATOM 2646 C CA . THR A 1 323 ? -17.735 -8.899 10.878 1.00 88.62 323 THR A CA 1
ATOM 2647 C C . THR A 1 323 ? -17.923 -8.797 12.376 1.00 88.62 323 THR A C 1
ATOM 2649 O O . THR A 1 323 ? -17.808 -9.804 13.061 1.00 88.62 323 THR A O 1
ATOM 2652 N N . ARG A 1 324 ? -18.205 -7.618 12.925 1.00 90.12 324 ARG A N 1
ATOM 2653 C CA . ARG A 1 324 ? -18.430 -7.480 14.367 1.00 90.12 324 ARG A CA 1
ATOM 2654 C C . ARG A 1 324 ? -19.862 -7.781 14.779 1.00 90.12 324 ARG A C 1
ATOM 2656 O O . ARG A 1 324 ? -20.116 -8.025 15.958 1.00 90.12 324 ARG A O 1
ATOM 2663 N N . MET A 1 325 ? -20.776 -7.799 13.820 1.00 87.62 325 MET A N 1
ATOM 2664 C CA . MET A 1 325 ? -22.209 -7.973 14.030 1.00 87.62 325 MET A CA 1
ATOM 2665 C C . MET A 1 325 ? -22.702 -9.361 13.619 1.00 87.62 325 MET A C 1
ATOM 2667 O O . MET A 1 325 ? -23.892 -9.542 13.421 1.00 87.62 325 MET A O 1
ATOM 2671 N N . CYS A 1 326 ? -21.805 -10.346 13.533 1.00 86.75 326 CYS A N 1
ATOM 2672 C CA . CYS A 1 326 ? -22.143 -11.744 13.268 1.00 86.75 326 CYS A CA 1
ATOM 2673 C C . CYS A 1 326 ? -21.236 -12.691 14.072 1.00 86.75 326 CYS A C 1
ATOM 2675 O O . CYS A 1 326 ? -20.109 -12.323 14.426 1.00 86.75 326 CYS A O 1
ATOM 2677 N N . THR A 1 327 ? -21.707 -13.892 14.415 1.00 87.56 327 THR A N 1
ATOM 2678 C CA . THR A 1 327 ? -20.989 -14.850 15.276 1.00 87.56 327 THR A CA 1
ATOM 2679 C C . THR A 1 327 ? -19.982 -15.712 14.534 1.00 87.56 327 THR A C 1
ATOM 2681 O O . THR A 1 327 ? -18.912 -15.946 15.088 1.00 87.56 327 THR A O 1
ATOM 2684 N N . ASN A 1 328 ? -20.252 -16.131 13.299 1.00 89.94 328 ASN A N 1
ATOM 2685 C CA . ASN A 1 328 ? -19.317 -16.948 12.527 1.00 89.94 328 ASN A CA 1
ATOM 2686 C C . ASN A 1 328 ? -18.775 -16.151 11.344 1.00 89.94 328 ASN A C 1
ATOM 2688 O O . ASN A 1 328 ? -19.448 -15.275 10.797 1.00 89.94 328 ASN A O 1
ATOM 2692 N N . ILE A 1 329 ? -17.529 -16.429 10.984 1.00 91.81 329 ILE A N 1
ATOM 2693 C CA . ILE A 1 329 ? -16.843 -15.762 9.886 1.00 91.81 329 ILE A CA 1
ATOM 2694 C C . ILE A 1 329 ? -16.028 -16.774 9.097 1.00 91.81 329 ILE A C 1
ATOM 2696 O O . ILE A 1 329 ? -15.404 -17.670 9.668 1.00 91.81 329 ILE A O 1
ATOM 2700 N N . LEU A 1 330 ? -16.017 -16.604 7.783 1.00 93.44 330 LEU A N 1
ATOM 2701 C CA . LEU A 1 330 ? -15.187 -17.365 6.868 1.00 93.44 330 LEU A CA 1
ATOM 2702 C C . LEU A 1 330 ? -14.400 -16.392 5.987 1.00 93.44 330 LEU A C 1
ATOM 2704 O O . LEU A 1 330 ? -14.960 -15.448 5.430 1.00 93.44 330 LEU A O 1
ATOM 2708 N N . LEU A 1 331 ? -13.095 -16.615 5.894 1.00 93.38 331 LEU A N 1
ATOM 2709 C CA . LEU A 1 331 ? -12.148 -15.794 5.147 1.00 93.38 331 LEU A CA 1
ATOM 2710 C C . LEU A 1 331 ? -11.464 -16.641 4.078 1.00 93.38 331 LEU A C 1
ATOM 2712 O O . LEU A 1 331 ? -11.216 -17.823 4.310 1.00 93.38 331 LEU A O 1
ATOM 2716 N N . ALA A 1 332 ? -11.104 -16.026 2.955 1.00 92.69 332 ALA A N 1
ATOM 2717 C CA . ALA A 1 332 ? -10.197 -16.602 1.965 1.00 92.69 332 ALA A CA 1
ATOM 2718 C C . ALA A 1 332 ? -9.420 -15.516 1.215 1.00 92.69 332 ALA A C 1
ATOM 2720 O O . ALA A 1 332 ? -9.870 -14.377 1.107 1.00 92.69 332 ALA A O 1
ATOM 2721 N N . ASP A 1 333 ? -8.288 -15.899 0.631 1.00 90.88 333 ASP A N 1
ATOM 2722 C CA . ASP A 1 333 ? -7.513 -15.060 -0.283 1.00 90.88 333 ASP A CA 1
ATOM 2723 C C . ASP A 1 333 ? -7.764 -15.494 -1.738 1.00 90.88 333 ASP A C 1
ATOM 2725 O O . ASP A 1 333 ? -7.720 -16.684 -2.064 1.00 90.88 333 ASP A O 1
ATOM 2729 N N . ILE A 1 334 ? -7.919 -14.533 -2.649 1.00 91.94 334 ILE A N 1
ATOM 2730 C CA . ILE A 1 334 ? -7.817 -14.754 -4.094 1.00 91.94 334 ILE A CA 1
ATOM 2731 C C . ILE A 1 334 ? -6.335 -14.766 -4.477 1.00 91.94 334 ILE A C 1
ATOM 2733 O O . ILE A 1 334 ? -5.626 -13.755 -4.389 1.00 91.94 334 ILE A O 1
ATOM 2737 N N . GLN A 1 335 ? -5.846 -15.904 -4.968 1.00 90.31 335 GLN A N 1
ATOM 2738 C CA . GLN A 1 335 ? -4.423 -16.073 -5.237 1.00 90.31 335 GLN A CA 1
ATOM 2739 C C . GLN A 1 335 ? -3.950 -15.143 -6.360 1.00 90.31 335 GLN A C 1
ATOM 2741 O O . GLN A 1 335 ? -4.320 -15.306 -7.525 1.00 90.31 335 GLN A O 1
ATOM 2746 N N . LYS A 1 336 ? -3.049 -14.206 -6.031 1.00 87.50 336 LYS A N 1
ATOM 2747 C CA . LYS A 1 336 ? -2.449 -13.263 -6.994 1.00 87.50 336 LYS A CA 1
ATOM 2748 C C . LYS A 1 336 ? -3.525 -12.571 -7.862 1.00 87.50 336 LYS A C 1
ATOM 2750 O O . LYS A 1 336 ? -3.347 -12.489 -9.074 1.00 87.50 336 LYS A O 1
ATOM 2755 N N . ALA A 1 337 ? -4.607 -12.078 -7.247 1.00 90.56 337 ALA A N 1
ATOM 2756 C CA . ALA A 1 337 ? -5.821 -11.585 -7.917 1.00 90.56 337 ALA A CA 1
ATOM 2757 C C . ALA A 1 337 ? -5.570 -10.736 -9.180 1.00 90.56 337 ALA A C 1
ATOM 2759 O O . ALA A 1 337 ? -6.045 -11.087 -10.256 1.00 90.56 337 ALA A O 1
ATOM 2760 N N . PHE A 1 338 ? -4.751 -9.679 -9.094 1.00 91.12 338 PHE A N 1
ATOM 2761 C CA . PHE A 1 338 ? -4.428 -8.834 -10.257 1.00 91.12 338 PHE A CA 1
ATOM 2762 C C . PHE A 1 338 ? -3.761 -9.613 -11.395 1.00 91.12 338 PHE A C 1
ATOM 2764 O O . PHE A 1 338 ? -4.118 -9.458 -12.560 1.00 91.12 338 PHE A O 1
ATOM 2771 N N . HIS A 1 339 ? -2.842 -10.520 -11.064 1.00 91.25 339 HIS A N 1
ATOM 2772 C CA . HIS A 1 339 ? -2.181 -11.349 -12.061 1.00 91.25 339 HIS A CA 1
ATOM 2773 C C . HIS A 1 339 ? -3.130 -12.392 -12.669 1.00 91.25 339 HIS A C 1
ATOM 2775 O O . HIS A 1 339 ? -2.770 -13.040 -13.640 1.00 91.25 339 HIS A O 1
ATOM 2781 N N . GLN A 1 340 ? -4.345 -12.604 -12.174 1.00 93.75 340 GLN A N 1
ATOM 2782 C CA . GLN A 1 340 ? -5.270 -13.487 -12.887 1.00 93.75 340 GLN A CA 1
ATOM 2783 C C . GLN A 1 340 ? -5.886 -12.818 -14.116 1.00 93.75 340 GLN A C 1
ATOM 2785 O O . GLN A 1 340 ? -6.376 -13.524 -14.987 1.00 93.75 340 GLN A O 1
ATOM 2790 N N . ILE A 1 341 ? -5.770 -11.496 -14.257 1.00 94.94 341 ILE A N 1
ATOM 2791 C CA . ILE A 1 341 ? -6.326 -10.740 -15.381 1.00 94.94 341 ILE A CA 1
ATOM 2792 C C . ILE A 1 341 ? -5.239 -10.496 -16.428 1.00 94.94 341 ILE A C 1
ATOM 2794 O O . ILE A 1 341 ? -4.188 -9.931 -16.125 1.00 94.94 341 ILE A O 1
ATOM 2798 N N . GLY A 1 342 ? -5.489 -10.922 -17.666 1.00 95.25 342 GLY A N 1
ATOM 2799 C CA . GLY A 1 342 ? -4.611 -10.674 -18.807 1.00 95.25 342 GLY A CA 1
ATOM 2800 C C . GLY A 1 342 ? -4.778 -9.265 -19.379 1.00 95.25 342 GLY A C 1
ATOM 2801 O O . GLY A 1 342 ? -5.871 -8.707 -19.364 1.00 95.25 342 GLY A O 1
ATOM 2802 N N . ILE A 1 343 ? -3.705 -8.710 -19.932 1.00 94.75 343 ILE A N 1
ATOM 2803 C CA . ILE A 1 343 ? -3.709 -7.445 -20.674 1.00 94.75 343 ILE A CA 1
ATOM 2804 C C . ILE A 1 343 ? -3.643 -7.765 -22.168 1.00 94.75 343 ILE A C 1
ATOM 2806 O O . ILE A 1 343 ? -2.782 -8.549 -22.598 1.00 94.75 343 ILE A O 1
ATOM 2810 N N . LYS A 1 344 ? -4.515 -7.140 -22.969 1.00 92.88 344 LYS A N 1
ATOM 2811 C CA . LYS A 1 344 ? -4.452 -7.250 -24.433 1.00 92.88 344 LYS A CA 1
ATOM 2812 C C . LYS A 1 344 ? -3.105 -6.765 -24.961 1.00 92.88 344 LYS A C 1
ATOM 2814 O O . LYS A 1 344 ? -2.506 -5.831 -24.435 1.00 92.88 344 LYS A O 1
ATOM 2819 N N . GLU A 1 345 ? -2.622 -7.413 -26.015 1.00 91.31 345 GLU A N 1
ATOM 2820 C CA . GLU A 1 345 ? -1.263 -7.221 -26.538 1.00 91.31 345 GLU A CA 1
ATOM 2821 C C . GLU A 1 345 ? -0.927 -5.756 -26.867 1.00 91.31 345 GLU A C 1
ATOM 2823 O O . GLU A 1 345 ? 0.172 -5.296 -26.565 1.00 91.31 345 GLU A O 1
ATOM 2828 N N . GLU A 1 346 ? -1.904 -5.004 -27.377 1.00 90.06 346 GLU A N 1
ATOM 2829 C CA . GLU A 1 346 ? -1.791 -3.580 -27.721 1.00 90.06 346 GLU A CA 1
ATOM 2830 C C . GLU A 1 346 ? -1.424 -2.654 -26.548 1.00 90.06 346 GLU A C 1
ATOM 2832 O O . GLU A 1 346 ? -0.820 -1.600 -26.769 1.00 90.06 346 GLU A O 1
ATOM 2837 N N . ASP A 1 347 ? -1.728 -3.057 -25.311 1.00 91.19 347 ASP A N 1
ATOM 2838 C CA . ASP A 1 347 ? -1.516 -2.251 -24.105 1.00 91.19 347 ASP A CA 1
ATOM 2839 C C . ASP A 1 347 ? -0.313 -2.715 -23.263 1.00 91.19 347 ASP A C 1
ATOM 2841 O O . ASP A 1 347 ? 0.155 -1.980 -22.389 1.00 91.19 347 ASP A O 1
ATOM 2845 N N . ARG A 1 348 ? 0.246 -3.906 -23.530 1.00 92.69 348 ARG A N 1
ATOM 2846 C CA . ARG A 1 348 ? 1.329 -4.506 -22.717 1.00 92.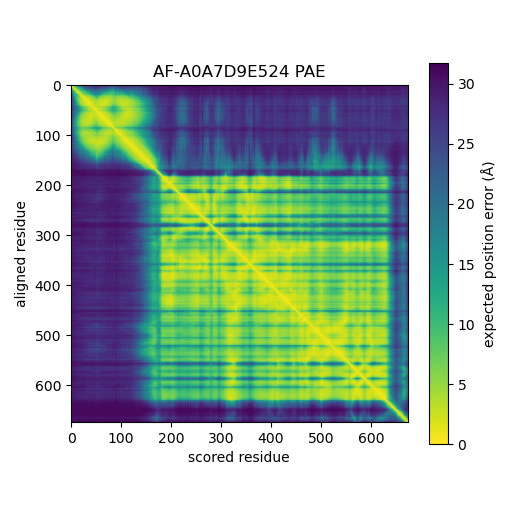69 348 ARG A CA 1
ATOM 2847 C C . ARG A 1 348 ? 2.596 -3.656 -22.667 1.00 92.69 348 ARG A C 1
ATOM 2849 O O . ARG A 1 348 ? 3.309 -3.652 -21.664 1.00 92.69 348 ARG A O 1
ATOM 2856 N N . ASP A 1 349 ? 2.886 -2.915 -23.734 1.00 90.69 349 ASP A N 1
ATOM 2857 C CA . ASP A 1 349 ? 4.095 -2.089 -23.823 1.00 90.69 349 ASP A CA 1
ATOM 2858 C C . ASP A 1 349 ? 4.085 -0.869 -22.891 1.00 90.69 349 ASP A C 1
ATOM 2860 O O . ASP A 1 349 ? 5.147 -0.304 -22.606 1.00 90.69 349 ASP A O 1
ATOM 2864 N N . ALA A 1 350 ? 2.926 -0.508 -22.338 1.00 89.38 350 ALA A N 1
ATOM 2865 C CA . ALA A 1 350 ? 2.838 0.500 -21.290 1.00 89.38 350 ALA A CA 1
ATOM 2866 C C . ALA A 1 350 ? 3.347 -0.000 -19.923 1.00 89.38 350 ALA A C 1
ATOM 2868 O O . ALA A 1 350 ? 3.568 0.800 -19.018 1.00 89.38 350 ALA A O 1
ATOM 2869 N N . PHE A 1 351 ? 3.572 -1.308 -19.771 1.00 92.12 351 PHE A N 1
ATOM 2870 C CA . PHE A 1 351 ? 4.047 -1.926 -18.533 1.00 92.12 351 PHE A CA 1
ATOM 2871 C C . PHE A 1 351 ? 5.349 -2.697 -18.761 1.00 92.12 351 PHE A C 1
ATOM 2873 O O . PHE A 1 351 ? 5.496 -3.847 -18.339 1.00 92.12 351 PHE A O 1
ATOM 2880 N N . ARG A 1 352 ? 6.319 -2.073 -19.436 1.00 92.81 352 ARG A N 1
ATOM 2881 C CA . ARG A 1 352 ? 7.674 -2.625 -19.546 1.00 92.81 352 ARG A CA 1
ATOM 2882 C C . ARG A 1 352 ? 8.448 -2.408 -18.252 1.00 92.81 352 ARG A C 1
ATOM 2884 O O . ARG A 1 352 ? 8.141 -1.514 -17.468 1.00 92.81 352 ARG A O 1
ATOM 2891 N N . PHE A 1 353 ? 9.497 -3.181 -18.037 1.00 93.44 353 PHE A N 1
ATOM 2892 C CA . PHE A 1 353 ? 10.509 -2.924 -17.021 1.00 93.44 353 PHE A CA 1
ATOM 2893 C C . PHE A 1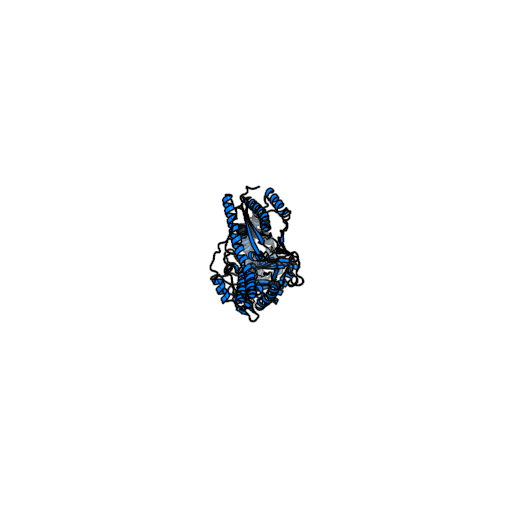 353 ? 11.851 -3.513 -17.456 1.00 93.44 353 PHE A C 1
ATOM 2895 O O . PHE A 1 353 ? 11.927 -4.335 -18.366 1.00 93.44 353 PHE A O 1
ATOM 2902 N N . LEU A 1 354 ? 12.925 -3.041 -16.828 1.00 92.69 354 LEU A N 1
ATOM 2903 C CA . LEU A 1 354 ? 14.278 -3.517 -17.100 1.00 92.69 354 LEU A CA 1
ATOM 2904 C C . LEU A 1 354 ? 14.718 -4.479 -16.003 1.00 92.69 354 LEU A C 1
ATOM 2906 O O . LEU A 1 354 ? 14.521 -4.192 -14.816 1.00 92.69 354 LEU A O 1
ATOM 2910 N N . PHE A 1 355 ? 15.357 -5.575 -16.394 1.00 92.38 355 PHE A N 1
ATOM 2911 C CA . PHE A 1 355 ? 15.948 -6.524 -15.461 1.00 92.38 355 PHE A CA 1
ATOM 2912 C C . PHE A 1 355 ? 17.241 -7.101 -16.032 1.00 92.38 355 PHE A C 1
ATOM 2914 O O . PHE A 1 355 ? 17.343 -7.324 -17.236 1.00 92.38 355 PHE A O 1
ATOM 2921 N N . ASN A 1 356 ? 18.233 -7.327 -15.173 1.00 88.50 356 ASN A N 1
ATOM 2922 C CA . ASN A 1 356 ? 19.494 -7.913 -15.600 1.00 88.50 356 ASN A CA 1
ATOM 2923 C C . ASN A 1 356 ? 19.414 -9.440 -15.503 1.00 88.50 356 ASN A C 1
ATOM 2925 O O . ASN A 1 356 ? 19.276 -9.978 -14.408 1.00 88.50 356 ASN A O 1
ATOM 2929 N N . ILE A 1 357 ? 19.496 -10.130 -16.641 1.00 84.69 357 ILE A N 1
ATOM 2930 C CA . ILE A 1 357 ? 19.525 -11.595 -16.709 1.00 84.69 357 ILE A CA 1
ATOM 2931 C C . ILE A 1 357 ? 20.903 -12.003 -17.220 1.00 84.69 357 ILE A C 1
ATOM 2933 O O . ILE A 1 357 ? 21.281 -11.681 -18.346 1.00 84.69 357 ILE A O 1
ATOM 2937 N N . ASN A 1 358 ? 21.676 -12.716 -16.396 1.00 80.00 358 ASN A N 1
ATOM 2938 C CA . ASN A 1 358 ? 23.013 -13.207 -16.755 1.00 80.00 358 ASN A CA 1
ATOM 2939 C C . ASN A 1 358 ? 23.969 -12.117 -17.285 1.00 80.00 358 ASN A C 1
ATOM 2941 O O . ASN A 1 358 ? 24.759 -12.359 -18.200 1.00 80.00 358 ASN A O 1
ATOM 2945 N N . GLY A 1 359 ? 23.897 -10.902 -16.736 1.00 77.06 359 GLY A N 1
ATOM 2946 C CA . GLY A 1 359 ? 24.744 -9.780 -17.144 1.00 77.06 359 GLY A CA 1
ATOM 2947 C C . GLY A 1 359 ? 24.233 -9.001 -18.359 1.00 77.06 359 GLY A C 1
ATOM 2948 O O . GLY A 1 359 ? 24.940 -8.107 -18.827 1.00 77.06 359 GLY A O 1
ATOM 2949 N N . LYS A 1 360 ? 23.033 -9.306 -18.870 1.00 84.50 360 LYS A N 1
ATOM 2950 C CA . LYS A 1 360 ? 22.384 -8.570 -19.963 1.00 84.50 360 LYS A CA 1
ATOM 2951 C C . LYS A 1 360 ? 21.171 -7.799 -19.458 1.00 84.50 360 LYS A C 1
ATOM 2953 O O . LYS A 1 360 ? 20.329 -8.360 -18.762 1.00 84.50 360 LYS A O 1
ATOM 2958 N N . ASP A 1 361 ? 21.083 -6.528 -19.843 1.00 86.38 361 ASP A N 1
ATOM 2959 C CA . ASP A 1 361 ? 19.923 -5.678 -19.571 1.00 86.38 361 ASP A CA 1
ATOM 2960 C C . ASP A 1 361 ? 18.778 -6.073 -20.511 1.00 86.38 361 ASP A C 1
ATOM 2962 O O . ASP A 1 361 ? 18.699 -5.596 -21.644 1.00 86.38 361 ASP A O 1
ATOM 2966 N N . GLU A 1 362 ? 17.899 -6.949 -20.035 1.00 91.38 362 GLU A N 1
ATOM 2967 C CA . GLU A 1 362 ? 16.750 -7.435 -20.791 1.00 91.38 362 GLU A CA 1
ATOM 2968 C C . GLU A 1 362 ? 15.529 -6.533 -20.579 1.00 91.38 362 GLU A C 1
ATOM 2970 O O . GLU A 1 362 ? 15.306 -5.948 -19.509 1.00 91.38 362 GLU A O 1
ATOM 2975 N N . HIS A 1 363 ? 14.730 -6.405 -21.637 1.00 93.38 363 HIS A N 1
ATOM 2976 C CA . HIS A 1 363 ? 13.483 -5.651 -21.625 1.00 93.38 363 HIS A CA 1
ATOM 2977 C C . HIS A 1 363 ? 12.330 -6.634 -21.435 1.00 93.38 363 HIS A C 1
ATOM 2979 O O . HIS A 1 363 ? 12.049 -7.457 -22.302 1.00 93.38 363 HIS A O 1
ATOM 2985 N N . LEU A 1 364 ? 11.649 -6.534 -20.301 1.00 94.12 364 LEU A N 1
ATOM 2986 C CA . LEU A 1 364 ? 10.519 -7.384 -19.946 1.00 94.12 364 LEU A CA 1
ATOM 2987 C C . LEU A 1 364 ? 9.229 -6.565 -19.968 1.00 94.12 364 LEU A C 1
ATOM 2989 O O . LEU A 1 364 ? 9.266 -5.345 -19.792 1.00 94.12 364 LEU A O 1
ATOM 2993 N N . ARG A 1 365 ? 8.081 -7.210 -20.181 1.00 94.25 365 ARG A N 1
ATOM 2994 C CA . ARG A 1 365 ? 6.762 -6.568 -20.101 1.00 94.25 365 ARG A CA 1
ATOM 2995 C C . ARG A 1 365 ? 5.736 -7.458 -19.423 1.00 94.25 365 ARG A C 1
ATOM 2997 O O . ARG A 1 365 ? 5.807 -8.680 -19.518 1.00 94.25 365 ARG A O 1
ATOM 3004 N N . PHE A 1 366 ? 4.771 -6.835 -18.758 1.00 95.00 366 PHE A N 1
ATOM 3005 C CA . PHE A 1 366 ? 3.665 -7.550 -18.136 1.00 95.00 366 PHE A CA 1
ATOM 3006 C C . PHE A 1 366 ? 2.631 -8.002 -19.169 1.00 95.00 366 PHE A C 1
ATOM 3008 O O . PHE A 1 366 ? 2.160 -7.214 -19.987 1.00 95.00 366 PHE A O 1
ATOM 3015 N N . THR A 1 367 ? 2.241 -9.273 -19.094 1.00 94.31 367 THR A N 1
ATOM 3016 C CA . THR A 1 367 ? 1.101 -9.832 -19.841 1.00 94.31 367 THR A CA 1
ATOM 3017 C C . THR A 1 367 ? -0.186 -9.809 -19.021 1.00 94.31 367 THR A C 1
ATOM 3019 O O . THR A 1 367 ? -1.266 -10.051 -19.558 1.00 94.31 367 THR A O 1
ATOM 3022 N N . ARG A 1 368 ? -0.075 -9.539 -17.717 1.00 93.69 368 ARG A N 1
ATOM 3023 C CA . ARG A 1 368 ? -1.166 -9.496 -16.739 1.00 93.69 368 ARG A CA 1
ATOM 3024 C C . ARG A 1 368 ? -1.136 -8.185 -15.967 1.00 93.69 368 ARG A C 1
ATOM 3026 O O . ARG A 1 368 ? -0.095 -7.541 -15.903 1.00 93.69 368 ARG A O 1
ATOM 3033 N N . VAL A 1 369 ? -2.254 -7.809 -15.356 1.00 92.81 369 VAL A N 1
ATOM 3034 C CA . VAL A 1 369 ? -2.382 -6.532 -14.637 1.00 92.81 369 VAL A CA 1
ATOM 3035 C C . VAL A 1 369 ? -1.328 -6.435 -13.522 1.00 92.81 369 VAL A C 1
ATOM 3037 O O . VAL A 1 369 ? -1.350 -7.254 -12.596 1.00 92.81 369 VAL A O 1
ATOM 3040 N N . PRO A 1 370 ? -0.388 -5.469 -13.583 1.00 89.25 370 PRO A N 1
ATOM 3041 C CA . PRO A 1 370 ? 0.658 -5.346 -12.580 1.00 89.25 370 PRO A CA 1
ATOM 3042 C C . PRO A 1 370 ? 0.121 -4.742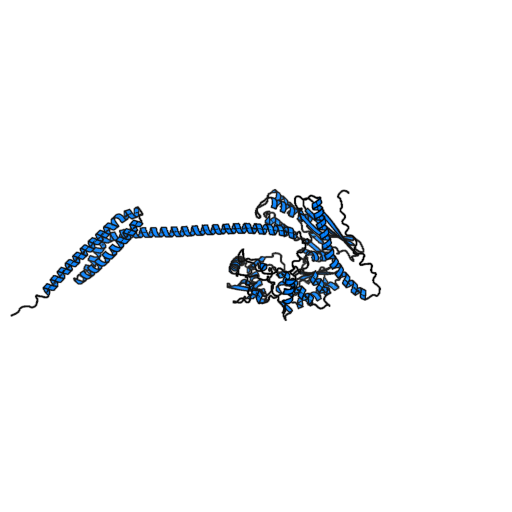 -11.280 1.00 89.25 370 PRO A C 1
ATOM 3044 O O . PRO A 1 370 ? -0.824 -3.945 -11.254 1.00 89.25 370 PRO A O 1
ATOM 3047 N N . PHE A 1 371 ? 0.789 -5.070 -10.177 1.00 81.31 371 PHE A N 1
ATOM 3048 C CA . PHE A 1 371 ? 0.579 -4.382 -8.910 1.00 81.31 371 PHE A CA 1
ATOM 3049 C C . PHE A 1 371 ? 1.239 -2.994 -8.936 1.00 81.31 371 PHE A C 1
ATOM 3051 O O . PHE A 1 371 ? 2.418 -2.873 -9.270 1.00 81.31 371 PHE A O 1
ATOM 3058 N N . GLY A 1 372 ? 0.504 -1.958 -8.521 1.00 74.31 372 GLY A N 1
ATOM 3059 C CA . GLY A 1 372 ? 1.020 -0.588 -8.388 1.00 74.31 372 GLY A CA 1
ATOM 3060 C C . GLY A 1 372 ? 0.561 0.400 -9.465 1.00 74.31 372 GLY A C 1
ATOM 3061 O O . GLY A 1 372 ? 0.869 1.584 -9.342 1.00 74.31 372 GLY A O 1
ATOM 3062 N N . ALA A 1 373 ? -0.191 -0.050 -10.474 1.00 83.31 373 ALA A N 1
ATOM 3063 C CA . ALA A 1 373 ? -0.930 0.853 -11.351 1.00 83.31 373 ALA A CA 1
ATOM 3064 C C . ALA A 1 373 ? -2.222 1.326 -10.664 1.00 83.31 373 ALA A C 1
ATOM 3066 O O . ALA A 1 373 ? -2.891 0.559 -9.969 1.00 83.31 373 ALA A O 1
ATOM 3067 N N . GLU A 1 374 ? -2.561 2.599 -10.850 1.00 82.50 374 GLU A N 1
ATOM 3068 C CA . GLU A 1 374 ? -3.689 3.240 -10.163 1.00 82.50 374 GLU A CA 1
ATOM 3069 C C . GLU A 1 374 ? -5.047 2.660 -10.589 1.00 82.50 374 GLU A C 1
ATOM 3071 O O . GLU A 1 374 ? -5.946 2.532 -9.766 1.00 82.50 374 GLU A O 1
ATOM 3076 N N . ALA A 1 375 ? -5.157 2.207 -11.841 1.00 86.88 375 ALA A N 1
ATOM 3077 C CA . ALA A 1 375 ? -6.354 1.564 -12.381 1.00 86.88 375 ALA A CA 1
ATOM 3078 C C . ALA A 1 375 ? -6.512 0.082 -11.973 1.00 86.88 375 ALA A C 1
ATOM 3080 O O . ALA A 1 375 ? -7.577 -0.496 -12.184 1.00 86.88 375 ALA A O 1
ATOM 3081 N N . SER A 1 376 ? -5.487 -0.567 -11.396 1.00 89.69 376 SER A N 1
ATOM 3082 C CA . SER A 1 376 ? -5.537 -2.010 -11.088 1.00 89.69 376 SER A CA 1
ATOM 3083 C C . SER A 1 376 ? -6.713 -2.414 -10.181 1.00 89.69 376 SER A C 1
ATOM 3085 O O . SER A 1 376 ? -7.347 -3.429 -10.480 1.00 89.69 376 SER A O 1
ATOM 3087 N N . PRO A 1 377 ? -7.057 -1.669 -9.104 1.00 87.94 377 PRO A N 1
ATOM 3088 C CA . PRO A 1 377 ? -8.220 -1.979 -8.268 1.00 87.94 377 PRO A CA 1
ATOM 3089 C C . PRO A 1 377 ? -9.546 -1.916 -9.032 1.00 87.94 377 PRO A C 1
ATOM 3091 O O . PRO A 1 377 ? -10.381 -2.803 -8.863 1.00 87.94 377 PRO A O 1
ATOM 3094 N N . PHE A 1 378 ? -9.719 -0.911 -9.897 1.00 89.44 378 PHE A N 1
ATOM 3095 C CA . PHE A 1 378 ? -10.900 -0.788 -10.751 1.00 89.44 378 PHE A CA 1
ATOM 3096 C C . PHE A 1 378 ? -10.997 -1.959 -11.730 1.00 89.44 378 PHE A C 1
ATOM 3098 O O . PHE A 1 378 ? -12.038 -2.604 -11.793 1.00 89.44 378 PHE A O 1
ATOM 3105 N N . ILE A 1 379 ? -9.903 -2.290 -12.423 1.00 92.12 379 ILE A N 1
ATOM 3106 C CA . ILE A 1 379 ? -9.860 -3.406 -13.378 1.00 92.12 379 ILE A CA 1
ATOM 3107 C C . ILE A 1 379 ? -10.257 -4.725 -12.698 1.00 92.12 379 ILE A C 1
ATOM 3109 O O . ILE A 1 379 ? -11.038 -5.496 -13.258 1.00 92.12 379 ILE A O 1
ATOM 3113 N N . LEU A 1 380 ? -9.754 -4.979 -11.485 1.00 91.94 380 LEU A N 1
ATOM 3114 C CA . LEU A 1 380 ? -10.127 -6.160 -10.707 1.00 91.94 380 LEU A CA 1
ATOM 3115 C C . LEU A 1 380 ? -11.613 -6.144 -10.332 1.00 91.94 380 LEU A C 1
ATOM 3117 O O . LEU A 1 380 ? -12.313 -7.117 -10.605 1.00 91.94 380 LEU A O 1
ATOM 3121 N N . GLY A 1 381 ? -12.100 -5.041 -9.756 1.00 90.88 381 GLY A N 1
ATOM 3122 C CA . GLY A 1 381 ? -13.499 -4.903 -9.347 1.00 90.88 381 GLY A CA 1
ATOM 3123 C C . GLY A 1 381 ? -14.474 -5.053 -10.517 1.00 90.88 381 GLY A C 1
ATOM 3124 O O . GLY A 1 381 ? -15.425 -5.825 -10.426 1.00 90.88 381 GLY A O 1
ATOM 3125 N N . ALA A 1 382 ? -14.201 -4.390 -11.641 1.00 91.94 382 ALA A N 1
ATOM 3126 C CA . ALA A 1 382 ? -15.029 -4.451 -12.842 1.00 91.94 382 ALA A CA 1
ATOM 3127 C C . ALA A 1 382 ? -15.023 -5.853 -13.472 1.00 91.94 382 ALA A C 1
ATOM 3129 O O . ALA A 1 382 ? -16.070 -6.348 -13.883 1.00 91.94 382 ALA A O 1
ATOM 3130 N N . THR A 1 383 ? -13.870 -6.533 -13.492 1.00 93.81 383 THR A N 1
ATOM 3131 C CA . THR A 1 383 ? -13.767 -7.916 -13.990 1.00 93.81 383 THR A CA 1
ATOM 3132 C C . THR A 1 383 ? -14.577 -8.885 -13.130 1.00 93.81 383 THR A C 1
ATOM 3134 O O . THR A 1 383 ? -15.320 -9.705 -13.668 1.00 93.81 383 THR A O 1
ATOM 3137 N N . LEU A 1 384 ? -14.473 -8.777 -11.800 1.00 92.88 384 LEU A N 1
ATOM 3138 C CA . LEU A 1 384 ? -15.245 -9.612 -10.879 1.00 92.88 384 LEU A CA 1
ATOM 3139 C C . LEU A 1 384 ? -16.747 -9.337 -11.007 1.00 92.88 384 LEU A C 1
ATOM 3141 O O . LEU A 1 384 ? -17.514 -10.279 -11.165 1.00 92.88 384 LEU A O 1
ATOM 3145 N N . GLN A 1 385 ? -17.174 -8.070 -11.044 1.00 91.38 385 GLN A N 1
ATOM 3146 C CA . GLN A 1 385 ? -18.584 -7.719 -11.259 1.00 91.38 385 GLN A CA 1
ATOM 3147 C C . GLN A 1 385 ? -19.122 -8.252 -12.593 1.00 91.38 385 GLN A C 1
ATOM 3149 O O . GLN A 1 385 ? -20.217 -8.813 -12.638 1.00 91.38 385 GLN A O 1
ATOM 3154 N N . HIS A 1 386 ? -18.346 -8.128 -13.672 1.00 93.06 386 HIS A N 1
ATOM 3155 C CA . HIS A 1 386 ? -18.707 -8.682 -14.974 1.00 93.06 386 HIS A CA 1
ATOM 3156 C C . HIS A 1 386 ? -18.875 -10.206 -14.916 1.00 93.06 386 HIS A C 1
ATOM 3158 O O . HIS A 1 386 ? -19.836 -10.740 -15.469 1.00 93.06 386 HIS A O 1
ATOM 3164 N N . HIS A 1 387 ? -17.981 -10.902 -14.212 1.00 94.12 387 HIS A N 1
ATOM 3165 C CA . HIS A 1 387 ? -18.069 -12.346 -14.021 1.00 94.12 387 HIS A CA 1
ATOM 3166 C C . HIS A 1 387 ? -19.278 -12.758 -13.167 1.00 94.12 387 HIS A C 1
ATOM 3168 O O . HIS A 1 387 ? -19.986 -13.705 -13.506 1.00 94.12 387 HIS A O 1
ATOM 3174 N N . TYR A 1 388 ? -19.558 -12.018 -12.096 1.00 93.38 388 TYR A N 1
ATOM 3175 C CA . TYR A 1 388 ? -20.706 -12.216 -11.212 1.00 93.38 388 TYR A CA 1
ATOM 3176 C C . TYR A 1 388 ? -22.042 -12.060 -11.944 1.00 93.38 388 TYR A C 1
ATOM 3178 O O . TYR A 1 388 ? -22.950 -12.859 -11.749 1.00 93.38 388 TYR A O 1
ATOM 3186 N N . ASN A 1 389 ? -22.147 -11.096 -12.858 1.00 92.31 389 ASN A N 1
ATOM 3187 C CA . ASN A 1 389 ? -23.358 -10.879 -13.657 1.00 92.31 389 ASN A CA 1
ATOM 3188 C C . ASN A 1 389 ? -23.635 -11.992 -14.684 1.00 92.31 389 ASN A C 1
ATOM 3190 O O . ASN A 1 389 ? -24.716 -12.029 -15.266 1.00 92.31 389 ASN A O 1
ATOM 3194 N N . GLN A 1 390 ? -22.667 -12.877 -14.932 1.00 92.12 390 GLN A N 1
ATOM 3195 C CA . GLN A 1 390 ? -22.805 -14.021 -15.840 1.00 92.12 390 GLN A CA 1
ATOM 3196 C C . GLN A 1 390 ? -23.168 -15.315 -15.113 1.00 92.12 390 GLN A C 1
ATOM 3198 O O . GLN A 1 390 ? -23.377 -16.338 -15.768 1.00 92.12 390 GLN A O 1
ATOM 3203 N N . GLN A 1 391 ? -23.226 -15.290 -13.780 1.00 93.94 391 GLN A N 1
ATOM 3204 C CA . GLN A 1 391 ? -23.528 -16.479 -13.002 1.00 93.94 391 GLN A CA 1
ATOM 3205 C C . GLN A 1 391 ? -25.009 -16.855 -13.110 1.00 93.94 391 GLN A C 1
ATOM 3207 O O . GLN A 1 391 ? -25.872 -15.985 -13.254 1.00 93.94 391 GLN A O 1
ATOM 3212 N N . PRO A 1 392 ? -25.324 -18.159 -13.069 1.00 92.25 392 PRO A N 1
ATOM 3213 C CA . PRO A 1 392 ? -26.701 -18.618 -13.069 1.00 92.25 392 PRO A CA 1
ATOM 3214 C C . PRO A 1 392 ? -27.444 -18.151 -11.804 1.00 92.25 392 PRO A C 1
ATOM 3216 O O . PRO A 1 392 ? -26.832 -18.064 -10.739 1.00 92.25 392 PRO A O 1
ATOM 3219 N N . PRO A 1 393 ? -28.779 -17.971 -11.869 1.00 90.81 393 PRO A N 1
ATOM 3220 C CA . PRO A 1 393 ? -29.584 -17.549 -10.717 1.00 90.81 393 PRO A CA 1
ATOM 3221 C C . PRO A 1 393 ? -29.487 -18.463 -9.486 1.00 90.81 393 PRO A C 1
ATOM 3223 O O . PRO A 1 393 ? -29.810 -18.038 -8.386 1.00 90.81 393 PRO A O 1
ATOM 3226 N N . CYS A 1 394 ? -29.048 -19.718 -9.644 1.00 90.06 394 CYS A N 1
ATOM 3227 C CA . CYS A 1 394 ? -28.837 -20.626 -8.514 1.00 90.06 394 CYS A CA 1
ATOM 3228 C C . CYS A 1 394 ? -27.680 -20.208 -7.596 1.00 90.06 394 CYS A C 1
ATOM 3230 O O . CYS A 1 394 ? -27.624 -20.690 -6.476 1.00 90.06 394 CYS A O 1
ATOM 3232 N N . TYR A 1 395 ? -26.777 -19.339 -8.060 1.00 91.81 395 TYR A N 1
ATOM 3233 C CA . TYR A 1 395 ? -25.682 -18.791 -7.259 1.00 91.81 395 TYR A CA 1
ATOM 3234 C C . TYR A 1 395 ? -25.942 -17.354 -6.798 1.00 91.81 395 TYR A C 1
ATOM 3236 O O . TYR A 1 395 ? -25.022 -16.719 -6.292 1.00 91.81 395 TYR A O 1
ATOM 3244 N N . GLU A 1 396 ? -27.152 -16.811 -6.979 1.00 90.38 396 GLU A N 1
ATOM 3245 C CA . GLU A 1 396 ? -27.431 -15.387 -6.736 1.00 90.38 396 GLU A CA 1
ATOM 3246 C C . GLU A 1 396 ? -27.042 -14.946 -5.318 1.00 90.38 396 GLU A C 1
ATOM 3248 O O . GLU A 1 396 ? -26.421 -13.901 -5.145 1.00 90.38 396 GLU A O 1
ATOM 3253 N N . GLU A 1 397 ? -27.330 -15.770 -4.311 1.00 88.50 397 GLU A N 1
ATOM 3254 C CA . GLU A 1 397 ? -27.007 -15.474 -2.915 1.00 88.50 397 GLU A CA 1
ATOM 3255 C C . GLU A 1 397 ? -25.491 -15.413 -2.666 1.00 88.50 397 GLU A C 1
ATOM 3257 O O . GLU A 1 397 ? -24.973 -14.412 -2.157 1.00 88.50 397 GLU A O 1
ATOM 3262 N N . THR A 1 398 ? -24.760 -16.447 -3.093 1.00 92.56 398 THR A N 1
ATOM 3263 C CA . THR A 1 398 ? -23.295 -16.491 -3.003 1.00 92.56 398 THR A CA 1
ATOM 3264 C C . THR A 1 398 ? -22.668 -15.334 -3.773 1.00 92.56 398 THR A C 1
ATOM 3266 O O . THR A 1 398 ? -21.769 -14.665 -3.267 1.00 92.56 398 THR A O 1
ATOM 3269 N N . VAL A 1 399 ? -23.162 -15.040 -4.975 1.00 93.25 399 VAL A N 1
ATOM 3270 C CA . VAL A 1 399 ? -22.680 -13.932 -5.802 1.00 93.25 399 VAL A CA 1
ATOM 3271 C C . VAL A 1 399 ? -22.930 -12.583 -5.133 1.00 93.25 399 VAL A C 1
ATOM 3273 O O . VAL A 1 399 ? -22.056 -11.715 -5.166 1.00 93.25 399 VAL A O 1
ATOM 3276 N N . GLN A 1 400 ? -24.083 -12.394 -4.495 1.00 90.12 400 GLN A N 1
ATOM 3277 C CA . GLN A 1 400 ? -24.371 -11.164 -3.771 1.00 90.12 400 GLN A CA 1
ATOM 3278 C C . GLN A 1 400 ? -23.434 -10.993 -2.570 1.00 90.12 400 GLN A C 1
ATOM 3280 O O . GLN A 1 400 ? -22.819 -9.938 -2.419 1.00 90.12 400 GLN A O 1
ATOM 3285 N N . SER A 1 401 ? -23.211 -12.051 -1.788 1.00 88.75 401 SER A N 1
ATOM 3286 C CA . SER A 1 401 ? -22.241 -12.006 -0.687 1.00 88.75 401 SER A CA 1
ATOM 3287 C C . SER A 1 401 ? -20.803 -11.757 -1.182 1.00 88.75 401 SER A C 1
ATOM 3289 O O . SER A 1 401 ? -20.070 -10.965 -0.581 1.00 88.75 401 SER A O 1
ATOM 3291 N N . LEU A 1 402 ? -20.411 -12.329 -2.330 1.00 91.31 402 LEU A N 1
ATOM 3292 C CA . LEU A 1 402 ? -19.135 -12.029 -2.990 1.00 91.31 402 LEU A CA 1
ATOM 3293 C C . LEU A 1 402 ? -19.021 -10.541 -3.369 1.00 91.31 402 LEU A C 1
ATOM 3295 O O . LEU A 1 402 ? -17.961 -9.947 -3.163 1.00 91.31 402 LEU A O 1
ATOM 3299 N N . ARG A 1 403 ? -20.082 -9.920 -3.901 1.00 89.19 403 ARG A N 1
ATOM 3300 C CA . ARG A 1 403 ? -20.093 -8.483 -4.241 1.00 89.19 403 ARG A CA 1
ATOM 3301 C C . ARG A 1 403 ? -19.910 -7.606 -3.004 1.00 89.19 403 ARG A C 1
ATOM 3303 O O . ARG A 1 403 ? -19.106 -6.676 -3.032 1.00 89.19 403 ARG A O 1
ATOM 3310 N N . ASP A 1 404 ? -20.614 -7.927 -1.927 1.00 84.62 404 ASP A N 1
ATOM 3311 C CA . ASP A 1 404 ? -20.697 -7.053 -0.756 1.00 84.62 404 ASP A CA 1
ATOM 3312 C C . ASP A 1 404 ? -19.498 -7.205 0.189 1.00 84.62 404 ASP A C 1
ATOM 3314 O O . ASP A 1 404 ? -19.189 -6.290 0.961 1.00 84.62 404 ASP A O 1
ATOM 3318 N N . ASN A 1 405 ? -18.791 -8.339 0.132 1.00 84.69 405 ASN A N 1
ATOM 3319 C CA . ASN A 1 405 ? -17.775 -8.681 1.126 1.00 84.69 405 ASN A CA 1
ATOM 3320 C C . ASN A 1 405 ? -16.390 -9.058 0.563 1.00 84.69 405 ASN A C 1
ATOM 3322 O O . ASN A 1 405 ? -15.506 -9.447 1.330 1.00 84.69 405 ASN A O 1
ATOM 3326 N N . THR A 1 406 ? -16.149 -8.895 -0.743 1.00 85.25 406 THR A N 1
ATOM 3327 C CA . THR A 1 406 ? -14.802 -9.055 -1.325 1.00 85.25 406 THR A CA 1
ATOM 3328 C C . THR A 1 406 ? -14.057 -7.721 -1.367 1.00 85.25 406 THR A C 1
ATOM 3330 O O . THR A 1 406 ? -14.389 -6.836 -2.154 1.00 85.25 406 THR A O 1
ATOM 3333 N N . TYR A 1 407 ? -13.000 -7.576 -0.565 1.00 84.06 407 TYR A N 1
ATOM 3334 C CA . TYR A 1 407 ? -12.115 -6.410 -0.598 1.00 84.06 407 TYR A CA 1
ATOM 3335 C C . TYR A 1 407 ? -10.783 -6.740 -1.276 1.00 84.06 407 TYR A C 1
ATOM 3337 O O . TYR A 1 407 ? -9.875 -7.311 -0.664 1.00 84.06 407 TYR A O 1
ATOM 3345 N N . VAL A 1 408 ? -10.647 -6.313 -2.535 1.00 83.25 408 VAL A N 1
ATOM 3346 C CA . VAL A 1 408 ? -9.485 -6.596 -3.395 1.00 83.25 408 VAL A CA 1
ATOM 3347 C C . VAL A 1 408 ? -9.277 -8.108 -3.535 1.00 83.25 408 VAL A C 1
ATOM 3349 O O . VAL A 1 408 ? -9.991 -8.751 -4.294 1.00 83.25 408 VAL A O 1
ATOM 3352 N N . ASP A 1 409 ? -8.307 -8.671 -2.818 1.00 83.94 409 ASP A N 1
ATOM 3353 C CA . ASP A 1 409 ? -7.955 -10.084 -2.800 1.00 83.94 409 ASP A CA 1
ATOM 3354 C C . ASP A 1 409 ? -8.501 -10.821 -1.572 1.00 83.94 409 ASP A C 1
ATOM 3356 O O . ASP A 1 409 ? -8.396 -12.039 -1.530 1.00 83.94 409 ASP A O 1
ATOM 3360 N N . ASN A 1 410 ? -9.092 -10.125 -0.597 1.00 86.50 410 ASN A N 1
ATOM 3361 C CA . ASN A 1 410 ? -9.619 -10.739 0.621 1.00 86.50 410 ASN A CA 1
ATOM 3362 C C . ASN A 1 410 ? -11.120 -10.959 0.469 1.00 86.50 410 ASN A C 1
ATOM 3364 O O . ASN A 1 410 ? -11.893 -10.000 0.397 1.00 86.50 410 ASN A O 1
ATOM 3368 N N . LEU A 1 411 ? -11.518 -12.222 0.454 1.00 90.31 411 LEU A N 1
ATOM 3369 C CA . LEU A 1 411 ? -12.900 -12.633 0.560 1.00 90.31 411 LEU A CA 1
ATOM 3370 C C . LEU A 1 411 ? -13.263 -12.810 2.029 1.00 90.31 411 LEU A C 1
ATOM 3372 O O . LEU A 1 411 ? -12.542 -13.458 2.788 1.00 90.31 411 LEU A O 1
ATOM 3376 N N . MET A 1 412 ? -14.404 -12.260 2.420 1.00 89.31 412 MET A N 1
ATOM 3377 C CA . MET A 1 412 ? -14.949 -12.434 3.755 1.00 89.31 412 MET A CA 1
ATOM 3378 C C . MET A 1 412 ? -16.426 -12.753 3.627 1.00 89.31 412 MET A C 1
ATOM 3380 O O . MET A 1 412 ? -17.109 -12.176 2.802 1.00 89.31 412 MET A O 1
ATOM 3384 N N . THR A 1 413 ? -16.944 -13.662 4.431 1.00 90.25 413 THR A N 1
ATOM 3385 C CA . THR A 1 413 ? -18.387 -13.847 4.563 1.00 90.25 413 THR A CA 1
ATOM 3386 C C . THR A 1 413 ? -18.710 -14.122 6.018 1.00 90.25 413 THR A C 1
ATOM 3388 O O . THR A 1 413 ? -17.864 -14.594 6.787 1.00 90.25 413 THR A O 1
ATOM 3391 N N . VAL A 1 414 ? -19.922 -13.775 6.416 1.00 88.31 414 VAL A N 1
ATOM 3392 C CA . VAL A 1 414 ? -20.410 -13.940 7.778 1.00 88.31 414 VAL A CA 1
ATOM 3393 C C . VAL A 1 414 ? -21.807 -14.527 7.722 1.00 88.31 414 VAL A C 1
ATOM 3395 O O . VAL A 1 414 ? -22.590 -14.151 6.858 1.00 88.31 414 VAL A O 1
ATOM 3398 N N . SER A 1 415 ? -22.104 -15.457 8.622 1.00 85.69 415 SER A N 1
ATOM 3399 C CA . SER A 1 415 ? -23.447 -16.017 8.777 1.00 85.69 415 SER A CA 1
ATOM 3400 C C . SER A 1 415 ? -23.597 -16.644 10.163 1.00 85.69 415 SER A C 1
ATOM 3402 O O . SER A 1 415 ? -22.613 -17.062 10.783 1.00 85.69 415 SER A O 1
ATOM 3404 N N . GLU A 1 416 ? -24.823 -16.696 10.679 1.00 82.19 416 GLU A N 1
ATOM 3405 C CA . GLU A 1 416 ? -25.144 -17.503 11.860 1.00 82.19 416 GLU A CA 1
ATOM 3406 C C . GLU A 1 416 ? -25.282 -18.998 11.501 1.00 82.19 416 GLU A C 1
ATOM 3408 O O . GLU A 1 416 ? -25.050 -19.847 12.367 1.00 82.19 416 GLU A O 1
ATOM 3413 N N . ASP A 1 417 ? -25.576 -19.324 10.234 1.00 85.56 417 ASP A N 1
ATOM 3414 C CA . ASP A 1 417 ? -25.708 -20.690 9.719 1.00 85.56 417 ASP A CA 1
ATOM 3415 C C . ASP A 1 417 ? -24.362 -21.256 9.234 1.00 85.56 417 ASP A C 1
ATOM 3417 O O . ASP A 1 417 ? -23.741 -20.763 8.289 1.00 85.56 417 ASP A O 1
ATOM 3421 N N . ILE A 1 418 ? -23.912 -22.332 9.882 1.00 89.62 418 ILE A N 1
ATOM 3422 C CA . ILE A 1 418 ? -22.671 -23.028 9.520 1.00 89.62 418 ILE A CA 1
ATOM 3423 C C . ILE A 1 418 ? -22.833 -23.756 8.180 1.00 89.62 418 ILE A C 1
ATOM 3425 O O . ILE A 1 418 ? -21.892 -23.770 7.386 1.00 89.62 418 ILE A O 1
ATOM 3429 N N . GLU A 1 419 ? -24.014 -24.318 7.897 1.00 90.44 419 GLU A N 1
ATOM 3430 C CA . GLU A 1 419 ? -24.264 -25.021 6.634 1.00 90.44 419 GLU A CA 1
ATOM 3431 C C . GLU A 1 419 ? -24.242 -24.036 5.456 1.00 90.44 419 GLU A C 1
ATOM 3433 O O . GLU A 1 419 ? -23.660 -24.329 4.412 1.00 90.44 419 GLU A O 1
ATOM 3438 N N . GLY A 1 420 ? -24.803 -22.837 5.633 1.00 89.81 420 GLY A N 1
ATOM 3439 C CA . GLY A 1 420 ? -24.715 -21.729 4.683 1.00 89.81 420 GLY A CA 1
ATOM 3440 C C . GLY A 1 420 ? -23.281 -21.300 4.390 1.00 89.81 420 GLY A C 1
ATOM 3441 O O . GLY A 1 420 ? -22.923 -21.118 3.226 1.00 89.81 420 GLY A O 1
ATOM 3442 N N . LEU A 1 421 ? -22.416 -21.228 5.407 1.00 91.81 421 LEU A N 1
ATOM 3443 C CA . LEU A 1 421 ? -20.990 -20.952 5.195 1.00 91.81 421 LEU A CA 1
ATOM 3444 C C . LEU A 1 421 ? -20.281 -22.067 4.417 1.00 91.81 421 LEU A C 1
ATOM 3446 O O . LEU A 1 421 ? -19.421 -21.776 3.582 1.00 91.81 421 LEU A O 1
ATOM 3450 N N . GLU A 1 422 ? -20.627 -23.331 4.664 1.00 93.75 422 GLU A N 1
ATOM 3451 C CA . GLU A 1 422 ? -20.082 -24.461 3.909 1.00 93.75 422 GLU A CA 1
ATOM 3452 C C . GLU A 1 422 ? -20.527 -24.420 2.440 1.00 93.75 422 GLU A C 1
ATOM 3454 O O . GLU A 1 422 ? -19.687 -24.535 1.542 1.00 93.75 422 GLU A O 1
ATOM 3459 N N . ARG A 1 423 ? -21.822 -24.175 2.182 1.00 93.69 423 ARG A N 1
ATOM 3460 C CA . ARG A 1 423 ? -22.354 -23.972 0.823 1.00 93.69 423 ARG A CA 1
ATOM 3461 C C . ARG A 1 423 ? -21.620 -22.836 0.120 1.00 93.69 423 ARG A C 1
ATOM 3463 O O . ARG A 1 423 ? -21.078 -23.041 -0.966 1.00 93.69 423 ARG A O 1
ATOM 3470 N N . PHE A 1 424 ? -21.509 -21.683 0.778 1.00 94.19 424 PHE A N 1
ATOM 3471 C CA . PHE A 1 424 ? -20.798 -20.523 0.252 1.00 94.19 424 PHE A CA 1
ATOM 3472 C C . PHE A 1 424 ? -19.346 -20.854 -0.107 1.00 94.19 424 PHE A C 1
ATOM 3474 O O . PHE A 1 424 ? -18.882 -20.490 -1.183 1.00 94.19 424 PHE A O 1
ATOM 3481 N N . LYS A 1 425 ? -18.621 -21.579 0.756 1.00 94.81 425 LYS A N 1
ATOM 3482 C CA . LYS A 1 425 ? -17.232 -21.998 0.504 1.00 94.81 425 LYS A CA 1
ATOM 3483 C C . LYS A 1 425 ? -17.106 -22.785 -0.800 1.00 94.81 425 LYS A C 1
ATOM 3485 O O . LYS A 1 425 ? -16.208 -22.515 -1.601 1.00 94.81 425 LYS A O 1
ATOM 3490 N N . VAL A 1 426 ? -17.997 -23.752 -1.013 1.00 94.56 426 VAL A N 1
ATOM 3491 C CA . VAL A 1 426 ? -18.006 -24.600 -2.213 1.00 94.56 426 VAL A CA 1
ATOM 3492 C C . VAL A 1 426 ? -18.373 -23.779 -3.447 1.00 94.56 426 VAL A C 1
ATOM 3494 O O . VAL A 1 426 ? -17.635 -23.785 -4.431 1.00 94.56 426 VAL A O 1
ATOM 3497 N N . GLU A 1 427 ? -19.473 -23.032 -3.386 1.00 95.62 427 GLU A N 1
ATOM 3498 C CA . GLU A 1 427 ? -19.977 -22.254 -4.517 1.00 95.62 427 GLU A CA 1
ATOM 3499 C C . GLU A 1 427 ? -19.012 -21.139 -4.927 1.00 95.62 427 GLU A C 1
ATOM 3501 O O . GLU A 1 427 ? -18.681 -21.022 -6.106 1.00 95.62 427 GLU A O 1
ATOM 3506 N N . ALA A 1 428 ? -18.482 -20.374 -3.968 1.00 95.62 428 ALA A N 1
ATOM 3507 C CA . ALA A 1 428 ? -17.504 -19.320 -4.227 1.00 95.62 428 ALA A CA 1
ATOM 3508 C C . ALA A 1 428 ? -16.226 -19.871 -4.872 1.00 95.62 428 ALA A C 1
ATOM 3510 O O . ALA A 1 428 ? -15.674 -19.242 -5.778 1.00 95.62 428 ALA A O 1
ATOM 3511 N N . THR A 1 429 ? -15.779 -21.060 -4.446 1.00 95.44 429 THR A N 1
ATOM 3512 C CA . THR A 1 429 ? -14.640 -21.748 -5.068 1.00 95.44 429 THR A CA 1
ATOM 3513 C C . THR A 1 429 ? -14.951 -22.083 -6.523 1.00 95.44 429 THR A C 1
ATOM 3515 O O . THR A 1 429 ? -14.171 -21.724 -7.400 1.00 95.44 429 THR A O 1
ATOM 3518 N N . CYS A 1 430 ? -16.106 -22.692 -6.807 1.00 95.00 430 CYS A N 1
ATOM 3519 C CA . CYS A 1 430 ? -16.495 -23.040 -8.174 1.00 95.00 430 CYS A CA 1
ATOM 3520 C C . CYS A 1 430 ? -16.625 -21.813 -9.087 1.00 95.00 430 CYS A C 1
ATOM 3522 O O . CYS A 1 430 ? -16.098 -21.828 -10.200 1.00 95.00 430 CYS A O 1
ATOM 3524 N N . ILE A 1 431 ? -17.297 -20.758 -8.616 1.00 95.19 431 ILE A N 1
ATOM 3525 C CA . ILE A 1 431 ? -17.508 -19.517 -9.372 1.00 95.19 431 ILE A CA 1
ATOM 3526 C C . ILE A 1 431 ? -16.156 -18.898 -9.733 1.00 95.19 431 ILE A C 1
ATOM 3528 O O . ILE A 1 431 ? -15.854 -18.682 -10.902 1.00 95.19 431 ILE A O 1
ATOM 3532 N N . LEU A 1 432 ? -15.291 -18.656 -8.748 1.00 95.31 432 LEU A N 1
ATOM 3533 C CA . LEU A 1 432 ? -14.037 -17.954 -9.008 1.00 95.31 432 LEU A CA 1
ATOM 3534 C C . LEU A 1 432 ? -13.007 -18.823 -9.750 1.00 95.31 432 LEU A C 1
ATOM 3536 O O . LEU A 1 432 ? -12.264 -18.303 -10.588 1.00 95.31 432 LEU A O 1
ATOM 3540 N N . GLU A 1 433 ? -12.984 -20.143 -9.541 1.00 94.62 433 GLU A N 1
ATOM 3541 C CA . GLU A 1 433 ? -12.136 -21.051 -10.325 1.00 94.62 433 GLU A CA 1
ATOM 3542 C C . GLU A 1 433 ? -12.511 -21.086 -11.814 1.00 94.62 433 GLU A C 1
ATOM 3544 O O . GLU A 1 433 ? -11.606 -21.166 -12.657 1.00 94.62 433 GLU A O 1
ATOM 3549 N N . ASP A 1 434 ? -13.802 -20.958 -12.153 1.00 93.44 434 ASP A N 1
ATOM 3550 C CA . ASP A 1 434 ? -14.279 -20.851 -13.540 1.00 93.44 434 ASP A CA 1
ATOM 3551 C C . ASP A 1 434 ? -13.609 -19.667 -14.265 1.00 93.44 434 ASP A C 1
ATOM 3553 O O . ASP A 1 434 ? -13.156 -19.782 -15.410 1.00 93.44 434 ASP A O 1
ATOM 3557 N N . ALA A 1 435 ? -13.431 -18.544 -13.569 1.00 94.12 435 ALA A N 1
ATOM 3558 C CA . ALA A 1 435 ? -12.735 -17.360 -14.072 1.00 94.12 435 ALA A CA 1
ATOM 3559 C C . ALA A 1 435 ? -11.208 -17.356 -13.855 1.00 94.12 435 ALA A C 1
ATOM 3561 O O . ALA A 1 435 ? -10.552 -16.349 -14.127 1.00 94.12 435 ALA A O 1
ATOM 3562 N N . LYS A 1 436 ? -10.617 -18.467 -13.391 1.00 94.56 436 LYS A N 1
ATOM 3563 C CA . LYS A 1 436 ? -9.186 -18.580 -13.036 1.00 94.56 436 LYS A CA 1
ATOM 3564 C C . LYS A 1 436 ? -8.737 -17.663 -11.894 1.00 94.56 436 LYS A C 1
ATOM 3566 O O . LYS A 1 436 ? -7.571 -17.274 -11.840 1.00 94.56 436 LYS A O 1
ATOM 3571 N N . PHE A 1 437 ? -9.622 -17.410 -10.937 1.00 95.06 437 PHE A N 1
ATOM 3572 C CA . PHE A 1 437 ? -9.334 -16.766 -9.657 1.00 95.06 437 PHE A CA 1
ATOM 3573 C C . PHE A 1 437 ? -9.363 -17.798 -8.516 1.00 95.06 437 PHE A C 1
ATOM 3575 O O . PHE A 1 437 ? -10.313 -17.831 -7.742 1.00 95.06 437 PHE A O 1
ATOM 3582 N N . PRO A 1 438 ? -8.350 -18.673 -8.382 1.00 94.50 438 PRO A N 1
ATOM 3583 C CA . PRO A 1 438 ? -8.379 -19.701 -7.348 1.00 94.50 438 PRO A CA 1
ATOM 3584 C C . PRO A 1 438 ? -8.368 -19.077 -5.946 1.00 94.50 438 PRO A C 1
ATOM 3586 O O . PRO A 1 438 ? -7.537 -18.212 -5.638 1.00 94.50 438 PRO A O 1
ATOM 3589 N N . LEU A 1 439 ? -9.287 -19.548 -5.104 1.00 93.88 439 LEU A N 1
ATOM 3590 C CA . LEU A 1 439 ? -9.351 -19.212 -3.686 1.00 93.88 439 LEU A CA 1
ATOM 3591 C C . LEU A 1 439 ? -8.412 -20.112 -2.884 1.00 93.88 439 LEU A C 1
ATOM 3593 O O . LEU A 1 439 ? -8.267 -21.301 -3.166 1.00 93.88 439 LEU A O 1
ATOM 3597 N N . HIS A 1 440 ? -7.768 -19.556 -1.862 1.00 90.75 440 HIS A N 1
ATOM 3598 C CA . HIS A 1 440 ? -6.902 -20.315 -0.966 1.00 90.75 440 HIS A CA 1
ATOM 3599 C C . HIS A 1 440 ? -6.878 -19.722 0.446 1.00 90.75 440 HIS A C 1
ATOM 3601 O O . HIS A 1 440 ? -7.429 -18.651 0.680 1.00 90.75 440 HIS A O 1
ATOM 3607 N N . LYS A 1 441 ? -6.214 -20.423 1.382 1.00 88.94 441 LYS A N 1
ATOM 3608 C CA . LYS A 1 441 ? -6.133 -20.056 2.812 1.00 88.94 441 LYS A CA 1
ATOM 3609 C C . LYS A 1 441 ? -7.510 -19.762 3.411 1.00 88.94 441 LYS A C 1
ATOM 3611 O O . LYS A 1 441 ? -7.775 -18.669 3.896 1.00 88.94 441 LYS A O 1
ATOM 3616 N N . TRP A 1 442 ? -8.383 -20.755 3.353 1.00 93.12 442 TRP A N 1
ATOM 3617 C CA . TRP A 1 442 ? -9.644 -20.677 4.070 1.00 93.12 442 TRP A CA 1
ATOM 3618 C C . TRP A 1 442 ? -9.376 -20.600 5.573 1.00 93.12 442 TRP A C 1
ATOM 3620 O O . TRP A 1 442 ? -8.683 -21.466 6.104 1.00 93.12 442 TRP A O 1
ATOM 3630 N N . GLU A 1 443 ? -9.903 -19.580 6.241 1.00 93.75 443 GLU A N 1
ATOM 3631 C CA . GLU A 1 443 ? -9.758 -19.394 7.687 1.00 93.75 443 GLU A CA 1
ATOM 3632 C C . GLU A 1 443 ? -11.110 -19.101 8.335 1.00 93.75 443 GLU A C 1
ATOM 3634 O O . GLU A 1 443 ? -11.909 -18.331 7.803 1.00 93.75 443 GLU A O 1
ATOM 3639 N N . SER A 1 444 ? -11.373 -19.699 9.496 1.00 94.19 444 SER A N 1
ATOM 3640 C CA . SER A 1 444 ? -12.635 -19.518 10.217 1.00 94.19 444 SER A CA 1
ATOM 3641 C C . SER A 1 444 ? -12.456 -19.627 11.733 1.00 94.19 444 SER A C 1
ATOM 3643 O O . SER A 1 444 ? -11.481 -20.192 12.222 1.00 94.19 444 SER A O 1
ATOM 3645 N N . ASN A 1 445 ? -13.408 -19.080 12.493 1.00 92.75 445 ASN A N 1
ATOM 3646 C CA . ASN A 1 445 ? -13.575 -19.410 13.912 1.00 92.75 445 ASN A CA 1
ATOM 3647 C C . ASN A 1 445 ? -14.387 -20.698 14.136 1.00 92.75 445 ASN A C 1
ATOM 3649 O O . ASN A 1 445 ? -14.535 -21.124 15.280 1.00 92.75 445 ASN A O 1
ATOM 3653 N N . VAL A 1 446 ? -14.918 -21.296 13.067 1.00 91.69 446 VAL A N 1
ATOM 3654 C CA . VAL A 1 446 ? -15.588 -22.598 13.069 1.00 91.69 446 VAL A CA 1
ATOM 3655 C C . VAL A 1 446 ? -14.567 -23.653 12.646 1.00 91.69 446 VAL A C 1
ATOM 3657 O O . VAL A 1 446 ? -14.030 -23.585 11.541 1.00 91.69 446 VAL A O 1
ATOM 3660 N N . GLU A 1 447 ? -14.273 -24.604 13.534 1.00 89.06 447 GLU A N 1
ATOM 3661 C CA . GLU A 1 447 ? -13.175 -25.571 13.375 1.00 89.06 447 GLU A CA 1
ATOM 3662 C C . GLU A 1 447 ? -13.331 -26.431 12.112 1.00 89.06 447 GLU A C 1
ATOM 3664 O O . GLU A 1 447 ? -12.347 -26.718 11.440 1.00 89.06 447 GLU A O 1
ATOM 3669 N N . GLU A 1 448 ? -14.564 -26.774 11.736 1.00 89.94 448 GLU A N 1
ATOM 3670 C CA . GLU A 1 448 ? -14.878 -27.576 10.550 1.00 89.94 448 GLU A CA 1
ATOM 3671 C C . GLU A 1 448 ? -14.638 -26.828 9.226 1.00 89.94 448 GLU A C 1
ATOM 3673 O O . GLU A 1 448 ? -14.429 -27.449 8.182 1.00 89.94 448 GLU A O 1
ATOM 3678 N N . LEU A 1 449 ? -14.675 -25.493 9.252 1.00 90.38 449 LEU A N 1
ATOM 3679 C CA . LEU A 1 449 ? -14.517 -24.647 8.066 1.00 90.38 449 LEU A CA 1
ATOM 3680 C C . LEU A 1 449 ? -13.102 -24.078 7.925 1.00 90.38 449 LEU A C 1
ATOM 3682 O O . LEU A 1 449 ? -12.726 -23.659 6.820 1.00 90.38 449 LEU A O 1
ATOM 3686 N N . ASP A 1 450 ? -12.339 -24.074 9.019 1.00 91.00 450 ASP A N 1
ATOM 3687 C CA . ASP A 1 450 ? -10.958 -23.610 9.090 1.00 91.00 450 ASP A CA 1
ATOM 3688 C C . ASP A 1 450 ? -10.031 -24.533 8.283 1.00 91.00 450 ASP A C 1
ATOM 3690 O O . ASP A 1 450 ? -10.143 -25.758 8.313 1.00 91.00 450 ASP A O 1
ATOM 3694 N N . GLY A 1 451 ? -9.128 -23.949 7.496 1.00 84.62 451 GLY A N 1
ATOM 3695 C CA . GLY A 1 451 ? -8.186 -24.717 6.689 1.00 84.62 451 GLY A CA 1
ATOM 3696 C C . GLY A 1 451 ? -7.141 -25.443 7.540 1.00 84.62 451 GLY A C 1
ATOM 3697 O O . GLY A 1 451 ? -6.742 -24.963 8.606 1.00 84.62 451 GLY A O 1
ATOM 3698 N N . GLU A 1 452 ? -6.641 -26.570 7.027 1.00 75.62 452 GLU A N 1
ATOM 3699 C CA . GLU A 1 452 ? -5.519 -27.301 7.627 1.00 75.62 452 GLU A CA 1
ATOM 3700 C C . GLU A 1 452 ? -4.266 -26.401 7.725 1.00 75.62 452 GLU A C 1
ATOM 3702 O O . GLU A 1 452 ? -3.970 -25.621 6.817 1.00 75.62 452 GLU A O 1
ATOM 3707 N N . ASP A 1 453 ? -3.533 -26.495 8.842 1.00 75.06 453 ASP A N 1
ATOM 3708 C CA . ASP A 1 453 ? -2.282 -25.763 9.120 1.00 75.06 453 ASP A CA 1
ATOM 3709 C C . ASP A 1 453 ? -2.363 -24.219 9.096 1.00 75.06 453 ASP A C 1
ATOM 3711 O O . ASP A 1 453 ? -1.364 -23.519 8.890 1.00 75.06 453 ASP A O 1
ATOM 3715 N N . THR A 1 454 ? -3.537 -23.649 9.362 1.00 81.12 454 THR A N 1
ATOM 3716 C CA . THR A 1 454 ? -3.707 -22.194 9.471 1.00 81.12 454 THR A CA 1
ATOM 3717 C C . THR A 1 454 ? -3.201 -21.656 10.826 1.00 81.12 454 THR A C 1
ATOM 3719 O O . THR A 1 454 ? -3.458 -22.238 11.886 1.00 81.12 454 THR A O 1
ATOM 3722 N N . PRO A 1 455 ? -2.453 -20.535 10.849 1.00 86.19 455 PRO A N 1
ATOM 3723 C CA . PRO A 1 455 ? -1.888 -20.002 12.085 1.00 86.19 455 PRO A CA 1
ATOM 3724 C C . PRO A 1 455 ? -2.975 -19.450 13.020 1.00 86.19 455 PRO A C 1
ATOM 3726 O O . PRO A 1 455 ? -3.964 -18.872 12.579 1.00 86.19 455 PRO A O 1
ATOM 3729 N N . ASN A 1 456 ? -2.761 -19.556 14.335 1.00 88.69 456 ASN A N 1
ATOM 3730 C CA . ASN A 1 456 ? -3.536 -18.820 15.336 1.00 88.69 456 ASN A CA 1
ATOM 3731 C C . ASN A 1 456 ? -2.581 -18.141 16.336 1.00 88.69 456 ASN A C 1
ATOM 3733 O O . ASN A 1 456 ? -1.806 -18.855 16.982 1.00 88.69 456 ASN A O 1
ATOM 3737 N N . PRO A 1 457 ? -2.610 -16.805 16.503 1.00 88.50 457 PRO A N 1
ATOM 3738 C CA . PRO A 1 457 ? -3.506 -15.838 15.858 1.00 88.50 457 PRO A CA 1
ATOM 3739 C C . PRO A 1 457 ? -3.212 -15.631 14.361 1.00 88.50 457 PRO A C 1
ATOM 3741 O O . PRO A 1 457 ? -2.056 -15.665 13.935 1.00 88.50 457 PRO A O 1
ATOM 3744 N N . SER A 1 458 ? -4.268 -15.388 13.586 1.00 90.25 458 SER A N 1
ATOM 3745 C CA . SER A 1 458 ? -4.221 -14.997 12.174 1.00 90.25 458 SER A CA 1
ATOM 3746 C C . SER A 1 458 ? -4.436 -13.483 12.011 1.00 90.25 458 SER A C 1
ATOM 3748 O O . SER A 1 458 ? -4.206 -12.713 12.951 1.00 90.25 458 SER A O 1
ATOM 3750 N N . LYS A 1 459 ? -4.818 -13.017 10.815 1.00 88.75 459 LYS A N 1
ATOM 3751 C CA . LYS A 1 459 ? -5.103 -11.613 10.524 1.00 88.75 459 LYS A CA 1
ATOM 3752 C C . LYS A 1 459 ? -6.406 -11.424 9.756 1.00 88.75 459 LYS A C 1
ATOM 3754 O O . LYS A 1 459 ? -6.645 -12.106 8.775 1.00 88.75 459 LYS A O 1
ATOM 3759 N N . ILE A 1 460 ? -7.173 -10.403 10.138 1.00 87.69 460 ILE A N 1
ATOM 3760 C CA . ILE A 1 460 ? -8.335 -9.908 9.388 1.00 87.69 460 ILE A CA 1
ATOM 3761 C C . ILE A 1 460 ? -8.040 -8.484 8.934 1.00 87.69 460 ILE A C 1
ATOM 3763 O O . ILE A 1 460 ? -7.902 -7.591 9.770 1.00 87.69 460 ILE A O 1
ATOM 3767 N N . LEU A 1 461 ? -7.932 -8.262 7.619 1.00 83.62 461 LEU A N 1
ATOM 3768 C CA . LEU A 1 461 ? -7.784 -6.928 7.009 1.00 83.62 461 LEU A CA 1
ATOM 3769 C C . LEU A 1 461 ? -6.694 -6.044 7.655 1.00 83.62 461 LEU A C 1
ATOM 3771 O O . LEU A 1 461 ? -6.814 -4.823 7.699 1.00 83.62 461 LEU A O 1
ATOM 3775 N N . GLY A 1 462 ? -5.625 -6.662 8.169 1.00 84.44 462 GLY A N 1
ATOM 3776 C CA . GLY A 1 462 ? -4.507 -5.984 8.838 1.00 84.44 462 GLY A CA 1
ATOM 3777 C C . GLY A 1 462 ? -4.511 -6.040 10.372 1.00 84.44 462 GLY A C 1
ATOM 3778 O O . GLY A 1 462 ? -3.473 -5.764 10.972 1.00 84.44 462 GLY A O 1
ATOM 3779 N N . HIS A 1 463 ? -5.608 -6.456 11.007 1.00 87.88 463 HIS A N 1
ATOM 3780 C CA . HIS A 1 463 ? -5.707 -6.664 12.458 1.00 87.88 463 HIS A CA 1
ATOM 3781 C C . HIS A 1 463 ? -5.308 -8.081 12.848 1.00 87.88 463 HIS A C 1
ATOM 3783 O O . HIS A 1 463 ? -5.586 -9.008 12.096 1.00 87.88 463 HIS A O 1
ATOM 3789 N N . GLY A 1 464 ? -4.694 -8.268 14.019 1.00 91.62 464 GLY A N 1
ATOM 3790 C CA . GLY A 1 464 ? -4.499 -9.611 14.570 1.00 91.62 464 GLY A CA 1
ATOM 3791 C C . GLY A 1 464 ? -5.847 -10.213 14.963 1.00 91.62 464 GLY A C 1
ATOM 3792 O O . GLY A 1 464 ? -6.685 -9.504 15.513 1.00 91.62 464 GLY A O 1
ATOM 3793 N N . TRP A 1 465 ? -6.069 -11.491 14.682 1.00 94.12 465 TRP A N 1
ATOM 3794 C CA . TRP A 1 465 ? -7.307 -12.186 15.022 1.00 94.12 465 TRP A CA 1
ATOM 3795 C C . TRP A 1 465 ? -7.000 -13.536 15.658 1.00 94.12 465 TRP A C 1
ATOM 3797 O O . TRP A 1 465 ? -6.426 -14.418 15.024 1.00 94.12 465 TRP A O 1
ATOM 3807 N N . ASP A 1 466 ? -7.364 -13.690 16.928 1.00 94.38 466 ASP A N 1
ATOM 3808 C CA . ASP A 1 466 ? -7.352 -14.993 17.586 1.00 94.38 466 ASP A CA 1
ATOM 3809 C C . ASP A 1 466 ? -8.659 -15.712 17.260 1.00 94.38 466 ASP A C 1
ATOM 3811 O O . ASP A 1 466 ? -9.716 -15.289 17.722 1.00 94.38 466 ASP A O 1
ATOM 3815 N N . LYS A 1 467 ? -8.586 -16.780 16.467 1.00 92.69 467 LYS A N 1
ATOM 3816 C CA . LYS A 1 467 ? -9.736 -17.547 15.968 1.00 92.69 467 LYS A CA 1
ATOM 3817 C C . LYS A 1 467 ? -10.445 -18.315 17.079 1.00 92.69 467 LYS A C 1
ATOM 3819 O O . LYS A 1 467 ? -11.663 -18.449 17.056 1.00 92.69 467 LYS A O 1
ATOM 3824 N N . ARG A 1 468 ? -9.685 -18.784 18.076 1.00 90.38 468 ARG A N 1
ATOM 3825 C CA . ARG A 1 468 ? -10.198 -19.605 19.186 1.00 90.38 468 ARG A CA 1
ATOM 3826 C C . ARG A 1 468 ? -10.917 -18.746 20.215 1.00 90.38 468 ARG A C 1
ATOM 3828 O O . ARG A 1 468 ? -12.025 -19.056 20.639 1.00 90.38 468 ARG A O 1
ATOM 3835 N N . GLU A 1 469 ? -10.291 -17.634 20.589 1.00 91.38 469 GLU A N 1
ATOM 3836 C CA . GLU A 1 469 ? -10.896 -16.669 21.511 1.00 91.38 469 GLU A CA 1
ATOM 3837 C C . GLU A 1 469 ? -11.838 -15.685 20.803 1.00 91.38 469 GLU A C 1
ATOM 3839 O O . GLU A 1 469 ? -12.563 -14.939 21.459 1.00 91.38 469 GLU A O 1
ATOM 3844 N N . ASP A 1 470 ? -11.859 -15.686 19.475 1.00 92.69 470 ASP A N 1
ATOM 3845 C CA . ASP A 1 470 ? -12.580 -14.747 18.619 1.00 92.69 470 ASP A CA 1
ATOM 3846 C C . ASP A 1 470 ? -12.362 -13.272 19.013 1.00 92.69 470 ASP A C 1
ATOM 3848 O O . ASP A 1 470 ? -13.298 -12.497 19.249 1.00 92.69 470 ASP A O 1
ATOM 3852 N N . THR A 1 471 ? -11.089 -12.884 19.135 1.00 94.25 471 THR A N 1
ATOM 3853 C CA . THR A 1 471 ? -10.686 -11.522 19.526 1.00 94.25 471 THR A CA 1
ATOM 3854 C C . THR A 1 471 ? -9.863 -10.841 18.443 1.00 94.25 471 THR A C 1
ATOM 3856 O O . THR A 1 471 ? -8.975 -11.451 17.851 1.00 94.25 471 THR A O 1
ATOM 3859 N N . LEU A 1 472 ? -10.148 -9.562 18.200 1.00 93.88 472 LEU A N 1
ATOM 3860 C CA . LEU A 1 472 ? -9.346 -8.682 17.356 1.00 93.88 472 LEU A CA 1
ATOM 3861 C C . LEU A 1 472 ? -8.317 -7.942 18.208 1.00 93.88 472 LEU A C 1
ATOM 3863 O O . LEU A 1 472 ? -8.650 -7.393 19.258 1.00 93.88 472 LEU A O 1
ATOM 3867 N N . GLU A 1 473 ? -7.082 -7.875 17.725 1.00 94.19 473 GLU A N 1
ATOM 3868 C CA . GLU A 1 473 ? -5.989 -7.120 18.323 1.00 94.19 473 GLU A CA 1
ATOM 3869 C C . GLU A 1 473 ? -5.579 -5.958 17.413 1.00 94.19 473 GLU A C 1
ATOM 3871 O O . GLU A 1 473 ? -5.167 -6.145 16.263 1.00 94.19 473 GLU A O 1
ATOM 3876 N N . VAL A 1 474 ? -5.655 -4.741 17.954 1.00 91.62 474 VAL A N 1
ATOM 3877 C CA . VAL A 1 474 ? -5.055 -3.554 17.343 1.00 91.62 474 VAL A CA 1
ATOM 3878 C C . VAL A 1 474 ? -3.627 -3.438 17.859 1.00 91.62 474 VAL A C 1
ATOM 3880 O O . VAL A 1 474 ? -3.394 -3.130 19.031 1.00 91.62 474 VAL A O 1
ATOM 3883 N N . THR A 1 475 ? -2.665 -3.730 16.984 1.00 90.19 475 THR A N 1
ATOM 3884 C CA . THR A 1 475 ? -1.240 -3.659 17.309 1.00 90.19 475 THR A CA 1
ATOM 3885 C C . THR A 1 475 ? -0.753 -2.219 17.253 1.00 90.19 475 THR A C 1
ATOM 3887 O O . THR A 1 475 ? -0.926 -1.535 16.244 1.00 90.19 475 THR A O 1
ATOM 3890 N N . VAL A 1 476 ? -0.082 -1.779 18.315 1.00 90.94 476 VAL A N 1
ATOM 3891 C CA . VAL A 1 476 ? 0.582 -0.479 18.348 1.00 90.94 476 VAL A CA 1
ATOM 3892 C C . VAL A 1 476 ? 2.090 -0.697 18.225 1.00 90.94 476 VAL A C 1
ATOM 3894 O O . VAL A 1 476 ? 2.677 -1.338 19.097 1.00 90.94 476 VAL A O 1
ATOM 3897 N N . PRO A 1 477 ? 2.743 -0.203 17.157 1.00 90.44 477 PRO A N 1
ATOM 3898 C CA . PRO A 1 477 ? 4.188 -0.309 17.036 1.00 90.44 477 PRO A CA 1
ATOM 3899 C C . PRO A 1 477 ? 4.872 0.490 18.145 1.00 90.44 477 PRO A C 1
ATOM 3901 O O . PRO A 1 477 ? 4.391 1.543 18.557 1.00 90.44 477 PRO A O 1
ATOM 3904 N N . GLU A 1 478 ? 6.027 0.021 18.609 1.00 90.38 478 GLU A N 1
ATOM 3905 C CA . GLU A 1 478 ? 6.833 0.783 19.560 1.00 90.38 478 GLU A CA 1
ATOM 3906 C C . GLU A 1 478 ? 7.534 1.958 18.865 1.00 90.38 478 GLU A C 1
ATOM 3908 O O . GLU A 1 478 ? 7.982 1.857 17.717 1.00 90.38 478 GLU A O 1
ATOM 3913 N N . PHE A 1 479 ? 7.666 3.081 19.573 1.00 92.19 479 PHE A N 1
ATOM 3914 C CA . PHE A 1 479 ? 8.531 4.184 19.160 1.00 92.19 479 PHE A CA 1
ATOM 3915 C C . PHE A 1 479 ? 9.855 4.101 19.940 1.00 92.19 479 PHE A C 1
ATOM 3917 O O . PHE A 1 479 ? 9.863 4.376 21.143 1.00 92.19 479 PHE A O 1
ATOM 3924 N N . PRO A 1 480 ? 10.982 3.726 19.302 1.00 91.19 480 PRO A N 1
ATOM 3925 C CA . PRO A 1 480 ? 12.248 3.570 20.009 1.00 91.19 480 PRO A CA 1
ATOM 3926 C C . PRO A 1 480 ? 12.716 4.887 20.632 1.00 91.19 480 PRO A C 1
ATOM 3928 O O . PRO A 1 480 ? 12.741 5.916 19.961 1.00 91.19 480 PRO A O 1
ATOM 3931 N N . GLN A 1 481 ? 13.173 4.845 21.886 1.00 87.94 481 GLN A N 1
ATOM 3932 C CA . GLN A 1 481 ? 13.689 6.027 22.600 1.00 87.94 481 GLN A CA 1
ATOM 3933 C C . GLN A 1 481 ? 14.938 6.635 21.937 1.00 87.94 481 GLN A C 1
ATOM 3935 O O . GLN A 1 481 ? 15.222 7.817 22.102 1.00 87.94 481 GLN A O 1
ATOM 3940 N N . SER A 1 482 ? 15.681 5.834 21.167 1.00 89.88 482 SER A N 1
ATOM 3941 C CA . SER A 1 482 ? 16.842 6.278 20.389 1.00 89.88 482 SER A CA 1
ATOM 3942 C C . SER A 1 482 ? 16.475 6.989 19.084 1.00 89.88 482 SER A C 1
ATOM 3944 O O . SER A 1 482 ? 17.345 7.593 18.458 1.00 89.88 482 SER A O 1
ATOM 3946 N N . LYS A 1 483 ? 15.217 6.899 18.635 1.00 91.00 483 LYS A N 1
ATOM 3947 C CA . LYS A 1 483 ? 14.777 7.492 17.372 1.00 91.00 483 LYS A CA 1
ATOM 3948 C C . LYS A 1 483 ? 14.578 9.004 17.562 1.00 91.00 483 LYS A C 1
ATOM 3950 O O . LYS A 1 483 ? 13.922 9.392 18.531 1.00 91.00 483 LYS A O 1
ATOM 3955 N N . PRO A 1 484 ? 15.105 9.856 16.660 1.00 92.88 484 PRO A N 1
ATOM 3956 C CA . PRO A 1 484 ? 14.884 11.296 16.749 1.00 92.88 484 PRO A CA 1
ATOM 3957 C C . PRO A 1 484 ? 13.392 11.599 16.623 1.00 92.88 484 PRO A C 1
ATOM 3959 O O . PRO A 1 484 ? 12.687 10.946 15.849 1.00 92.88 484 PRO A O 1
ATOM 3962 N N . VAL A 1 485 ? 12.919 12.581 17.388 1.00 95.38 485 VAL A N 1
ATOM 3963 C CA . VAL A 1 485 ? 11.525 13.032 17.330 1.00 95.38 485 VAL A CA 1
ATOM 3964 C C . VAL A 1 485 ? 11.460 14.225 16.389 1.00 95.38 485 VAL A C 1
ATOM 3966 O O . VAL A 1 485 ? 11.780 15.344 16.769 1.00 95.38 485 VAL A O 1
ATOM 3969 N N . THR A 1 486 ? 11.064 13.971 15.148 1.00 94.25 486 THR A N 1
ATOM 3970 C CA . THR A 1 486 ? 10.859 14.986 14.108 1.00 94.25 486 THR A CA 1
ATOM 3971 C C . THR A 1 486 ? 9.415 14.943 13.611 1.00 94.25 486 THR A C 1
ATOM 3973 O O . THR A 1 486 ? 8.711 13.942 13.808 1.00 94.25 486 THR A O 1
ATOM 3976 N N . LYS A 1 487 ? 8.971 15.987 12.896 1.00 91.75 487 LYS A N 1
ATOM 3977 C CA . LYS A 1 487 ? 7.667 16.004 12.199 1.00 91.75 487 LYS A CA 1
ATOM 3978 C C . LYS A 1 487 ? 7.441 14.725 11.392 1.00 91.75 487 LYS A C 1
ATOM 3980 O O . LYS A 1 487 ? 6.418 14.061 11.561 1.00 91.75 487 LYS A O 1
ATOM 3985 N N . LYS A 1 488 ? 8.439 14.331 10.593 1.00 89.62 488 LYS A N 1
ATOM 3986 C CA . LYS A 1 488 ? 8.411 13.116 9.768 1.00 89.62 488 LYS A CA 1
ATOM 3987 C C . LYS A 1 488 ? 8.206 11.849 10.584 1.00 89.62 488 LYS A C 1
ATOM 3989 O O . LYS A 1 488 ? 7.360 11.021 10.251 1.00 89.62 488 LYS A O 1
ATOM 3994 N N . THR A 1 489 ? 9.008 11.657 11.631 1.00 93.44 489 THR A N 1
ATOM 3995 C CA . THR A 1 489 ? 8.972 10.409 12.404 1.00 93.44 489 THR A CA 1
ATOM 3996 C C . THR A 1 489 ? 7.693 10.278 13.215 1.00 93.44 489 THR A C 1
ATOM 3998 O O . THR A 1 489 ? 7.197 9.165 13.371 1.00 93.44 489 THR A O 1
ATOM 4001 N N . VAL A 1 490 ? 7.168 11.401 13.715 1.00 93.69 490 VAL A N 1
ATOM 4002 C CA . VAL A 1 490 ? 5.908 11.467 14.459 1.00 93.69 490 VAL A CA 1
ATOM 4003 C C . VAL A 1 490 ? 4.735 11.148 13.541 1.00 93.69 490 VAL A C 1
ATOM 4005 O O . VAL A 1 490 ? 3.967 10.234 13.840 1.00 93.69 490 VAL A O 1
ATOM 4008 N N . LEU A 1 491 ? 4.642 11.825 12.390 1.00 91.06 491 LEU A N 1
ATOM 4009 C CA . LEU A 1 491 ? 3.600 11.567 11.397 1.00 91.06 491 LEU A CA 1
ATOM 4010 C C . LEU A 1 491 ? 3.628 10.109 10.927 1.00 91.06 491 LEU A C 1
ATOM 4012 O O . LEU A 1 491 ? 2.603 9.431 10.926 1.00 91.06 491 LEU A O 1
ATOM 4016 N N . SER A 1 492 ? 4.820 9.604 10.594 1.00 90.12 492 SER A N 1
ATOM 4017 C CA . SER A 1 492 ? 5.012 8.216 10.172 1.00 90.12 492 SER A CA 1
ATOM 4018 C C . SER A 1 492 ? 4.574 7.213 11.240 1.00 90.12 492 SER A C 1
ATOM 4020 O O . SER A 1 492 ? 4.049 6.159 10.892 1.00 90.12 492 SER A O 1
ATOM 4022 N N . HIS A 1 493 ? 4.790 7.512 12.523 1.00 92.50 493 HIS A N 1
ATOM 4023 C CA . HIS A 1 493 ? 4.379 6.637 13.615 1.00 92.50 493 HIS A CA 1
ATOM 4024 C C . HIS A 1 493 ? 2.863 6.667 13.835 1.00 92.50 493 HIS A C 1
ATOM 4026 O O . HIS A 1 493 ? 2.252 5.608 13.945 1.00 92.50 493 HIS A O 1
ATOM 4032 N N . LEU A 1 494 ? 2.239 7.849 13.816 1.00 91.44 494 LEU A N 1
ATOM 4033 C CA . LEU A 1 494 ? 0.777 7.967 13.868 1.00 91.44 494 LEU A CA 1
ATOM 4034 C C . LEU A 1 494 ? 0.118 7.204 12.713 1.00 91.44 494 LEU A C 1
ATOM 4036 O O . LEU A 1 494 ? -0.797 6.426 12.949 1.00 91.44 494 LEU A O 1
ATOM 4040 N N . GLY A 1 495 ? 0.628 7.366 11.488 1.00 87.75 495 GLY A N 1
ATOM 4041 C CA . GLY A 1 495 ? 0.115 6.675 10.301 1.00 87.75 495 GLY A CA 1
ATOM 4042 C C . GLY A 1 495 ? 0.366 5.163 10.289 1.00 87.75 495 GLY A C 1
ATOM 4043 O O . GLY A 1 495 ? -0.300 4.439 9.558 1.00 87.75 495 GLY A O 1
ATOM 4044 N N . SER A 1 496 ? 1.309 4.668 11.098 1.00 89.25 496 SER A N 1
ATOM 4045 C CA . SER A 1 496 ? 1.567 3.227 11.234 1.00 89.25 496 SER A CA 1
ATOM 4046 C C . SER A 1 496 ? 0.587 2.503 12.158 1.00 89.25 496 SER A C 1
ATOM 4048 O O . SER A 1 496 ? 0.521 1.275 12.116 1.00 89.25 496 SER A O 1
ATOM 4050 N N . ILE A 1 497 ? -0.165 3.238 12.986 1.00 90.38 497 ILE A N 1
ATOM 4051 C CA . ILE A 1 497 ? -1.201 2.662 13.844 1.00 90.38 497 ILE A CA 1
ATOM 4052 C C . ILE A 1 497 ? -2.458 2.504 12.995 1.00 90.38 497 ILE A C 1
ATOM 4054 O O . ILE A 1 497 ? -3.177 3.465 12.729 1.00 90.38 497 ILE A O 1
ATOM 4058 N N . TYR A 1 498 ? -2.703 1.279 12.546 1.00 88.62 498 TYR A N 1
ATOM 4059 C CA . TYR A 1 498 ? -3.835 0.962 11.689 1.00 88.62 498 TYR A CA 1
ATOM 4060 C C . TYR A 1 498 ? -5.085 0.666 12.529 1.00 88.62 498 TYR A C 1
ATOM 4062 O O . TYR A 1 498 ? -5.188 -0.389 13.155 1.00 88.62 498 TYR A O 1
ATOM 4070 N N . ASP A 1 499 ? -6.018 1.620 12.563 1.00 89.88 499 ASP A N 1
ATOM 4071 C CA . ASP A 1 499 ? -7.245 1.560 13.370 1.00 89.88 499 ASP A CA 1
ATOM 4072 C C . ASP A 1 499 ? -8.487 2.071 12.599 1.00 89.88 499 ASP A C 1
ATOM 4074 O O . ASP A 1 499 ? -9.068 3.101 12.948 1.00 89.88 499 ASP A O 1
ATOM 4078 N N . PRO A 1 500 ? -8.908 1.384 11.522 1.00 86.81 500 PRO A N 1
ATOM 4079 C CA . PRO A 1 500 ? -10.056 1.775 10.695 1.00 86.81 500 PRO A CA 1
ATOM 4080 C C . PRO A 1 500 ? -11.386 1.886 11.460 1.00 86.81 500 PRO A C 1
ATOM 4082 O O . PRO A 1 500 ? -12.211 2.731 11.120 1.00 86.81 500 PRO A O 1
ATOM 4085 N N . MET A 1 501 ? -11.610 1.072 12.497 1.00 89.12 501 MET A N 1
ATOM 4086 C CA . MET A 1 501 ? -12.828 1.136 13.326 1.00 89.12 501 MET A CA 1
ATOM 4087 C C . MET A 1 501 ? -12.749 2.188 14.439 1.00 89.12 501 MET A C 1
ATOM 4089 O O . MET A 1 501 ? -13.744 2.447 15.122 1.00 89.12 501 MET A O 1
ATOM 4093 N N . GLY A 1 502 ? -11.563 2.759 14.651 1.00 91.31 502 GLY A N 1
ATOM 4094 C CA . GLY A 1 502 ? -11.306 3.763 15.664 1.00 91.31 502 GLY A CA 1
ATOM 4095 C C . GLY A 1 502 ? -11.391 3.242 17.098 1.00 91.31 502 GLY A C 1
ATOM 4096 O O . GLY A 1 502 ? -11.835 3.985 17.968 1.00 91.31 502 GLY A O 1
ATOM 4097 N N . ILE A 1 503 ? -10.987 2.003 17.380 1.00 91.31 503 ILE A N 1
ATOM 4098 C CA . ILE A 1 503 ? -10.941 1.440 18.743 1.00 91.31 503 ILE A CA 1
ATOM 4099 C C . ILE A 1 503 ? -10.013 2.263 19.656 1.00 91.31 503 ILE A C 1
ATOM 4101 O O . ILE A 1 503 ? -10.312 2.467 20.832 1.00 91.31 503 ILE A O 1
ATOM 4105 N N . LEU A 1 504 ? -8.903 2.768 19.115 1.00 91.50 504 LEU A N 1
ATOM 4106 C CA . LEU A 1 504 ? -7.891 3.567 19.807 1.00 91.50 504 LEU A CA 1
ATOM 4107 C C . LEU A 1 504 ? -8.098 5.080 19.645 1.00 91.50 504 LEU A C 1
ATOM 4109 O O . LEU A 1 504 ? -7.269 5.854 20.138 1.00 91.50 504 LEU A O 1
ATOM 4113 N N . SER A 1 505 ? -9.179 5.528 18.991 1.00 88.31 505 SER A N 1
ATOM 4114 C CA . SER A 1 505 ? -9.428 6.955 18.709 1.00 88.31 505 SER A CA 1
ATOM 4115 C C . SER A 1 505 ? -9.203 7.881 19.913 1.00 88.31 505 SER A C 1
ATOM 4117 O O . SER A 1 505 ? -8.510 8.888 19.740 1.00 88.31 505 SER A O 1
ATOM 4119 N N . PRO A 1 506 ? -9.682 7.569 21.140 1.00 81.25 506 PRO A N 1
ATOM 4120 C CA . PRO A 1 506 ? -9.478 8.453 22.291 1.00 81.25 506 PRO A CA 1
ATOM 4121 C C . PRO A 1 506 ? -7.998 8.713 22.595 1.00 81.25 506 PRO A C 1
ATOM 4123 O O . PRO A 1 506 ? -7.605 9.839 22.894 1.00 81.25 506 PRO A O 1
ATOM 4126 N N . THR A 1 507 ? -7.152 7.688 22.477 1.00 87.62 507 THR A N 1
ATOM 4127 C CA . THR A 1 507 ? -5.712 7.803 22.741 1.00 87.62 507 THR A CA 1
ATOM 4128 C C . THR A 1 507 ? -4.962 8.405 21.551 1.00 87.62 507 THR A C 1
ATOM 4130 O O . THR A 1 507 ? -4.002 9.159 21.742 1.00 87.62 507 THR A O 1
ATOM 4133 N N . LEU A 1 508 ? -5.410 8.128 20.321 1.00 90.25 508 LEU A N 1
ATOM 4134 C CA . LEU A 1 508 ? -4.839 8.693 19.095 1.00 90.25 508 LEU A CA 1
ATOM 4135 C C . LEU A 1 508 ? -5.086 10.200 18.968 1.00 90.25 508 LEU A C 1
ATOM 4137 O O . LEU A 1 508 ? -4.223 10.910 18.449 1.00 90.25 508 LEU A O 1
ATOM 4141 N N . ALA A 1 509 ? -6.205 10.712 19.488 1.00 89.88 509 ALA A N 1
ATOM 4142 C CA . ALA A 1 509 ? -6.481 12.147 19.526 1.00 89.88 509 ALA A CA 1
ATOM 4143 C C . ALA A 1 509 ? -5.365 12.929 20.246 1.00 89.88 509 ALA A C 1
ATOM 4145 O O . ALA A 1 509 ? -4.930 13.977 19.769 1.00 89.88 509 ALA A O 1
ATOM 4146 N N . THR A 1 510 ? -4.828 12.394 21.348 1.00 91.38 510 THR A N 1
ATOM 4147 C CA . THR A 1 510 ? -3.697 13.011 22.056 1.00 91.38 510 THR A CA 1
ATOM 4148 C C . THR A 1 510 ? -2.432 13.044 21.195 1.00 91.38 510 THR A C 1
ATOM 4150 O O . THR A 1 510 ? -1.783 14.084 21.111 1.00 91.38 510 THR A O 1
ATOM 4153 N N . GLY A 1 511 ? -2.095 11.947 20.510 1.00 92.69 511 GLY A N 1
ATOM 4154 C CA . GLY A 1 511 ? -0.919 11.888 19.633 1.00 92.69 511 GLY A CA 1
ATOM 4155 C C . GLY A 1 511 ? -1.014 12.861 18.456 1.00 92.69 511 GLY A C 1
ATOM 4156 O O . GLY A 1 511 ? -0.070 13.595 18.168 1.00 92.69 511 GLY A O 1
ATOM 4157 N N . LYS A 1 512 ? -2.191 12.939 17.827 1.00 90.75 512 LYS A N 1
ATOM 4158 C CA . LYS A 1 512 ? -2.487 13.898 16.751 1.00 90.75 512 LYS A CA 1
ATOM 4159 C C . LYS A 1 512 ? -2.433 15.350 17.236 1.00 90.75 512 LYS A C 1
ATOM 4161 O O . LYS A 1 512 ? -1.999 16.228 16.493 1.00 90.75 512 LYS A O 1
ATOM 4166 N N . HIS A 1 513 ? -2.835 15.617 18.479 1.00 90.75 513 HIS A N 1
ATOM 4167 C CA . HIS A 1 513 ? -2.672 16.939 19.074 1.00 90.75 513 HIS A CA 1
ATOM 4168 C C . HIS A 1 513 ? -1.200 17.306 19.276 1.00 90.75 513 HIS A C 1
ATOM 4170 O O . HIS A 1 513 ? -0.805 18.396 18.874 1.00 90.75 513 HIS A O 1
ATOM 4176 N N . ILE A 1 514 ? -0.381 16.395 19.814 1.00 93.25 514 ILE A N 1
ATOM 4177 C CA . ILE A 1 514 ? 1.068 16.619 19.947 1.00 93.25 514 ILE A CA 1
ATOM 4178 C C . ILE A 1 514 ? 1.682 16.901 18.571 1.00 93.25 514 ILE A C 1
ATOM 4180 O O . ILE A 1 514 ? 2.458 17.839 18.422 1.00 93.25 514 ILE A O 1
ATOM 4184 N N . TYR A 1 515 ? 1.295 16.147 17.537 1.00 92.50 515 TYR A N 1
ATOM 4185 C CA . TYR A 1 515 ? 1.755 16.409 16.173 1.00 92.50 515 TYR A CA 1
ATOM 4186 C C . TYR A 1 515 ? 1.374 17.811 15.678 1.00 92.50 515 TYR A C 1
ATOM 4188 O O . TYR A 1 515 ? 2.196 18.490 15.066 1.00 92.50 515 TYR A O 1
ATOM 4196 N N . ARG A 1 516 ? 0.167 18.292 15.993 1.00 88.44 516 ARG A N 1
ATOM 4197 C CA . ARG A 1 516 ? -0.220 19.675 15.695 1.00 88.44 516 ARG A CA 1
ATOM 4198 C C . ARG A 1 516 ? 0.677 20.688 16.414 1.00 88.44 516 ARG A C 1
ATOM 4200 O O . ARG A 1 516 ? 1.110 21.631 15.761 1.00 88.44 516 ARG A O 1
ATOM 4207 N N . GLU A 1 517 ? 0.967 20.500 17.704 1.00 90.88 517 GLU A N 1
ATOM 4208 C CA . GLU A 1 517 ? 1.894 21.378 18.441 1.00 90.88 517 GLU A CA 1
ATOM 4209 C C . GLU A 1 517 ? 3.277 21.400 17.762 1.00 90.88 517 GLU A C 1
ATOM 4211 O O . GLU A 1 517 ? 3.854 22.462 17.550 1.00 90.88 517 GLU A O 1
ATOM 4216 N N . ILE A 1 518 ? 3.767 20.240 17.314 1.00 91.75 518 ILE A N 1
ATOM 4217 C CA . ILE A 1 518 ? 5.032 20.122 16.576 1.00 91.75 518 ILE A CA 1
ATOM 4218 C C . ILE A 1 518 ? 4.986 20.896 15.245 1.00 91.75 518 ILE A C 1
ATOM 4220 O O . ILE A 1 518 ? 5.954 21.559 14.866 1.00 91.75 518 ILE A O 1
ATOM 4224 N N . CYS A 1 519 ? 3.873 20.838 14.508 1.00 87.88 519 CYS A N 1
ATOM 4225 C CA . CYS A 1 519 ? 3.700 21.617 13.279 1.00 87.88 519 CYS A CA 1
ATOM 4226 C C . CYS A 1 519 ? 3.828 23.131 13.527 1.00 87.88 519 CYS A C 1
ATOM 4228 O O . CYS A 1 519 ? 4.323 23.846 12.652 1.00 87.88 519 CYS A O 1
ATOM 4230 N N . GLU A 1 520 ? 3.442 23.608 14.713 1.00 87.56 520 GLU A N 1
ATOM 4231 C CA . GLU A 1 520 ? 3.479 25.022 15.104 1.00 87.56 520 GLU A CA 1
ATOM 4232 C C . GLU A 1 520 ? 4.887 25.542 15.427 1.00 87.56 520 GLU A C 1
ATOM 4234 O O . GLU A 1 520 ? 5.118 26.744 15.293 1.00 87.56 520 GLU A O 1
ATOM 4239 N N . GLU A 1 521 ? 5.849 24.671 15.755 1.00 85.06 521 GLU A N 1
ATOM 4240 C CA . GLU A 1 521 ? 7.230 25.070 16.090 1.00 85.06 521 GLU A CA 1
ATOM 4241 C C . GLU A 1 521 ? 8.028 25.645 14.908 1.00 85.06 521 GLU A C 1
ATOM 4243 O O . GLU A 1 521 ? 9.160 26.084 15.088 1.00 85.06 521 GLU A O 1
ATOM 4248 N N . LYS A 1 522 ? 7.471 25.664 13.687 1.00 79.19 522 LYS A N 1
ATOM 4249 C CA . LYS A 1 522 ? 8.151 26.093 12.442 1.00 79.19 522 LYS A CA 1
ATOM 4250 C C . LYS A 1 522 ? 9.488 25.379 12.148 1.00 79.19 522 LYS A C 1
ATOM 4252 O O . LYS A 1 522 ? 10.181 25.784 11.223 1.00 79.19 522 LYS A O 1
ATOM 4257 N N . ALA A 1 523 ? 9.809 24.301 12.866 1.00 81.31 523 ALA A N 1
ATOM 4258 C CA . ALA A 1 523 ? 10.946 23.425 12.583 1.00 81.31 523 ALA A CA 1
ATOM 4259 C C . ALA A 1 523 ? 10.790 22.723 11.224 1.00 81.31 523 ALA A C 1
ATOM 4261 O O . ALA A 1 523 ? 9.663 22.481 10.770 1.00 81.31 523 ALA A O 1
ATOM 4262 N N . SER A 1 524 ? 11.902 22.369 10.584 1.00 85.62 524 SER A N 1
ATOM 4263 C CA . SER A 1 524 ? 11.877 21.592 9.336 1.00 85.62 524 SER A CA 1
ATOM 4264 C C . SER A 1 524 ? 11.481 20.119 9.567 1.00 85.62 524 SER A C 1
ATOM 4266 O O . SER A 1 524 ? 11.440 19.631 10.697 1.00 85.62 524 SER A O 1
ATOM 4268 N N . TRP A 1 525 ? 11.154 19.373 8.504 1.00 81.81 525 TRP A N 1
ATOM 4269 C CA . TRP A 1 525 ? 10.574 18.019 8.605 1.00 81.81 525 TRP A CA 1
ATOM 4270 C C . TRP A 1 525 ? 11.477 16.976 9.290 1.00 81.81 525 TRP A C 1
ATOM 4272 O O . TRP A 1 525 ? 11.001 16.049 9.963 1.00 81.81 525 TRP A O 1
ATOM 4282 N N . ASN A 1 526 ? 12.791 17.134 9.107 1.00 89.38 526 ASN A N 1
ATOM 4283 C CA . ASN A 1 526 ? 13.836 16.251 9.632 1.00 89.38 526 ASN A CA 1
ATOM 4284 C C . ASN A 1 526 ? 14.567 16.844 10.846 1.00 89.38 526 ASN A C 1
ATOM 4286 O O . ASN A 1 526 ? 15.455 16.195 11.394 1.00 89.38 526 ASN A O 1
ATOM 4290 N N . GLU A 1 527 ? 14.212 18.058 11.255 1.00 90.50 527 GLU A N 1
ATOM 4291 C CA . GLU A 1 527 ? 14.764 18.694 12.443 1.00 90.50 527 GLU A CA 1
ATOM 4292 C C . GLU A 1 527 ? 14.077 18.163 13.698 1.00 90.50 527 GLU A C 1
ATOM 4294 O O . GLU A 1 527 ? 12.886 17.832 13.704 1.00 90.50 527 GLU A O 1
ATOM 4299 N N . GLU A 1 528 ? 14.871 18.014 14.752 1.00 93.50 528 GLU A N 1
ATOM 4300 C CA . GLU A 1 528 ? 14.385 17.516 16.027 1.00 93.50 528 GLU A CA 1
ATOM 4301 C C . GLU A 1 528 ? 13.578 18.600 16.751 1.00 93.50 528 GLU A C 1
ATOM 4303 O O . GLU A 1 528 ? 13.958 19.769 16.766 1.00 93.50 528 GLU A O 1
ATOM 4308 N N . VAL A 1 529 ? 12.445 18.200 17.326 1.00 94.50 529 VAL A N 1
ATOM 4309 C CA . VAL A 1 529 ? 11.523 19.106 18.028 1.00 94.50 529 VAL A CA 1
ATOM 4310 C C . VAL A 1 529 ? 12.096 19.575 19.365 1.00 94.50 529 VAL A C 1
ATOM 4312 O O . VAL A 1 529 ? 13.068 19.006 19.874 1.00 94.50 529 VAL A O 1
ATOM 4315 N N . SER A 1 530 ? 11.460 20.578 19.975 1.00 95.19 530 SER A N 1
ATOM 4316 C CA . SER A 1 530 ? 11.862 21.059 21.300 1.00 95.19 530 SER A CA 1
ATOM 4317 C C . SER A 1 530 ? 11.917 19.938 22.358 1.00 95.19 530 SER A C 1
ATOM 4319 O O . SER A 1 530 ? 11.163 18.955 22.284 1.00 95.19 530 SER A O 1
ATOM 4321 N N . PRO A 1 531 ? 12.781 20.063 23.387 1.00 94.62 531 PRO A N 1
ATOM 4322 C CA . PRO A 1 531 ? 12.846 19.102 24.488 1.00 94.62 531 PRO A CA 1
ATOM 4323 C C . PRO A 1 531 ? 11.486 18.846 25.153 1.00 94.62 531 PRO A C 1
ATOM 4325 O O . PRO A 1 531 ? 11.190 17.714 25.543 1.00 94.62 531 PRO A O 1
ATOM 4328 N N . GLU A 1 532 ? 10.641 19.874 25.241 1.00 95.75 532 GLU A N 1
ATOM 4329 C CA . GLU A 1 532 ? 9.303 19.811 25.820 1.00 95.75 532 GLU A CA 1
ATOM 4330 C C . GLU A 1 532 ? 8.374 18.907 24.996 1.00 95.75 532 GLU A C 1
ATOM 4332 O O . GLU A 1 532 ? 7.753 17.990 25.546 1.00 95.75 532 GLU A O 1
ATOM 4337 N N . LEU A 1 533 ? 8.297 19.111 23.674 1.00 95.44 533 LEU A N 1
ATOM 4338 C CA . LEU A 1 533 ? 7.471 18.272 22.796 1.00 95.44 533 LEU A CA 1
ATOM 4339 C C . LEU A 1 533 ? 8.026 16.856 22.671 1.00 95.44 533 LEU A C 1
ATOM 4341 O O . LEU A 1 533 ? 7.255 15.894 22.675 1.00 95.44 533 LEU A O 1
ATOM 4345 N N . LYS A 1 534 ? 9.353 16.708 22.654 1.00 95.31 534 LYS A N 1
ATOM 4346 C CA . LYS A 1 534 ? 10.024 15.404 22.688 1.00 95.31 534 LYS A CA 1
ATOM 4347 C C . LYS A 1 534 ? 9.628 14.614 23.938 1.00 95.31 534 LYS A C 1
ATOM 4349 O O . LYS A 1 534 ? 9.264 13.442 23.838 1.00 95.31 534 LYS A O 1
ATOM 4354 N N . GLN A 1 535 ? 9.612 15.253 25.110 1.00 95.62 535 GLN A N 1
ATOM 4355 C CA . GLN A 1 535 ? 9.170 14.619 26.354 1.00 95.62 535 GLN A CA 1
ATOM 4356 C C . GLN A 1 535 ? 7.678 14.252 26.321 1.00 95.62 535 GLN A C 1
ATOM 4358 O O . GLN A 1 535 ? 7.323 13.134 26.706 1.00 95.62 535 GLN A O 1
ATOM 4363 N N . LYS A 1 536 ? 6.800 15.151 25.845 1.00 96.19 536 LYS A N 1
ATOM 4364 C CA . LYS A 1 536 ? 5.363 14.853 25.681 1.00 96.19 536 LYS A CA 1
ATOM 4365 C C . LYS A 1 536 ? 5.144 13.648 24.764 1.00 96.19 536 LYS A C 1
ATOM 4367 O O . LYS A 1 536 ? 4.367 12.757 25.106 1.00 96.19 536 LYS A O 1
ATOM 4372 N N . TRP A 1 537 ? 5.855 13.599 23.639 1.00 96.44 537 TRP A N 1
ATOM 4373 C CA . TRP A 1 537 ? 5.776 12.513 22.667 1.00 96.44 537 TRP A CA 1
ATOM 4374 C C . TRP A 1 537 ? 6.202 11.168 23.263 1.00 96.44 537 TRP A C 1
ATOM 4376 O O . TRP A 1 537 ? 5.470 10.183 23.150 1.00 96.44 537 TRP A O 1
ATOM 4386 N N . PHE A 1 538 ? 7.340 11.113 23.960 1.00 96.38 538 PHE A N 1
ATOM 4387 C CA . PHE A 1 538 ? 7.787 9.875 24.605 1.00 96.38 538 PHE A CA 1
ATOM 4388 C C . PHE A 1 538 ? 6.878 9.430 25.748 1.00 96.38 538 PHE A C 1
ATOM 4390 O O . PHE A 1 538 ? 6.643 8.235 25.918 1.00 96.38 538 PHE A O 1
ATOM 4397 N N . ARG A 1 539 ? 6.312 10.374 26.508 1.00 95.31 539 ARG A N 1
ATOM 4398 C CA . ARG A 1 539 ? 5.313 10.056 27.532 1.00 95.31 539 ARG A CA 1
ATOM 4399 C C . ARG A 1 539 ? 4.060 9.439 26.911 1.00 95.31 539 ARG A C 1
ATOM 4401 O O . ARG A 1 539 ? 3.559 8.447 27.432 1.00 95.31 539 ARG A O 1
ATOM 4408 N N . TRP A 1 540 ? 3.564 10.012 25.813 1.00 95.19 540 TRP A N 1
ATOM 4409 C CA . TRP A 1 540 ? 2.381 9.505 25.118 1.00 95.19 540 TRP A CA 1
ATOM 4410 C C . TRP A 1 540 ? 2.635 8.155 24.435 1.00 95.19 540 TRP A C 1
ATOM 4412 O O . TRP A 1 540 ? 1.819 7.254 24.575 1.00 95.19 540 TRP A O 1
ATOM 4422 N N . THR A 1 541 ? 3.766 7.962 23.757 1.00 95.00 541 THR A N 1
ATOM 4423 C CA . THR A 1 541 ? 4.098 6.661 23.143 1.00 95.00 541 THR A CA 1
ATOM 4424 C C . THR A 1 541 ? 4.338 5.577 24.199 1.00 95.00 541 THR A C 1
ATOM 4426 O O . THR A 1 541 ? 3.877 4.451 24.041 1.00 95.00 541 THR A O 1
ATOM 4429 N N . GLY A 1 542 ? 4.970 5.917 25.328 1.00 91.62 542 GLY A N 1
ATOM 4430 C CA . GLY A 1 542 ? 5.260 4.980 26.418 1.00 91.62 542 GLY A CA 1
ATOM 4431 C C . GLY A 1 542 ? 4.034 4.427 27.157 1.00 91.62 542 GLY A C 1
ATOM 4432 O O . GLY A 1 542 ? 4.151 3.402 27.834 1.00 91.62 542 GLY A O 1
ATOM 4433 N N . GLN A 1 543 ? 2.860 5.054 27.028 1.00 91.56 543 GLN A N 1
ATOM 4434 C CA . GLN A 1 543 ? 1.591 4.548 27.580 1.00 91.56 543 GLN A CA 1
ATOM 4435 C C . GLN A 1 543 ? 0.784 3.704 26.582 1.00 91.56 543 GLN A C 1
ATOM 4437 O O . GLN A 1 543 ? -0.153 3.029 27.002 1.00 91.56 543 GLN A O 1
ATOM 4442 N N . LEU A 1 544 ? 1.120 3.718 25.287 1.00 91.69 544 LEU A N 1
ATOM 4443 C CA . LEU A 1 544 ? 0.371 2.945 24.299 1.00 91.69 544 LEU A CA 1
ATOM 4444 C C . LEU A 1 544 ? 0.603 1.448 24.497 1.00 91.69 544 LEU A C 1
ATOM 4446 O O . LEU A 1 544 ? 1.715 1.004 24.788 1.00 91.69 544 LEU A O 1
ATOM 4450 N N . ARG A 1 545 ? -0.460 0.665 24.349 1.00 91.06 545 ARG A N 1
ATOM 4451 C CA . ARG A 1 545 ? -0.443 -0.795 24.446 1.00 91.06 545 ARG A CA 1
ATOM 4452 C C . ARG A 1 545 ? -1.296 -1.361 23.322 1.00 91.06 545 ARG A C 1
ATOM 4454 O O . ARG A 1 545 ? -2.213 -0.687 22.854 1.00 91.06 545 ARG A O 1
ATOM 4461 N N . ASN A 1 546 ? -1.023 -2.604 22.939 1.00 92.62 546 ASN A N 1
ATOM 4462 C CA . ASN A 1 546 ? -1.952 -3.351 22.103 1.00 92.62 546 ASN A CA 1
ATOM 4463 C C . ASN A 1 546 ? -3.289 -3.491 22.832 1.00 92.62 546 ASN A C 1
ATOM 4465 O O . ASN A 1 546 ? -3.323 -3.711 24.047 1.00 92.62 546 ASN A O 1
ATOM 4469 N N . VAL A 1 547 ? -4.383 -3.384 22.085 1.00 92.81 547 VAL A N 1
ATOM 4470 C CA . VAL A 1 547 ? -5.737 -3.513 22.628 1.00 92.81 547 VAL A CA 1
ATOM 4471 C C . VAL A 1 547 ? -6.422 -4.694 21.968 1.00 92.81 547 VAL A C 1
ATOM 4473 O O . VAL A 1 547 ? -6.461 -4.783 20.742 1.00 92.81 547 VAL A O 1
ATOM 4476 N N . LYS A 1 548 ? -6.968 -5.585 22.799 1.00 93.56 548 LYS A N 1
ATOM 4477 C CA . LYS A 1 548 ? -7.785 -6.719 22.370 1.00 93.56 548 LYS A CA 1
ATOM 4478 C C . LYS A 1 548 ? -9.254 -6.436 22.645 1.00 93.56 548 LYS A C 1
ATOM 4480 O O . LYS A 1 548 ? -9.604 -6.021 23.748 1.00 93.56 548 LYS A O 1
ATOM 4485 N N . VAL A 1 549 ? -10.101 -6.683 21.655 1.00 92.31 549 VAL A N 1
ATOM 4486 C CA . VAL A 1 549 ? -11.561 -6.588 21.762 1.00 92.31 549 VAL A CA 1
ATOM 4487 C C . VAL A 1 549 ? -12.202 -7.853 21.193 1.00 92.31 549 VAL A C 1
ATOM 4489 O O . VAL A 1 549 ? -11.611 -8.476 20.313 1.00 92.31 549 VAL A O 1
ATOM 4492 N N . PRO A 1 550 ? -13.407 -8.248 21.635 1.00 92.31 550 PRO A N 1
ATOM 4493 C CA . PRO A 1 550 ? -14.170 -9.276 20.933 1.00 92.31 550 PRO A CA 1
ATOM 4494 C C . PRO A 1 550 ? -14.377 -8.866 19.472 1.00 92.31 550 PRO A C 1
ATOM 4496 O O . PRO A 1 550 ? -14.760 -7.714 19.214 1.00 92.31 550 PRO A O 1
ATOM 4499 N N . ARG A 1 551 ? -14.132 -9.789 18.528 1.00 93.00 551 ARG A N 1
ATOM 4500 C CA . ARG A 1 551 ? -14.494 -9.566 17.123 1.00 93.00 551 ARG A CA 1
ATOM 4501 C C . ARG A 1 551 ? -16.005 -9.383 17.062 1.00 93.00 551 ARG A C 1
ATOM 4503 O O . ARG A 1 551 ? -16.464 -8.273 16.806 1.00 93.00 551 ARG A O 1
ATOM 4510 N N . SER A 1 552 ? -16.755 -10.436 17.389 1.00 90.81 552 SER A N 1
ATOM 4511 C CA . SER A 1 552 ? -18.212 -10.384 17.446 1.00 90.81 552 SER A CA 1
ATOM 4512 C C . SER A 1 552 ? -18.720 -9.772 18.746 1.00 90.81 552 SER A C 1
ATOM 4514 O O . SER A 1 552 ? -18.376 -10.221 19.841 1.00 90.81 552 SER A O 1
ATOM 4516 N N . ILE A 1 553 ? -19.610 -8.789 18.630 1.00 88.50 553 ILE A N 1
ATOM 4517 C CA . ILE A 1 553 ? -20.431 -8.300 19.746 1.00 88.50 553 ILE A CA 1
ATOM 4518 C C . ILE A 1 553 ? -21.513 -9.334 20.098 1.00 88.50 553 ILE A C 1
ATOM 4520 O O . ILE A 1 553 ? -21.977 -9.387 21.235 1.00 88.50 553 ILE A O 1
ATOM 4524 N N . LEU A 1 554 ? -21.878 -10.198 19.145 1.00 83.31 554 LEU A N 1
ATOM 4525 C CA . LEU A 1 554 ? -22.914 -11.217 19.295 1.00 83.31 554 LEU A CA 1
ATOM 4526 C C . LEU A 1 554 ? -22.413 -12.529 19.903 1.00 83.31 554 LEU A C 1
ATOM 4528 O O . LEU A 1 554 ? -23.218 -13.432 20.082 1.00 83.31 554 LEU A O 1
ATOM 4532 N N . LYS A 1 555 ? -21.127 -12.654 20.260 1.00 74.25 555 LYS A N 1
ATOM 4533 C CA . LYS A 1 555 ? -20.518 -13.928 20.695 1.00 74.25 555 LYS A CA 1
ATOM 4534 C C . LYS A 1 555 ? -21.312 -14.668 21.786 1.00 74.25 555 LYS A C 1
ATOM 4536 O O . LYS A 1 555 ? -21.394 -15.891 21.776 1.00 74.25 555 LYS A O 1
ATOM 4541 N N . GLU A 1 556 ? -21.905 -13.934 22.726 1.00 70.19 556 GLU A N 1
ATOM 4542 C CA . GLU A 1 556 ? -22.695 -14.499 23.833 1.00 70.19 556 GLU A CA 1
ATOM 4543 C C . GLU A 1 556 ? -24.217 -14.491 23.567 1.00 70.19 556 GLU A C 1
ATOM 4545 O O . GLU A 1 556 ? -25.010 -14.964 24.388 1.00 70.19 556 GLU A O 1
ATOM 4550 N N . CYS A 1 557 ? -24.651 -13.959 22.420 1.00 70.00 557 CYS A N 1
ATOM 4551 C CA . CYS A 1 557 ? -26.049 -13.856 22.025 1.00 70.00 557 CYS A CA 1
ATOM 4552 C C . CYS A 1 557 ? -26.456 -15.082 21.204 1.00 70.00 557 CYS A C 1
ATOM 4554 O O . CYS A 1 557 ? -26.055 -15.240 20.062 1.00 70.00 557 CYS A O 1
ATOM 4556 N N . ARG A 1 558 ? -27.309 -15.949 21.761 1.00 61.91 558 ARG A N 1
ATOM 4557 C CA . ARG A 1 558 ? -27.812 -17.127 21.023 1.00 61.91 558 ARG A CA 1
ATOM 4558 C C . ARG A 1 558 ? -28.898 -16.815 19.994 1.00 61.91 558 ARG A C 1
ATOM 4560 O O . ARG A 1 558 ? -29.195 -17.661 19.163 1.00 61.91 558 ARG A O 1
ATOM 4567 N N . ARG A 1 559 ? -29.619 -15.705 20.175 1.00 68.56 559 ARG A N 1
ATOM 4568 C CA . ARG A 1 559 ? -30.680 -15.256 19.266 1.00 68.56 559 ARG A CA 1
ATOM 4569 C C . ARG A 1 559 ? -31.015 -13.808 19.560 1.00 68.56 559 ARG A C 1
ATOM 4571 O O . ARG A 1 559 ? -31.520 -13.502 20.650 1.00 68.56 559 ARG A O 1
ATOM 4578 N N . THR A 1 560 ? -30.761 -12.962 18.580 1.00 72.38 560 THR A N 1
ATOM 4579 C CA . THR A 1 560 ? -30.986 -11.525 18.660 1.00 72.38 560 THR A CA 1
ATOM 4580 C C . THR A 1 560 ? -32.477 -11.219 18.498 1.00 72.38 560 THR A C 1
ATOM 4582 O O . THR A 1 560 ? -33.152 -11.758 17.625 1.00 72.38 560 THR A O 1
ATOM 4585 N N . LYS A 1 561 ? -33.033 -10.413 19.407 1.00 78.50 561 LYS A N 1
ATOM 4586 C CA . LYS A 1 561 ? -34.398 -9.863 19.314 1.00 78.50 561 LYS A CA 1
ATOM 4587 C C . LYS A 1 561 ? -34.406 -8.460 18.726 1.00 78.50 561 LYS A C 1
ATOM 4589 O O . LYS A 1 561 ? -35.393 -8.073 18.113 1.00 78.50 561 LYS A O 1
ATOM 4594 N N . GLY A 1 562 ? -33.343 -7.708 18.981 1.00 80.94 562 GLY A N 1
ATOM 4595 C CA . GLY A 1 562 ? -33.189 -6.337 18.533 1.00 80.94 562 GLY A CA 1
ATOM 4596 C C . GLY A 1 562 ? -31.773 -5.844 18.788 1.00 80.94 562 GLY A C 1
ATOM 4597 O O . GLY A 1 562 ? -31.112 -6.272 19.740 1.00 80.94 562 GLY A O 1
ATOM 4598 N N . ILE A 1 563 ? -31.323 -4.948 17.920 1.00 83.62 563 ILE A N 1
ATOM 4599 C CA . ILE A 1 563 ? -30.043 -4.257 18.028 1.00 83.62 563 ILE A CA 1
ATOM 4600 C C . ILE A 1 563 ? -30.360 -2.775 18.197 1.00 83.62 563 ILE A C 1
ATOM 4602 O O . ILE A 1 563 ? -31.035 -2.174 17.366 1.00 83.62 563 ILE A O 1
ATOM 4606 N N . HIS A 1 564 ? -29.869 -2.183 19.279 1.00 87.94 564 HIS A N 1
ATOM 4607 C CA . HIS A 1 564 ? -30.002 -0.761 19.569 1.00 87.94 564 HIS A CA 1
ATOM 4608 C C . HIS A 1 564 ? -28.640 -0.101 19.412 1.00 87.94 564 HIS A C 1
ATOM 4610 O O . HIS A 1 564 ? -27.664 -0.490 20.057 1.00 87.94 564 HIS A O 1
ATOM 4616 N N . ILE A 1 565 ? -28.569 0.911 18.555 1.00 89.31 565 ILE A N 1
ATOM 4617 C CA . ILE A 1 565 ? -27.345 1.667 18.305 1.00 89.31 565 ILE A CA 1
ATOM 4618 C C . ILE A 1 565 ? -27.378 2.940 19.141 1.00 89.31 565 ILE A C 1
ATOM 4620 O O . ILE A 1 565 ? -28.189 3.834 18.910 1.00 89.31 565 ILE A O 1
ATOM 4624 N N . HIS A 1 566 ? -26.499 3.018 20.137 1.00 92.12 566 HIS A N 1
ATOM 4625 C CA . HIS A 1 566 ? -26.367 4.186 20.997 1.00 92.12 566 HIS A CA 1
ATOM 4626 C C . HIS A 1 566 ? -25.160 5.002 20.548 1.00 92.12 566 HIS A C 1
ATOM 4628 O O . HIS A 1 566 ? -24.012 4.576 20.702 1.00 92.12 566 HIS A O 1
ATOM 4634 N N . GLN A 1 567 ? -25.433 6.181 19.993 1.00 92.62 567 GLN A N 1
ATOM 4635 C CA . GLN A 1 567 ? -24.406 7.096 19.521 1.00 92.62 567 GLN A CA 1
ATOM 4636 C C . GLN A 1 567 ? -24.121 8.176 20.560 1.00 92.62 567 GLN A C 1
ATOM 4638 O O . GLN A 1 567 ? -25.007 8.938 20.939 1.00 92.62 567 GLN A O 1
ATOM 4643 N N . PHE A 1 568 ? -22.859 8.276 20.958 1.00 93.44 568 PHE A N 1
ATOM 4644 C CA . PHE A 1 568 ? -22.345 9.332 21.818 1.00 93.44 568 PHE A CA 1
ATOM 4645 C C . PHE A 1 568 ? -21.523 10.311 20.986 1.00 93.44 568 PHE A C 1
ATOM 4647 O O . PHE A 1 568 ? -20.811 9.918 20.055 1.00 93.44 568 PHE A O 1
ATOM 4654 N N . ALA A 1 569 ? -21.611 11.592 21.315 1.00 92.19 569 ALA A N 1
ATOM 4655 C CA . ALA A 1 569 ? -20.864 12.657 20.670 1.00 92.19 569 ALA A CA 1
ATOM 4656 C C . ALA A 1 569 ? -20.400 13.634 21.738 1.00 92.19 569 ALA A C 1
ATOM 4658 O O . ALA A 1 569 ? -21.182 13.979 22.617 1.00 92.19 569 ALA A O 1
ATOM 4659 N N . ASP A 1 570 ? -19.157 14.080 21.639 1.00 92.00 570 ASP A N 1
ATOM 4660 C CA . ASP A 1 570 ? -18.619 15.083 22.549 1.00 92.00 570 ASP A CA 1
ATOM 4661 C C . ASP A 1 570 ? -17.563 15.931 21.835 1.00 92.00 570 ASP A C 1
ATOM 4663 O O . ASP A 1 570 ? -16.984 15.521 20.819 1.00 92.00 570 ASP A O 1
ATOM 4667 N N . ALA A 1 571 ? -17.343 17.143 22.323 1.00 91.12 571 ALA A N 1
ATOM 4668 C CA . ALA A 1 571 ? -16.380 18.062 21.768 1.00 91.12 571 ALA A CA 1
ATOM 4669 C C . ALA A 1 571 ? -15.665 18.878 22.840 1.00 91.12 571 ALA A C 1
ATOM 4671 O O . ALA A 1 571 ? -16.243 19.420 23.769 1.00 91.12 571 ALA A O 1
ATOM 4672 N N . SER A 1 572 ? -14.370 19.058 22.623 1.00 90.50 572 SER A N 1
ATOM 4673 C CA . SER A 1 572 ? -13.514 19.893 23.453 1.00 90.50 572 SER A CA 1
ATOM 4674 C C . SER A 1 572 ? -12.681 20.829 22.584 1.00 90.50 572 SER A C 1
ATOM 4676 O O . SER A 1 572 ? -12.602 20.685 21.361 1.00 90.50 572 SER A O 1
ATOM 4678 N N . ASN A 1 573 ? -11.953 21.748 23.219 1.00 86.69 573 ASN A N 1
ATOM 4679 C CA . ASN A 1 573 ? -10.934 22.553 22.533 1.00 86.69 573 ASN A CA 1
ATOM 4680 C C . ASN A 1 573 ? -9.833 21.696 21.875 1.00 86.69 573 ASN A C 1
ATOM 4682 O O . ASN A 1 573 ? -9.130 22.172 20.984 1.00 86.69 573 ASN A O 1
ATOM 4686 N N . LEU A 1 574 ? -9.689 20.439 22.306 1.00 86.06 574 LEU A N 1
ATOM 4687 C CA . LEU A 1 574 ? -8.715 19.491 21.790 1.00 86.06 574 LEU A CA 1
ATOM 4688 C C . LEU A 1 574 ? -9.245 18.753 20.556 1.00 86.06 574 LEU A C 1
ATOM 4690 O O . LEU A 1 574 ? -8.623 18.782 19.494 1.00 86.06 574 LEU A O 1
ATOM 4694 N N . ALA A 1 575 ? -10.382 18.077 20.703 1.00 89.50 575 ALA A N 1
ATOM 4695 C CA . ALA A 1 575 ? -10.942 17.195 19.689 1.00 89.50 575 ALA A CA 1
ATOM 4696 C C . ALA A 1 575 ? -12.474 17.140 19.747 1.00 89.50 575 ALA A C 1
ATOM 4698 O O . ALA A 1 575 ? -13.065 17.274 20.817 1.00 89.50 575 ALA A O 1
ATOM 4699 N N . CYS A 1 576 ? -13.083 16.883 18.591 1.00 90.12 576 CYS A N 1
ATOM 4700 C CA . CYS A 1 576 ? -14.460 16.429 18.436 1.00 90.12 576 CYS A CA 1
ATOM 4701 C C . CYS A 1 576 ? -14.440 14.911 18.255 1.00 90.12 576 CYS A C 1
ATOM 4703 O O . CYS A 1 576 ? -13.699 14.404 17.406 1.00 90.12 576 CYS A O 1
ATOM 4705 N N . SER A 1 577 ? -15.265 14.193 19.003 1.00 90.88 577 SER A N 1
ATOM 4706 C CA . SER A 1 577 ? -15.280 12.736 18.999 1.00 90.88 577 SER A CA 1
ATOM 4707 C C . SER A 1 577 ? -16.698 12.196 18.951 1.00 90.88 577 SER A C 1
ATOM 4709 O O . SER A 1 577 ? -17.658 12.846 19.359 1.00 90.88 577 SER A O 1
ATOM 4711 N N . THR A 1 578 ? -16.824 10.977 18.449 1.00 91.94 578 THR A N 1
ATOM 4712 C CA . THR A 1 578 ? -18.069 10.227 18.482 1.00 91.94 578 THR A CA 1
ATOM 4713 C C . THR A 1 578 ? -17.787 8.746 18.691 1.00 91.94 578 THR A C 1
ATOM 4715 O O . THR A 1 578 ? -16.781 8.234 18.201 1.00 91.94 578 THR A O 1
ATOM 4718 N N . ALA A 1 579 ? -18.643 8.059 19.440 1.00 93.88 579 ALA A N 1
ATOM 4719 C CA . ALA A 1 579 ? -18.496 6.642 19.742 1.00 93.88 579 ALA A CA 1
ATOM 4720 C C . ALA A 1 579 ? -19.846 5.935 19.665 1.00 93.88 579 ALA A C 1
ATOM 4722 O O . ALA A 1 579 ? -20.858 6.454 20.132 1.00 93.88 579 ALA A O 1
ATOM 4723 N N . THR A 1 580 ? -19.839 4.738 19.095 1.00 93.75 580 THR A N 1
ATOM 4724 C CA . THR A 1 580 ? -21.031 3.922 18.896 1.00 93.75 580 THR A CA 1
ATOM 4725 C C . THR A 1 580 ? -20.964 2.697 19.792 1.00 93.75 580 THR A C 1
ATOM 4727 O O . THR A 1 580 ? -20.072 1.857 19.649 1.00 93.75 580 THR A O 1
ATOM 4730 N N . ILE A 1 581 ? -21.940 2.559 20.685 1.00 93.25 581 ILE A N 1
ATOM 4731 C CA . ILE A 1 581 ? -22.140 1.346 21.475 1.00 93.25 581 ILE A CA 1
ATOM 4732 C C . ILE A 1 581 ? -23.327 0.585 20.890 1.00 93.25 581 ILE A C 1
ATOM 4734 O O . ILE A 1 581 ? -24.429 1.125 20.806 1.00 93.25 581 ILE A O 1
ATOM 4738 N N . ALA A 1 582 ? -23.110 -0.668 20.500 1.00 90.75 582 ALA A N 1
ATOM 4739 C CA . ALA A 1 582 ? -24.192 -1.571 20.131 1.00 90.75 582 ALA A CA 1
ATOM 4740 C C . ALA A 1 582 ? -24.719 -2.259 21.393 1.00 90.75 582 ALA A C 1
ATOM 4742 O O . ALA A 1 582 ? -23.934 -2.805 22.176 1.00 90.75 582 ALA A O 1
ATOM 4743 N N . LEU A 1 583 ? -26.035 -2.220 21.589 1.00 89.31 583 LEU A N 1
ATOM 4744 C CA . LEU A 1 583 ? -26.748 -2.976 22.610 1.00 89.31 583 LEU A CA 1
ATOM 4745 C C . LEU A 1 583 ? -27.589 -4.040 21.915 1.00 89.31 583 LEU A C 1
ATOM 4747 O O . LEU A 1 583 ? -28.479 -3.737 21.129 1.00 89.31 583 LEU A O 1
ATOM 4751 N N . VAL A 1 584 ? -27.301 -5.295 22.215 1.00 84.81 584 VAL A N 1
ATOM 4752 C CA . VAL A 1 584 ? -27.915 -6.448 21.571 1.00 84.81 584 VAL A CA 1
ATOM 4753 C C . VAL A 1 584 ? -28.830 -7.107 22.584 1.00 84.81 584 VAL A C 1
ATOM 4755 O O . VAL A 1 584 ? -28.378 -7.657 23.591 1.00 84.81 584 VAL A O 1
ATOM 4758 N N . GLU A 1 585 ? -30.129 -7.041 22.326 1.00 83.81 585 GLU A N 1
ATOM 4759 C CA . GLU A 1 585 ? -31.137 -7.675 23.162 1.00 83.81 585 GLU A CA 1
ATOM 4760 C C . GLU A 1 585 ? -31.278 -9.143 22.776 1.00 83.81 585 GLU A C 1
ATOM 4762 O O . GLU A 1 585 ? -31.816 -9.491 21.726 1.00 83.81 585 GLU A O 1
ATOM 4767 N N . GLY A 1 586 ? -30.813 -10.027 23.652 1.00 77.38 586 GLY A N 1
ATOM 4768 C CA . GLY A 1 586 ? -31.020 -11.461 23.533 1.00 77.38 586 GLY A CA 1
ATOM 4769 C C . GLY A 1 586 ? -32.296 -11.935 24.235 1.00 77.38 586 GLY A C 1
ATOM 4770 O O . GLY A 1 586 ? -33.093 -11.178 24.799 1.00 77.38 586 GLY A O 1
ATOM 4771 N N . LYS A 1 587 ? -32.497 -13.257 24.270 1.00 72.44 587 LYS A N 1
ATOM 4772 C CA . LYS A 1 587 ? -33.559 -13.863 25.098 1.00 72.44 587 LYS A CA 1
ATOM 4773 C C . LYS A 1 587 ? -33.289 -13.754 26.601 1.00 72.44 587 LYS A C 1
ATOM 4775 O O . LYS A 1 587 ? -34.249 -13.655 27.359 1.00 72.44 587 LYS A O 1
ATOM 4780 N N . THR A 1 588 ? -32.022 -13.797 27.006 1.00 70.62 588 THR A N 1
ATOM 4781 C CA . THR A 1 588 ? -31.581 -13.952 28.403 1.00 70.62 588 THR A CA 1
ATOM 4782 C C . THR A 1 588 ? -30.964 -12.691 29.007 1.00 70.62 588 THR A C 1
ATOM 4784 O O . THR A 1 588 ? -30.660 -12.689 30.195 1.00 70.62 588 THR A O 1
ATOM 4787 N N . GLY A 1 589 ? -30.778 -11.626 28.227 1.00 78.69 589 GLY A N 1
ATOM 4788 C CA . GLY A 1 589 ? -30.155 -10.389 28.691 1.00 78.69 589 GLY A CA 1
ATOM 4789 C C . GLY A 1 589 ? -29.794 -9.454 27.543 1.00 78.69 589 GLY A C 1
ATOM 4790 O O . GLY A 1 589 ? -30.139 -9.719 26.392 1.00 78.69 589 GLY A O 1
ATOM 4791 N N . VAL A 1 590 ? -29.097 -8.370 27.878 1.00 84.00 590 VAL A N 1
ATOM 4792 C CA . VAL A 1 590 ? -28.594 -7.380 26.921 1.00 84.00 590 VAL A CA 1
ATOM 4793 C C . VAL A 1 590 ? -27.073 -7.420 26.934 1.00 84.00 590 VAL A C 1
ATOM 4795 O O . VAL A 1 590 ? -26.460 -7.267 27.991 1.00 84.00 590 VAL A O 1
ATOM 4798 N N . ILE A 1 591 ? -26.472 -7.624 25.767 1.00 86.25 591 ILE A N 1
ATOM 4799 C CA . ILE A 1 591 ? -25.023 -7.552 25.568 1.00 86.25 591 ILE A CA 1
ATOM 4800 C C . ILE A 1 591 ? -24.693 -6.157 25.048 1.00 86.25 591 ILE A C 1
ATOM 4802 O O . ILE A 1 591 ? -25.476 -5.568 24.308 1.00 86.25 591 ILE A O 1
ATOM 4806 N N . ARG A 1 592 ? -23.552 -5.600 25.453 1.00 88.94 592 ARG A N 1
ATOM 4807 C CA . ARG A 1 592 ? -23.113 -4.269 25.025 1.00 88.94 592 ARG A CA 1
ATOM 4808 C C . ARG A 1 592 ? -21.656 -4.292 24.601 1.00 88.94 592 ARG A C 1
ATOM 4810 O O . ARG A 1 592 ? -20.834 -4.906 25.277 1.00 88.94 592 ARG A O 1
ATOM 4817 N N . GLY A 1 593 ? -21.332 -3.583 23.527 1.00 89.94 593 GLY A N 1
ATOM 4818 C CA . GLY A 1 593 ? -19.964 -3.495 23.027 1.00 89.94 593 GLY A CA 1
ATOM 4819 C C . GLY A 1 593 ? -19.713 -2.219 22.236 1.00 89.94 593 GLY A C 1
ATOM 4820 O O . GLY A 1 593 ? -20.608 -1.703 21.570 1.00 89.94 593 GLY A O 1
ATOM 4821 N N . LEU A 1 594 ? -18.478 -1.714 22.303 1.00 91.94 594 LEU A N 1
ATOM 4822 C CA . LEU A 1 594 ? -18.015 -0.651 21.414 1.00 91.94 594 LEU A CA 1
ATOM 4823 C C . LEU A 1 594 ? -17.939 -1.203 19.991 1.00 91.94 594 LEU A C 1
ATOM 4825 O O . LEU A 1 594 ? -17.116 -2.084 19.730 1.00 91.94 594 LEU A O 1
ATOM 4829 N N . LEU A 1 595 ? -18.763 -0.672 19.091 1.00 90.88 595 LEU A N 1
ATOM 4830 C CA . LEU A 1 595 ? -18.792 -1.073 17.687 1.00 90.88 595 LEU A CA 1
ATOM 4831 C C . LEU A 1 595 ? -17.728 -0.319 16.884 1.00 90.88 595 LEU A C 1
ATOM 4833 O O . LEU A 1 595 ? -16.867 -0.937 16.260 1.00 90.88 595 LEU A O 1
ATOM 4837 N N . CYS A 1 596 ? -17.730 1.006 16.983 1.00 92.00 596 CYS A N 1
ATOM 4838 C CA . CYS A 1 596 ? -16.750 1.882 16.354 1.00 92.00 596 CYS A CA 1
ATOM 4839 C C . CYS A 1 596 ? -16.647 3.207 17.117 1.00 92.00 596 CYS A C 1
ATOM 4841 O O . CYS A 1 596 ? -17.524 3.571 17.906 1.00 92.00 596 CYS A O 1
ATOM 4843 N N . SER A 1 597 ? -15.569 3.948 16.886 1.00 92.94 597 SER A N 1
ATOM 4844 C CA . SER A 1 597 ? -15.485 5.341 17.315 1.00 92.94 597 SER A CA 1
ATOM 4845 C C . SER A 1 597 ? -14.654 6.163 16.343 1.00 92.94 597 SER A C 1
ATOM 4847 O O . SER A 1 597 ? -14.040 5.632 15.421 1.00 92.94 597 SER A O 1
ATOM 4849 N N . LYS A 1 598 ? -14.676 7.481 16.503 1.00 88.94 598 LYS A N 1
ATOM 4850 C CA . LYS A 1 598 ? -13.917 8.390 15.658 1.00 88.94 598 LYS A CA 1
ATOM 4851 C C . LYS A 1 598 ? -13.598 9.661 16.415 1.00 88.94 598 LYS A C 1
ATOM 4853 O O . LYS A 1 598 ? -14.446 10.200 17.120 1.00 88.94 598 LYS A O 1
ATOM 4858 N N . SER A 1 599 ? -12.388 10.168 16.225 1.00 89.25 599 SER A N 1
ATOM 4859 C CA . SER A 1 599 ? -11.947 11.433 16.810 1.00 89.25 599 SER A CA 1
ATOM 4860 C C . SER A 1 599 ? -11.272 12.300 15.761 1.00 89.25 599 SER A C 1
ATOM 4862 O O . SER A 1 599 ? -10.450 11.808 14.985 1.00 89.25 599 SER A O 1
ATOM 4864 N N . ARG A 1 600 ? -11.555 13.598 15.795 1.00 84.81 600 ARG A N 1
ATOM 4865 C CA . ARG A 1 600 ? -10.945 14.614 14.943 1.00 84.81 600 ARG A CA 1
ATOM 4866 C C . ARG A 1 600 ? -10.419 15.747 15.809 1.00 84.81 600 ARG A C 1
ATOM 4868 O O . ARG A 1 600 ? -11.138 16.251 16.662 1.00 84.81 600 ARG A O 1
ATOM 4875 N N . ILE A 1 601 ? -9.202 16.215 15.548 1.00 88.12 601 ILE A N 1
ATOM 4876 C CA . ILE A 1 601 ? -8.661 17.363 16.284 1.00 88.12 601 ILE A CA 1
ATOM 4877 C C . ILE A 1 601 ? -9.441 18.632 15.923 1.00 88.12 601 ILE A C 1
ATOM 4879 O O . ILE A 1 601 ? -9.595 18.968 14.744 1.00 88.12 601 ILE A O 1
ATOM 4883 N N . SER A 1 602 ? -9.903 19.353 16.942 1.00 85.44 602 SER A N 1
ATOM 4884 C CA . SER A 1 602 ? -10.794 20.507 16.821 1.00 85.44 602 SER A CA 1
ATOM 4885 C C . SER A 1 602 ? -10.193 21.591 15.934 1.00 85.44 602 SER A C 1
ATOM 4887 O O . SER A 1 602 ? -8.982 21.829 15.955 1.00 85.44 602 SER A O 1
ATOM 4889 N N . LYS A 1 603 ? -11.015 22.261 15.122 1.00 79.69 603 LYS A N 1
ATOM 4890 C CA . LYS A 1 603 ? -10.552 23.424 14.351 1.00 79.69 603 LYS A CA 1
ATOM 4891 C C . LYS A 1 603 ? -10.312 24.601 15.300 1.00 79.69 603 LYS A C 1
ATOM 4893 O O . LYS A 1 603 ? -11.054 24.786 16.261 1.00 79.69 603 LYS A O 1
ATOM 4898 N N . ARG A 1 604 ? -9.284 25.407 15.019 1.00 76.06 604 ARG A N 1
ATOM 4899 C CA . ARG A 1 604 ? -8.987 26.602 15.823 1.00 76.06 604 ARG A CA 1
ATOM 4900 C C . ARG A 1 604 ? -10.096 27.646 15.684 1.00 76.06 604 ARG A C 1
ATOM 4902 O O . ARG A 1 604 ? -10.751 27.723 14.647 1.00 76.06 604 ARG A O 1
ATOM 4909 N N . ASN A 1 605 ? -10.239 28.480 16.714 1.00 80.56 605 ASN A N 1
ATOM 4910 C CA . ASN A 1 605 ? -11.129 29.648 16.743 1.00 80.56 605 ASN A CA 1
ATOM 4911 C C . ASN A 1 605 ? -12.627 29.329 16.572 1.00 80.56 605 ASN A C 1
ATOM 4913 O O . ASN A 1 605 ? -13.410 30.200 16.190 1.00 80.56 605 ASN A O 1
ATOM 4917 N N . LEU A 1 606 ? -13.038 28.091 16.852 1.00 83.56 606 LEU A N 1
ATOM 4918 C CA . LEU A 1 606 ? -14.446 27.737 17.004 1.00 83.56 606 LEU A CA 1
ATOM 4919 C C . LEU A 1 606 ? -14.822 27.767 18.486 1.00 83.56 606 LEU A C 1
ATOM 4921 O O . LEU A 1 606 ? -14.016 27.405 19.339 1.00 83.56 606 LEU A O 1
ATOM 4925 N N . SER A 1 607 ? -16.043 28.206 18.788 1.00 88.31 607 SER A N 1
ATOM 4926 C CA . SER A 1 607 ? -16.608 28.066 20.131 1.00 88.31 607 SER A CA 1
ATOM 4927 C C . SER A 1 607 ? -16.903 26.596 20.435 1.00 88.31 607 SER A C 1
ATOM 4929 O O . SER A 1 607 ? -17.161 25.824 19.509 1.00 88.31 607 SER A O 1
ATOM 4931 N N . ILE A 1 608 ? -16.944 26.233 21.722 1.00 90.00 608 ILE A N 1
ATOM 4932 C CA . ILE A 1 608 ? -17.334 24.885 22.171 1.00 90.00 608 ILE A CA 1
ATOM 4933 C C . ILE A 1 608 ? -18.675 24.471 21.552 1.00 90.00 608 ILE A C 1
ATOM 4935 O O . ILE A 1 608 ? -18.717 23.464 20.863 1.00 90.00 608 ILE A O 1
ATOM 4939 N N . ALA A 1 609 ? -19.701 25.327 21.605 1.00 90.75 609 ALA A N 1
ATOM 4940 C CA . ALA A 1 609 ? -21.001 25.047 20.981 1.00 90.75 609 ALA A CA 1
ATOM 4941 C C . ALA A 1 609 ? -20.929 24.730 19.468 1.00 90.75 609 ALA A C 1
ATOM 4943 O O . ALA A 1 609 ? -21.699 23.929 18.944 1.00 90.75 609 ALA A O 1
ATOM 4944 N N . ARG A 1 610 ? -19.996 25.343 18.719 1.00 88.31 610 ARG A N 1
ATOM 4945 C CA . ARG A 1 610 ? -19.786 24.998 17.299 1.00 88.31 610 ARG A CA 1
ATOM 4946 C C . ARG A 1 610 ? -19.060 23.667 17.140 1.00 88.31 610 ARG A C 1
ATOM 4948 O O . ARG A 1 610 ? -19.314 22.961 16.171 1.00 88.31 610 ARG A O 1
ATOM 4955 N N . LEU A 1 611 ? -18.141 23.345 18.045 1.00 87.06 611 LEU A N 1
ATOM 4956 C CA . LEU A 1 611 ? -17.441 22.064 18.059 1.00 87.06 611 LEU A CA 1
ATOM 4957 C C . LEU A 1 611 ? -18.386 20.918 18.458 1.00 87.06 611 LEU A C 1
ATOM 4959 O O . LEU A 1 611 ? -18.304 19.854 17.852 1.00 87.06 611 LEU A O 1
ATOM 4963 N N . GLU A 1 612 ? -19.323 21.151 19.377 1.00 90.75 612 GLU A N 1
ATOM 4964 C CA . GLU A 1 612 ? -20.413 20.224 19.720 1.00 90.75 612 GLU A CA 1
ATOM 4965 C C . GLU A 1 612 ? -21.344 19.985 18.529 1.00 90.75 612 GLU A C 1
ATOM 4967 O O . GLU A 1 612 ? -21.723 18.854 18.241 1.00 90.75 612 GLU A O 1
ATOM 4972 N N . LEU A 1 613 ? -21.657 21.025 17.748 1.00 88.50 613 LEU A N 1
ATOM 4973 C CA . LEU A 1 613 ? -22.398 20.839 16.499 1.00 88.50 613 LEU A CA 1
ATOM 4974 C C . LEU A 1 613 ? -21.616 19.967 15.500 1.00 88.50 613 LEU A C 1
ATOM 4976 O O . LEU A 1 613 ? -22.202 19.145 14.796 1.00 88.50 613 LEU A O 1
ATOM 4980 N N . VAL A 1 614 ? -20.288 20.120 15.442 1.00 87.44 614 VAL A N 1
ATOM 4981 C CA . VAL A 1 614 ? -19.423 19.278 14.602 1.00 87.44 614 VAL A CA 1
ATOM 4982 C C . VAL A 1 614 ? -19.415 17.828 15.093 1.00 87.44 614 VAL A C 1
ATOM 4984 O O . VAL A 1 614 ? -19.540 16.931 14.259 1.00 87.44 614 VAL A O 1
ATOM 4987 N N . SER A 1 615 ? -19.301 17.570 16.401 1.00 88.75 615 SER A N 1
ATOM 4988 C CA . SER A 1 615 ? -19.364 16.204 16.941 1.00 88.75 615 SER A CA 1
ATOM 4989 C C . SER A 1 615 ? -20.752 15.584 16.753 1.00 88.75 615 SER A C 1
ATOM 4991 O O . SER A 1 615 ? -20.844 14.427 16.348 1.00 88.75 615 SER A O 1
ATOM 4993 N N . GLY A 1 616 ? -21.827 16.356 16.929 1.00 90.00 616 GLY A N 1
ATOM 4994 C CA . GLY A 1 616 ? -23.199 15.932 16.644 1.00 90.00 616 GLY A CA 1
ATOM 4995 C C . GLY A 1 616 ? -23.414 15.563 15.173 1.00 90.00 616 GLY A C 1
ATOM 4996 O O . GLY A 1 616 ? -24.012 14.534 14.870 1.00 90.00 616 GLY A O 1
ATOM 4997 N N . HIS A 1 617 ? -22.853 16.339 14.241 1.00 87.38 617 HIS A N 1
ATOM 4998 C CA . HIS A 1 617 ? -22.860 15.992 12.817 1.00 87.38 617 HIS A CA 1
ATOM 4999 C C . HIS A 1 617 ? -22.049 14.718 12.524 1.00 87.38 617 HIS A C 1
ATOM 5001 O O . HIS A 1 617 ? -22.503 13.860 11.768 1.00 87.38 617 HIS A O 1
ATOM 5007 N N . MET A 1 618 ? -20.874 14.552 13.146 1.00 87.50 618 MET A N 1
ATOM 5008 C CA . MET A 1 618 ? -20.089 13.313 13.040 1.00 87.50 618 MET A CA 1
ATOM 5009 C C . MET A 1 618 ? -20.888 12.098 13.529 1.00 87.50 618 MET A C 1
ATOM 5011 O O . MET A 1 618 ? -20.871 11.058 12.875 1.00 87.50 618 MET A O 1
ATOM 5015 N N . ALA A 1 619 ? -21.606 12.241 14.642 1.00 90.25 619 ALA A N 1
ATOM 5016 C CA . ALA A 1 619 ? -22.466 11.209 15.206 1.00 90.25 619 ALA A CA 1
ATOM 5017 C C . ALA A 1 619 ? -23.645 10.857 14.292 1.00 90.25 619 ALA A C 1
ATOM 5019 O O . ALA A 1 619 ? -23.873 9.681 14.023 1.00 90.25 619 ALA A O 1
ATOM 5020 N N . ALA A 1 620 ? -24.358 11.856 13.765 1.00 88.25 620 ALA A N 1
ATOM 5021 C CA . ALA A 1 620 ? -25.472 11.636 12.844 1.00 88.25 620 ALA A CA 1
ATOM 5022 C C . ALA A 1 620 ? -25.031 10.892 11.571 1.00 88.25 620 ALA A C 1
ATOM 5024 O O . ALA A 1 620 ? -25.695 9.948 11.144 1.00 88.25 620 ALA A O 1
ATOM 5025 N N . ASN A 1 621 ? -23.877 11.259 11.007 1.00 85.88 621 ASN A N 1
ATOM 5026 C CA . ASN A 1 621 ? -23.323 10.565 9.844 1.00 85.88 621 ASN A CA 1
ATOM 5027 C C . ASN A 1 621 ? -22.876 9.139 10.178 1.00 85.88 621 ASN A C 1
ATOM 5029 O O . ASN A 1 621 ? -23.121 8.233 9.388 1.00 85.88 621 ASN A O 1
ATOM 5033 N N . MET A 1 622 ? -22.276 8.921 11.354 1.00 87.12 622 MET A N 1
ATOM 5034 C CA . MET A 1 622 ? -21.924 7.575 11.813 1.00 87.12 622 MET A CA 1
ATOM 5035 C C . MET A 1 622 ? -23.164 6.677 11.886 1.00 87.12 622 MET A C 1
ATOM 5037 O O . MET A 1 622 ? -23.137 5.568 11.366 1.00 87.12 622 MET A O 1
ATOM 5041 N N . VAL A 1 623 ? -24.264 7.170 12.465 1.00 88.44 623 VAL A N 1
ATOM 5042 C CA . VAL A 1 623 ? -25.528 6.421 12.554 1.00 88.44 623 VAL A CA 1
ATOM 5043 C C . VAL A 1 623 ? -26.082 6.098 11.169 1.00 88.44 623 VAL A C 1
ATOM 5045 O O . VAL A 1 623 ? -26.440 4.953 10.930 1.00 88.44 623 VAL A O 1
ATOM 5048 N N . LYS A 1 624 ? -26.100 7.062 10.240 1.00 86.12 624 LYS A N 1
ATOM 5049 C CA . LYS A 1 624 ? -26.576 6.838 8.865 1.00 86.12 624 LYS A CA 1
ATOM 5050 C C . LYS A 1 624 ? -25.759 5.765 8.132 1.00 86.12 624 LYS A C 1
ATOM 5052 O O . LYS A 1 624 ? -26.318 4.923 7.429 1.00 86.12 624 LYS A O 1
ATOM 5057 N N . ASN A 1 625 ? -24.438 5.783 8.306 1.00 85.62 625 ASN A N 1
ATOM 5058 C CA . ASN A 1 625 ? -23.554 4.784 7.707 1.00 85.62 625 ASN A CA 1
ATOM 5059 C C . ASN A 1 625 ? -23.790 3.405 8.334 1.00 85.62 625 ASN A C 1
ATOM 5061 O O . ASN A 1 625 ? -23.948 2.428 7.611 1.00 85.62 625 ASN A O 1
ATOM 5065 N N . LEU A 1 626 ? -23.891 3.330 9.665 1.00 87.38 626 LEU A N 1
ATOM 5066 C CA . LEU A 1 626 ? -24.214 2.086 10.367 1.00 87.38 626 LEU A CA 1
ATOM 5067 C C . LEU A 1 626 ? -25.571 1.522 9.949 1.00 87.38 626 LEU A C 1
ATOM 5069 O O . LEU A 1 626 ? -25.673 0.327 9.725 1.00 87.38 626 LEU A O 1
ATOM 5073 N N . GLU A 1 627 ? -26.597 2.359 9.816 1.00 84.44 627 GLU A N 1
ATOM 5074 C CA . GLU A 1 627 ? -27.925 1.935 9.365 1.00 84.44 627 GLU A CA 1
ATOM 5075 C C . GLU A 1 627 ? -27.854 1.274 7.984 1.00 84.44 627 GLU A C 1
ATOM 5077 O O . GLU A 1 627 ? -28.410 0.198 7.795 1.00 84.44 627 GLU A O 1
ATOM 5082 N N . THR A 1 628 ? -27.092 1.865 7.057 1.00 81.62 628 THR A N 1
ATOM 5083 C CA . THR A 1 628 ? -26.874 1.296 5.717 1.00 81.62 628 THR A CA 1
ATOM 5084 C C . THR A 1 628 ? -26.223 -0.085 5.813 1.00 81.62 628 THR A C 1
ATOM 5086 O O . THR A 1 628 ? -26.743 -1.052 5.271 1.00 81.62 628 THR A O 1
ATOM 5089 N N . VAL A 1 629 ? -25.135 -0.196 6.580 1.00 81.69 629 VAL A N 1
ATOM 5090 C CA . VAL A 1 629 ? -24.377 -1.447 6.721 1.00 81.69 629 VAL A CA 1
ATOM 5091 C C . VAL A 1 629 ? -25.179 -2.547 7.421 1.00 81.69 629 VAL A C 1
ATOM 5093 O O . VAL A 1 629 ? -25.064 -3.713 7.053 1.00 81.69 629 VAL A O 1
ATOM 5096 N N . LEU A 1 630 ? -25.967 -2.201 8.442 1.00 78.38 630 LEU A N 1
ATOM 5097 C CA . LEU A 1 630 ? -26.719 -3.164 9.252 1.00 78.38 630 LEU A CA 1
ATOM 5098 C C . LEU A 1 630 ? -28.023 -3.611 8.582 1.00 78.38 630 LEU A C 1
ATOM 5100 O O . LEU A 1 630 ? -28.415 -4.761 8.760 1.00 78.38 630 LEU A O 1
ATOM 5104 N N . MET A 1 631 ? -28.672 -2.755 7.784 1.00 68.56 631 MET A N 1
ATOM 5105 C CA . MET A 1 631 ? -29.832 -3.165 6.981 1.00 68.56 631 MET A CA 1
ATOM 5106 C C . MET A 1 631 ? -29.467 -4.227 5.940 1.00 68.56 631 MET A C 1
ATOM 5108 O O . MET A 1 631 ? -30.295 -5.084 5.635 1.00 68.56 631 MET A O 1
ATOM 5112 N N . ASP A 1 632 ? -28.241 -4.200 5.415 1.00 59.62 632 ASP A N 1
ATOM 5113 C CA . ASP A 1 632 ? -27.759 -5.235 4.499 1.00 59.62 632 ASP A CA 1
ATOM 5114 C C . ASP A 1 632 ? -27.566 -6.581 5.219 1.00 59.62 632 ASP A C 1
ATOM 5116 O O . ASP A 1 632 ? -27.916 -7.621 4.669 1.00 59.62 632 ASP A O 1
ATOM 5120 N N . VAL A 1 633 ? -27.127 -6.572 6.486 1.00 55.44 633 VAL A N 1
ATOM 5121 C CA . VAL A 1 633 ? -27.043 -7.790 7.319 1.00 55.44 633 VAL A CA 1
ATOM 5122 C C . VAL A 1 633 ? -28.434 -8.394 7.551 1.00 55.44 633 VAL A C 1
ATOM 5124 O O . VAL A 1 633 ? -28.623 -9.587 7.342 1.00 55.44 633 VAL A O 1
ATOM 5127 N N . GLU A 1 634 ? -29.438 -7.574 7.889 1.00 49.00 634 GLU A N 1
ATOM 5128 C CA . GLU A 1 634 ? -30.815 -8.057 8.095 1.00 49.00 634 GLU A CA 1
ATOM 5129 C C . GLU A 1 634 ? -31.480 -8.593 6.812 1.00 49.00 634 GLU A C 1
ATOM 5131 O O . GLU A 1 634 ? -32.431 -9.373 6.894 1.00 49.00 634 GLU A O 1
ATOM 5136 N N . ARG A 1 635 ? -31.039 -8.175 5.617 1.00 46.06 635 ARG A N 1
ATOM 5137 C CA . ARG A 1 635 ? -31.560 -8.707 4.345 1.00 46.06 635 ARG A CA 1
ATOM 5138 C C . ARG A 1 635 ? -31.072 -10.121 4.064 1.00 46.06 635 ARG A C 1
ATOM 5140 O O . ARG A 1 635 ? -31.881 -10.916 3.591 1.00 46.06 635 ARG A O 1
ATOM 5147 N N . HIS A 1 636 ? -29.814 -10.427 4.378 1.00 44.81 636 HIS A N 1
ATOM 5148 C CA . HIS A 1 636 ? -29.287 -11.787 4.259 1.00 44.81 636 HIS A CA 1
ATOM 5149 C C . HIS A 1 636 ? -30.052 -12.754 5.180 1.00 44.81 636 HIS A C 1
ATOM 5151 O O . HIS A 1 636 ? -30.520 -13.782 4.708 1.00 44.81 636 HIS A O 1
ATOM 5157 N N . ASP A 1 637 ? -30.342 -12.354 6.424 1.00 42.47 637 ASP A N 1
ATOM 5158 C CA . ASP A 1 637 ? -31.098 -13.196 7.371 1.00 42.47 637 ASP A CA 1
ATOM 5159 C C . ASP A 1 637 ? -32.593 -13.370 7.003 1.00 42.47 637 ASP A C 1
ATOM 5161 O O . ASP A 1 637 ? -33.227 -14.369 7.353 1.00 42.47 637 ASP A O 1
ATOM 5165 N N . ASN A 1 638 ? -33.215 -12.378 6.347 1.00 32.56 638 ASN A N 1
ATOM 5166 C CA . ASN A 1 638 ? -34.653 -12.414 6.035 1.00 32.56 638 ASN A CA 1
ATOM 5167 C C . ASN A 1 638 ? -34.994 -13.120 4.714 1.00 32.56 638 ASN A C 1
ATOM 5169 O O . ASN A 1 638 ? -36.109 -13.631 4.607 1.00 32.56 638 ASN A O 1
ATOM 5173 N N . LEU A 1 639 ? -34.081 -13.161 3.737 1.00 37.25 639 LEU A N 1
ATOM 5174 C CA . LEU A 1 639 ? -34.279 -13.922 2.495 1.00 37.25 639 LEU A CA 1
ATOM 5175 C C . LEU A 1 639 ? -34.325 -15.434 2.779 1.00 37.25 639 LEU A C 1
ATOM 5177 O O . LEU A 1 639 ? -35.215 -16.118 2.281 1.00 37.25 639 LEU A O 1
ATOM 5181 N N . GLU A 1 640 ? -33.478 -15.933 3.684 1.00 39.56 640 GLU A N 1
ATOM 5182 C CA . GLU A 1 640 ? -33.498 -17.338 4.124 1.00 39.56 640 GLU A CA 1
ATOM 5183 C C . GLU A 1 640 ? -34.762 -17.686 4.940 1.00 39.56 640 GLU A C 1
ATOM 5185 O O . GLU A 1 640 ? -35.321 -18.782 4.843 1.00 39.56 640 GLU A O 1
ATOM 5190 N N . ALA A 1 641 ? -35.286 -16.731 5.720 1.00 34.62 641 ALA A N 1
ATOM 5191 C CA . ALA A 1 641 ? -36.497 -16.938 6.515 1.00 34.62 641 ALA A CA 1
ATOM 5192 C C . ALA A 1 641 ? -37.794 -16.984 5.679 1.00 34.62 641 ALA A C 1
ATOM 5194 O O . ALA A 1 641 ? -38.822 -17.444 6.194 1.00 34.62 641 ALA A O 1
ATOM 5195 N N . GLU A 1 642 ? -37.792 -16.488 4.437 1.00 36.62 642 GLU A N 1
ATOM 5196 C CA . GLU A 1 642 ? -38.924 -16.632 3.511 1.00 36.62 642 GLU A CA 1
ATOM 5197 C C . GLU A 1 642 ? -38.966 -18.035 2.880 1.00 36.62 642 GLU A C 1
ATOM 5199 O O . GLU A 1 642 ? -40.053 -18.620 2.835 1.00 36.62 642 GLU A O 1
ATOM 5204 N N . ASP A 1 643 ? -37.815 -18.638 2.562 1.00 39.47 643 ASP A N 1
ATOM 5205 C CA . ASP A 1 643 ? -37.723 -20.016 2.043 1.00 39.47 643 ASP A CA 1
ATOM 5206 C C . ASP A 1 643 ? -38.168 -21.070 3.077 1.00 39.47 643 ASP A C 1
ATOM 5208 O O . ASP A 1 643 ? -38.873 -22.030 2.751 1.00 39.47 643 ASP A O 1
ATOM 5212 N N . GLU A 1 644 ? -37.883 -20.862 4.369 1.00 37.75 644 GLU A N 1
ATOM 5213 C CA . GLU A 1 644 ? -38.425 -21.732 5.425 1.00 37.75 644 GLU A CA 1
ATOM 5214 C C . GLU A 1 644 ? -39.943 -21.553 5.632 1.00 37.75 644 GLU A C 1
ATOM 5216 O O . GLU A 1 644 ? -40.642 -22.484 6.054 1.00 37.75 644 GLU A O 1
ATOM 5221 N N . ARG A 1 645 ? -40.494 -20.365 5.342 1.00 37.22 645 ARG A N 1
ATOM 5222 C CA . ARG A 1 645 ? -41.923 -20.059 5.551 1.00 37.22 645 ARG A CA 1
ATOM 5223 C C . ARG A 1 645 ? -42.818 -20.533 4.414 1.00 37.22 645 ARG A C 1
ATOM 5225 O O . ARG A 1 645 ? -43.995 -20.796 4.678 1.00 37.22 645 ARG A O 1
ATOM 5232 N N . GLU A 1 646 ? -42.299 -20.735 3.205 1.00 38.94 646 GLU A N 1
ATOM 5233 C CA . GLU A 1 646 ? -43.087 -21.296 2.098 1.00 38.94 646 GLU A CA 1
ATOM 5234 C C . GLU A 1 646 ? -43.520 -22.761 2.325 1.00 38.94 646 GLU A C 1
ATOM 5236 O O . GLU A 1 646 ? -44.423 -23.254 1.647 1.00 38.94 646 GLU A O 1
ATOM 5241 N N . THR A 1 647 ? -43.007 -23.440 3.361 1.00 41.88 647 THR A N 1
ATOM 5242 C CA . THR A 1 647 ? -43.464 -24.789 3.753 1.00 41.88 647 THR A CA 1
ATOM 5243 C C . THR A 1 647 ? -44.529 -24.830 4.860 1.00 41.88 647 THR A C 1
ATOM 5245 O O . THR A 1 647 ? -44.966 -25.919 5.251 1.00 41.88 647 THR A O 1
ATOM 5248 N N . ARG A 1 648 ? -45.035 -23.688 5.357 1.00 33.31 648 ARG A N 1
ATOM 5249 C CA . ARG A 1 648 ? -46.118 -23.681 6.362 1.00 33.31 648 ARG A CA 1
ATOM 5250 C C . ARG A 1 648 ? -47.153 -22.574 6.147 1.00 33.31 648 ARG A C 1
ATOM 5252 O O . ARG A 1 648 ? -46.941 -21.405 6.437 1.00 33.31 648 ARG A O 1
ATOM 5259 N N . ASP A 1 649 ? -48.330 -23.013 5.714 1.00 34.84 649 ASP A N 1
ATOM 5260 C CA . ASP A 1 649 ? -49.584 -22.266 5.605 1.00 34.84 649 ASP A CA 1
ATOM 5261 C C . ASP A 1 649 ? -49.892 -21.398 6.852 1.00 34.84 649 ASP A C 1
ATOM 5263 O O . ASP A 1 649 ? -50.144 -21.938 7.931 1.00 34.84 649 ASP A O 1
ATOM 5267 N N . GLN A 1 650 ? -49.867 -20.059 6.710 1.00 31.27 650 GLN A N 1
ATOM 5268 C CA . GLN A 1 650 ? -50.978 -19.122 7.002 1.00 31.27 650 GLN A CA 1
ATOM 5269 C C . GLN A 1 650 ? -50.540 -17.634 7.070 1.00 31.27 650 GLN A C 1
ATOM 5271 O O . GLN A 1 650 ? -49.760 -17.234 7.924 1.00 31.27 650 GLN A O 1
ATOM 5276 N N . ARG A 1 651 ? -51.176 -16.822 6.204 1.00 29.09 651 ARG A N 1
ATOM 5277 C CA . ARG A 1 651 ? -51.468 -15.358 6.211 1.00 29.09 651 ARG A CA 1
ATOM 5278 C C . ARG A 1 651 ? -50.431 -14.354 6.782 1.00 29.09 651 ARG A C 1
ATOM 5280 O O . ARG A 1 651 ? -50.183 -14.345 7.984 1.00 29.09 651 ARG A O 1
ATOM 5287 N N . PRO A 1 652 ? -50.009 -13.339 5.996 1.00 31.00 652 PRO A N 1
ATOM 5288 C CA . PRO A 1 652 ? -49.128 -12.277 6.478 1.00 31.00 652 PRO A CA 1
ATOM 5289 C C . PRO A 1 652 ? -49.897 -11.204 7.270 1.00 31.00 652 PRO A C 1
ATOM 5291 O O . PRO A 1 652 ? -50.818 -10.560 6.757 1.00 31.00 652 PRO A O 1
ATOM 5294 N N . THR A 1 653 ? -49.495 -10.950 8.517 1.00 28.64 653 THR A N 1
ATOM 5295 C CA . THR A 1 653 ? -49.871 -9.730 9.244 1.00 28.64 653 THR A CA 1
ATOM 5296 C C . THR A 1 653 ? -48.975 -8.578 8.799 1.00 28.64 653 THR A C 1
ATOM 5298 O O . THR A 1 653 ? -47.780 -8.513 9.072 1.00 28.64 653 THR A O 1
ATOM 5301 N N . ARG A 1 654 ? -49.606 -7.630 8.111 1.00 29.83 654 ARG A N 1
ATOM 5302 C CA . ARG A 1 654 ? -49.061 -6.423 7.472 1.00 29.83 654 ARG A CA 1
ATOM 5303 C C . ARG A 1 654 ? -48.509 -5.358 8.449 1.00 29.83 654 ARG A C 1
ATOM 5305 O O . ARG A 1 654 ? -48.444 -4.186 8.090 1.00 29.83 654 ARG A O 1
ATOM 5312 N N . ASP A 1 655 ? -48.132 -5.754 9.666 1.00 28.30 655 ASP A N 1
ATOM 5313 C CA . ASP A 1 655 ? -47.819 -4.866 10.801 1.00 28.30 655 ASP A CA 1
ATOM 5314 C C . ASP A 1 655 ? -46.336 -4.863 11.226 1.00 28.30 655 ASP A C 1
ATOM 5316 O O . ASP A 1 655 ? -45.930 -4.000 12.004 1.00 28.30 655 ASP A O 1
ATOM 5320 N N . ALA A 1 656 ? -45.497 -5.766 10.703 1.00 28.47 656 ALA A N 1
ATOM 5321 C CA . ALA A 1 656 ? -44.066 -5.804 11.039 1.00 28.47 656 ALA A CA 1
ATOM 5322 C C . ALA A 1 656 ? -43.264 -4.694 10.328 1.00 28.47 656 ALA A C 1
ATOM 5324 O O . ALA A 1 656 ? -42.509 -3.965 10.965 1.00 28.47 656 ALA A O 1
ATOM 5325 N N . ALA A 1 657 ? -43.527 -4.464 9.036 1.00 27.19 657 ALA A N 1
ATOM 5326 C CA . ALA A 1 657 ? -42.835 -3.445 8.237 1.00 27.19 657 ALA A CA 1
ATOM 5327 C C . ALA A 1 657 ? -43.158 -1.995 8.654 1.00 27.19 657 ALA A C 1
ATOM 5329 O O . ALA A 1 657 ? -42.439 -1.064 8.300 1.00 27.19 657 ALA A O 1
ATOM 5330 N N . LYS A 1 658 ? -44.237 -1.777 9.422 1.00 26.39 658 LYS A N 1
ATOM 5331 C CA . LYS A 1 658 ? -44.639 -0.439 9.885 1.00 26.39 658 LYS A CA 1
ATOM 5332 C C . LYS A 1 658 ? -43.982 -0.031 11.209 1.00 26.39 658 LYS A C 1
ATOM 5334 O O . LYS A 1 658 ? -44.005 1.149 11.538 1.00 26.39 658 LYS A O 1
ATOM 5339 N N . ARG A 1 659 ? -43.385 -0.975 11.951 1.00 28.73 659 ARG A N 1
ATOM 5340 C CA . ARG A 1 659 ? -42.704 -0.706 13.233 1.00 28.73 659 ARG A CA 1
ATOM 5341 C C . ARG A 1 659 ? -41.217 -0.369 13.097 1.00 28.73 659 ARG A C 1
ATOM 5343 O O . ARG A 1 659 ? -40.660 0.190 14.029 1.00 28.73 659 ARG A O 1
ATOM 5350 N N . ALA A 1 660 ? -40.604 -0.605 11.939 1.00 30.19 660 ALA A N 1
ATOM 5351 C CA . ALA A 1 660 ? -39.188 -0.314 11.688 1.00 30.19 660 ALA A CA 1
ATOM 5352 C C . ALA A 1 660 ? -38.881 1.170 11.373 1.00 30.19 660 ALA A C 1
ATOM 5354 O O . ALA A 1 660 ? -37.817 1.482 10.855 1.00 30.19 660 ALA A O 1
ATOM 5355 N N . LYS A 1 661 ? -39.810 2.104 11.636 1.00 31.12 661 LYS A N 1
ATOM 5356 C CA . LYS A 1 661 ? -39.672 3.519 11.238 1.00 31.12 661 LYS A CA 1
ATOM 5357 C C . LYS A 1 661 ? -39.704 4.543 12.373 1.00 31.12 661 LYS A C 1
ATOM 5359 O O . LYS A 1 661 ? -39.873 5.727 12.094 1.00 31.12 661 LYS A O 1
ATOM 5364 N N . GLU A 1 662 ? -39.527 4.144 13.631 1.00 28.50 662 GLU A N 1
ATOM 5365 C CA . GLU A 1 662 ? -39.630 5.090 14.749 1.00 28.50 662 GLU A CA 1
ATOM 5366 C C . GLU A 1 662 ? -38.385 5.156 15.650 1.00 28.50 662 GLU A C 1
ATOM 5368 O O . GLU A 1 662 ? -38.037 4.201 16.335 1.00 28.50 662 GLU A O 1
ATOM 5373 N N . LEU A 1 663 ? -37.839 6.384 15.700 1.00 28.92 663 LEU A N 1
ATOM 5374 C CA . LEU A 1 663 ? -37.059 7.038 16.765 1.00 28.92 663 LEU A CA 1
ATOM 5375 C C . LEU A 1 663 ? -35.530 6.842 16.800 1.00 28.92 663 LEU A C 1
ATOM 5377 O O . LEU A 1 663 ? -34.987 6.209 17.699 1.00 28.92 663 LEU A O 1
ATOM 5381 N N . VAL A 1 664 ? -34.818 7.617 15.970 1.00 29.98 664 VAL A N 1
ATOM 5382 C CA . VAL A 1 664 ? -33.526 8.195 16.388 1.00 29.98 664 VAL A CA 1
ATOM 5383 C C . VAL A 1 664 ? -33.825 9.283 17.424 1.00 29.98 664 VAL A C 1
ATOM 5385 O O . VAL A 1 664 ? -34.260 10.384 17.085 1.00 29.98 664 VAL A O 1
ATOM 5388 N N . LYS A 1 665 ? -33.637 8.976 18.710 1.00 28.86 665 LYS A N 1
ATOM 5389 C CA . LYS A 1 665 ? -33.653 9.977 19.785 1.00 28.86 665 LYS A CA 1
ATOM 5390 C C . LYS A 1 665 ? -32.213 10.398 20.070 1.00 28.86 665 LYS A C 1
ATOM 5392 O O . LYS A 1 665 ? -31.474 9.668 20.720 1.00 28.86 665 LYS A O 1
ATOM 5397 N N . ILE A 1 666 ? -31.819 11.579 19.595 1.00 30.06 666 ILE A N 1
ATOM 5398 C CA . ILE A 1 666 ? -30.594 12.238 20.061 1.00 30.06 666 ILE A CA 1
ATOM 5399 C C . ILE A 1 666 ? -30.907 12.785 21.456 1.00 30.06 666 ILE A C 1
ATOM 5401 O O . ILE A 1 666 ? -31.670 13.741 21.590 1.00 30.06 666 ILE A O 1
ATOM 5405 N N . ILE A 1 667 ? -30.380 12.139 22.492 1.00 28.38 667 ILE A N 1
ATOM 5406 C CA . ILE A 1 667 ? -30.439 12.642 23.866 1.00 28.38 667 ILE A CA 1
ATOM 5407 C C . ILE A 1 667 ? -29.097 13.324 24.130 1.00 28.38 667 ILE A C 1
ATOM 5409 O O . ILE A 1 667 ? -28.077 12.649 24.234 1.00 28.38 667 ILE A O 1
ATOM 5413 N N . ALA A 1 668 ? -29.097 14.655 24.199 1.00 27.62 668 ALA A N 1
ATOM 5414 C CA . ALA A 1 668 ? -27.986 15.399 24.780 1.00 27.62 668 ALA A CA 1
ATOM 5415 C C . ALA A 1 668 ? -28.052 15.209 26.302 1.00 27.62 668 ALA A C 1
ATOM 5417 O O . ALA A 1 668 ? -29.093 15.473 26.905 1.00 27.62 668 ALA A O 1
ATOM 5418 N N . MET A 1 669 ? -26.988 14.680 26.902 1.00 29.75 669 MET A N 1
ATOM 5419 C CA . MET A 1 669 ? -26.840 14.651 28.356 1.00 29.75 669 MET A CA 1
ATOM 5420 C C . MET A 1 669 ? -26.006 15.868 28.753 1.00 29.75 669 MET A C 1
ATOM 5422 O O . MET A 1 669 ? -24.830 15.920 28.411 1.00 29.75 669 MET A O 1
ATOM 5426 N N . ASP A 1 670 ? -26.624 16.835 29.434 1.00 27.47 670 ASP A N 1
ATOM 5427 C CA . ASP A 1 670 ? -25.909 17.932 30.093 1.00 27.47 670 ASP A CA 1
ATOM 5428 C C . ASP A 1 670 ? -25.253 17.409 31.387 1.00 27.47 670 ASP A C 1
ATOM 5430 O O . ASP A 1 670 ? -25.877 16.675 32.160 1.00 27.47 670 ASP A O 1
ATOM 5434 N N . GLU A 1 671 ? -23.990 17.777 31.620 1.00 34.03 671 GLU A N 1
ATOM 5435 C CA . GLU A 1 671 ? -23.187 17.429 32.806 1.00 34.03 671 GLU A CA 1
ATOM 5436 C C . GLU A 1 671 ? -23.635 18.175 34.087 1.00 34.03 671 GLU A C 1
ATOM 5438 O O . GLU A 1 671 ? -22.834 18.864 34.717 1.00 34.03 671 GLU A O 1
ATOM 5443 N N . GLU A 1 672 ? -24.895 18.049 34.515 1.00 30.47 672 GLU A N 1
ATOM 5444 C CA . GLU A 1 672 ? -25.344 18.625 35.804 1.00 30.47 672 GLU A CA 1
ATOM 5445 C C . GLU A 1 672 ? -25.932 17.640 36.829 1.00 30.47 672 GLU A C 1
ATOM 5447 O O . GLU A 1 672 ? -26.317 18.074 37.910 1.00 30.47 672 GLU A O 1
ATOM 5452 N N . ASP A 1 673 ? -25.895 16.324 36.598 1.00 33.03 673 ASP A N 1
ATOM 5453 C CA . ASP A 1 673 ? -26.268 15.339 37.630 1.00 33.03 673 ASP A CA 1
ATOM 5454 C C . ASP A 1 673 ? -25.103 14.396 37.979 1.00 33.03 673 ASP A C 1
ATOM 5456 O O . ASP A 1 673 ? -25.008 13.270 37.478 1.00 33.03 673 ASP A O 1
ATOM 5460 N N . ASN A 1 674 ? -24.220 14.860 38.873 1.00 29.45 674 ASN A N 1
ATOM 5461 C CA . ASN A 1 674 ? -23.469 14.006 39.803 1.00 29.45 674 ASN A CA 1
ATOM 5462 C C . ASN A 1 674 ? -23.097 14.751 41.093 1.00 29.45 674 ASN A C 1
ATOM 5464 O O . ASN A 1 674 ? -22.425 15.804 40.995 1.00 29.45 674 ASN A O 1
#

Organism: Paramuricea clavata (NCBI:txid317549)